Protein AF-A0A934T9L9-F1 (afdb_monomer)

Radius of gyration: 31.29 Å; Cα contacts (8 Å, |Δi|>4): 801; chains: 1; bounding box: 100×44×104 Å

Structure (mmCIF, N/CA/C/O backbone):
data_AF-A0A934T9L9-F1
#
_entry.id   AF-A0A934T9L9-F1
#
loop_
_atom_site.group_PDB
_atom_site.id
_atom_site.type_symbol
_atom_site.label_atom_id
_atom_site.label_alt_id
_atom_site.label_comp_id
_atom_site.label_asym_id
_atom_site.label_entity_id
_atom_site.label_seq_id
_atom_site.pdbx_PDB_ins_code
_atom_site.Cartn_x
_atom_site.Cartn_y
_atom_site.Cartn_z
_atom_site.occupancy
_atom_site.B_iso_or_equiv
_atom_site.auth_seq_id
_atom_site.auth_comp_id
_atom_site.auth_asym_id
_atom_site.auth_atom_id
_atom_site.pdbx_PDB_model_num
ATOM 1 N N . MET A 1 1 ? -72.664 -2.752 72.186 1.00 57.12 1 MET A N 1
ATOM 2 C CA . MET A 1 1 ? -71.871 -3.545 71.219 1.00 57.12 1 MET A CA 1
ATOM 3 C C . MET A 1 1 ? -71.785 -2.885 69.837 1.00 57.12 1 MET A C 1
ATOM 5 O O . MET A 1 1 ? -70.739 -2.978 69.217 1.00 57.12 1 MET A O 1
ATOM 9 N N . GLU A 1 2 ? -72.803 -2.147 69.374 1.00 57.81 2 GLU A N 1
ATOM 10 C CA . GLU A 1 2 ? -72.828 -1.574 68.010 1.00 57.81 2 GLU A CA 1
ATOM 11 C C . GLU A 1 2 ? -71.861 -0.403 67.740 1.00 57.81 2 GLU A C 1
ATOM 13 O O . GLU A 1 2 ? -71.293 -0.325 66.654 1.00 57.81 2 GLU A O 1
ATOM 18 N N . ARG A 1 3 ? -71.590 0.484 68.712 1.00 56.62 3 ARG A N 1
ATOM 19 C CA . ARG A 1 3 ? -70.699 1.649 68.490 1.00 56.62 3 ARG A CA 1
ATOM 20 C C . ARG A 1 3 ? -69.236 1.281 68.190 1.00 56.62 3 ARG A C 1
ATOM 22 O O . ARG A 1 3 ? -68.585 1.988 67.429 1.00 56.62 3 ARG A O 1
ATOM 29 N N . GLY A 1 4 ? -68.728 0.178 68.745 1.00 60.84 4 GLY A N 1
ATOM 30 C CA . GLY A 1 4 ? -67.347 -0.273 68.512 1.00 60.84 4 GLY A CA 1
ATOM 31 C C . GLY A 1 4 ? -67.129 -0.874 67.119 1.00 60.84 4 GLY A C 1
ATOM 32 O O . GLY A 1 4 ? -66.074 -0.685 66.523 1.00 60.84 4 GLY A O 1
ATOM 33 N N . VAL A 1 5 ? -68.156 -1.531 66.569 1.00 66.06 5 VAL A N 1
ATOM 34 C CA . VAL A 1 5 ? -68.118 -2.152 65.232 1.00 66.06 5 VAL A CA 1
ATOM 35 C C . VAL A 1 5 ? -68.165 -1.096 64.126 1.00 66.06 5 VAL A C 1
ATOM 37 O O . VAL A 1 5 ? -67.514 -1.247 63.095 1.00 66.06 5 VAL A O 1
ATOM 40 N N . ILE A 1 6 ? -68.902 -0.002 64.339 1.00 68.56 6 ILE A N 1
ATOM 41 C CA . ILE A 1 6 ? -68.959 1.117 63.388 1.00 68.56 6 ILE A CA 1
ATOM 42 C C . ILE A 1 6 ? -67.609 1.839 63.341 1.00 68.56 6 ILE A C 1
ATOM 44 O O . ILE A 1 6 ? -67.104 2.110 62.255 1.00 68.56 6 ILE A O 1
ATOM 48 N N . LEU A 1 7 ? -66.983 2.075 64.500 1.00 69.44 7 LEU A N 1
ATOM 49 C CA . LEU A 1 7 ? -65.676 2.728 64.576 1.00 69.44 7 LEU A CA 1
ATOM 50 C C . LEU A 1 7 ? -64.571 1.887 63.916 1.00 69.44 7 LEU A C 1
ATOM 52 O O . LEU A 1 7 ? -63.763 2.434 63.172 1.00 69.44 7 LEU A O 1
ATOM 56 N N . SER A 1 8 ? -64.562 0.561 64.108 1.00 71.19 8 SER A N 1
ATOM 57 C CA . SER A 1 8 ? -63.554 -0.304 63.474 1.00 71.19 8 SER A CA 1
ATOM 58 C C . SER A 1 8 ? -63.718 -0.375 61.952 1.00 71.19 8 SER A C 1
ATOM 60 O O . SER A 1 8 ? -62.724 -0.346 61.230 1.00 71.19 8 SER A O 1
ATOM 62 N N . LYS A 1 9 ? -64.961 -0.410 61.448 1.00 75.56 9 LYS A N 1
ATOM 63 C CA . LYS A 1 9 ? -65.249 -0.374 60.005 1.00 75.56 9 LYS A CA 1
ATOM 64 C C . LYS A 1 9 ? -64.887 0.972 59.380 1.00 75.56 9 LYS A C 1
ATOM 66 O O . LYS A 1 9 ? -64.391 1.001 58.259 1.00 75.56 9 LYS A O 1
ATOM 71 N N . PHE A 1 10 ? -65.086 2.068 60.111 1.00 76.62 10 PHE A N 1
ATOM 72 C CA . PHE A 1 10 ? -64.715 3.407 59.658 1.00 76.62 10 PHE A CA 1
ATOM 73 C C . PHE A 1 10 ? -63.189 3.578 59.585 1.00 76.62 10 PHE A C 1
ATOM 75 O O . PHE A 1 10 ? -62.670 4.050 58.578 1.00 76.62 10 PHE A O 1
ATOM 82 N N . ILE A 1 11 ? -62.457 3.106 60.602 1.00 77.44 11 ILE A N 1
ATOM 83 C CA . ILE A 1 11 ? -60.983 3.120 60.619 1.00 77.44 11 ILE A CA 1
ATOM 84 C C . ILE A 1 11 ? -60.408 2.220 59.516 1.00 77.44 11 ILE A C 1
ATOM 86 O O . ILE A 1 11 ? -59.488 2.630 58.811 1.00 77.44 11 ILE A O 1
ATOM 90 N N . ALA A 1 12 ? -60.974 1.025 59.315 1.00 77.62 12 ALA A N 1
ATOM 91 C CA . ALA A 1 12 ? -60.570 0.135 58.227 1.00 77.62 12 ALA A CA 1
ATOM 92 C C . ALA A 1 12 ? -60.817 0.768 56.846 1.00 77.62 12 ALA A C 1
ATOM 94 O O . ALA A 1 12 ? -59.962 0.674 55.970 1.00 77.62 12 ALA A O 1
ATOM 95 N N . GLY A 1 13 ? -61.944 1.467 56.669 1.00 79.88 13 GLY A N 1
ATOM 96 C CA . GLY A 1 13 ? -62.248 2.208 55.443 1.00 79.88 13 GLY A CA 1
ATOM 97 C C . GLY A 1 13 ? -61.249 3.332 55.160 1.00 79.88 13 GLY A C 1
ATOM 98 O O . GLY A 1 13 ? -60.796 3.469 54.027 1.00 79.88 13 GLY A O 1
ATOM 99 N N . ILE A 1 14 ? -60.842 4.083 56.189 1.00 79.56 14 ILE A N 1
ATOM 100 C CA . ILE A 1 14 ? -59.819 5.135 56.071 1.00 79.56 14 ILE A CA 1
ATOM 101 C C . ILE A 1 14 ? -58.451 4.538 55.713 1.00 79.56 14 ILE A C 1
ATOM 103 O O . ILE A 1 14 ? -57.787 5.043 54.813 1.00 79.56 14 ILE A O 1
ATOM 107 N N . LEU A 1 15 ? -58.038 3.443 56.360 1.00 74.75 15 LEU A N 1
ATOM 108 C CA . LEU A 1 15 ? -56.766 2.769 56.062 1.00 74.75 15 LEU A CA 1
ATOM 109 C C . LEU A 1 15 ? -56.712 2.236 54.624 1.00 74.75 15 LEU A C 1
ATOM 111 O O . LEU A 1 15 ? -55.702 2.400 53.945 1.00 74.75 15 LEU A O 1
ATOM 115 N N . ILE A 1 16 ? -57.807 1.650 54.136 1.00 76.19 16 ILE A N 1
ATOM 116 C CA . ILE A 1 16 ? -57.920 1.169 52.754 1.00 76.19 16 ILE A CA 1
ATOM 117 C C . ILE A 1 16 ? -57.893 2.342 51.764 1.00 76.19 16 ILE A C 1
ATOM 119 O O . ILE A 1 16 ? -57.219 2.261 50.741 1.00 76.19 16 ILE A O 1
ATOM 123 N N . PHE A 1 17 ? -58.557 3.457 52.082 1.00 74.50 17 PHE A N 1
ATOM 124 C CA . PHE A 1 17 ? -58.535 4.662 51.251 1.00 74.50 17 PHE A CA 1
ATOM 125 C C . PHE A 1 17 ? -57.137 5.296 51.176 1.00 74.50 17 PHE A C 1
ATOM 127 O O . PHE A 1 17 ? -56.722 5.724 50.101 1.00 74.50 17 PHE A O 1
ATOM 134 N N . ILE A 1 18 ? -56.382 5.299 52.280 1.00 72.38 18 ILE A N 1
ATOM 135 C CA . ILE A 1 18 ? -54.985 5.763 52.314 1.00 72.38 18 ILE A CA 1
ATOM 136 C C . ILE A 1 18 ? -54.078 4.831 51.496 1.00 72.38 18 ILE A C 1
ATOM 138 O O . ILE A 1 18 ? -53.231 5.317 50.752 1.00 72.38 18 ILE A O 1
ATOM 142 N N . MET A 1 19 ? -54.279 3.509 51.560 1.00 68.44 19 MET A N 1
ATOM 143 C CA . MET A 1 19 ? -53.488 2.552 50.770 1.00 68.44 19 MET A CA 1
ATOM 144 C C . MET A 1 19 ? -53.823 2.555 49.269 1.00 68.44 19 MET A C 1
ATOM 146 O O . MET A 1 19 ? -52.939 2.299 48.461 1.00 68.44 19 MET A O 1
ATOM 150 N N . LEU A 1 20 ? -55.061 2.880 48.878 1.00 67.50 20 LEU A N 1
ATOM 151 C CA . LEU A 1 20 ? -55.480 2.965 47.467 1.00 67.50 20 LEU A CA 1
ATOM 152 C C . LEU A 1 20 ? -55.122 4.299 46.791 1.00 67.50 20 LEU A C 1
ATOM 154 O O . LEU A 1 20 ? -55.015 4.338 45.570 1.00 67.50 20 LEU A O 1
ATOM 158 N N . ASN A 1 21 ? -54.936 5.380 47.560 1.00 61.50 21 ASN A N 1
ATOM 159 C CA . ASN A 1 21 ? -54.565 6.706 47.039 1.00 61.50 21 ASN A CA 1
ATOM 160 C C . ASN A 1 21 ? -53.091 7.070 47.285 1.00 61.50 21 ASN A C 1
ATOM 162 O O . ASN A 1 21 ? -52.647 8.147 46.889 1.00 61.50 21 ASN A O 1
ATOM 166 N N . GLY A 1 22 ? -52.319 6.188 47.922 1.00 63.94 22 GLY A N 1
ATOM 167 C CA . GLY A 1 22 ? -50.870 6.307 48.017 1.00 63.94 22 GLY A CA 1
ATOM 168 C C . GLY A 1 22 ? -50.222 5.959 46.681 1.00 63.94 22 GLY A C 1
ATOM 169 O O . GLY A 1 22 ? -49.653 4.884 46.534 1.00 63.94 22 GLY A O 1
ATOM 170 N N . SER A 1 23 ? -50.323 6.843 45.689 1.00 59.34 23 SER A N 1
ATOM 171 C CA . SER A 1 23 ? -49.557 6.726 44.452 1.00 59.34 23 SER A CA 1
ATOM 172 C C . SER A 1 23 ? -48.070 6.864 44.781 1.00 59.34 23 SER A C 1
ATOM 174 O O . SER A 1 23 ? -47.551 7.976 44.889 1.00 59.34 23 SER A O 1
ATOM 176 N N . THR A 1 24 ? -47.371 5.744 44.961 1.00 61.72 24 THR A N 1
ATOM 177 C CA . THR A 1 24 ? -45.911 5.735 44.945 1.00 61.72 24 THR A CA 1
ATOM 178 C C . THR A 1 24 ? -45.486 5.938 43.498 1.00 61.72 24 THR A C 1
ATOM 180 O O . THR A 1 24 ? -45.423 5.005 42.700 1.00 61.72 24 THR A O 1
ATOM 183 N N . ALA A 1 25 ? -45.245 7.192 43.126 1.00 60.94 25 ALA A N 1
ATOM 184 C CA . ALA A 1 25 ? -44.532 7.485 41.898 1.00 60.94 25 ALA A CA 1
ATOM 185 C C . ALA A 1 25 ? -43.128 6.869 42.028 1.00 60.94 25 ALA A C 1
ATOM 187 O O . ALA A 1 25 ? -42.254 7.407 42.703 1.00 60.94 25 ALA A O 1
ATOM 188 N N . LEU A 1 26 ? -42.944 5.681 41.451 1.00 57.16 26 LEU A N 1
ATOM 189 C CA . LEU A 1 26 ? -41.638 5.055 41.287 1.00 57.16 26 LEU A CA 1
ATOM 190 C C . LEU A 1 26 ? -40.915 5.819 40.178 1.00 57.16 26 LEU A C 1
ATOM 192 O O . LEU A 1 26 ? -41.078 5.527 38.996 1.00 57.16 26 LEU A O 1
ATOM 196 N N . PHE A 1 27 ? -40.155 6.844 40.554 1.00 62.84 27 PHE A N 1
ATOM 197 C CA . PHE A 1 27 ? -39.262 7.527 39.626 1.00 62.84 27 PHE A CA 1
ATOM 198 C C . PHE A 1 27 ? -38.042 6.629 39.394 1.00 62.84 27 PHE A C 1
ATOM 200 O O . PHE A 1 27 ? -37.266 6.383 40.311 1.00 62.84 27 PHE A O 1
ATOM 207 N N . SER A 1 28 ? -37.887 6.094 38.181 1.00 67.25 28 SER A N 1
ATOM 208 C CA . SER A 1 28 ? -36.842 5.114 37.843 1.00 67.25 28 SER A CA 1
ATOM 209 C C . SER A 1 28 ? -35.499 5.746 37.452 1.00 67.25 28 SER A C 1
ATOM 211 O O . SER A 1 28 ? -34.762 5.154 36.665 1.00 67.25 28 SER A O 1
ATOM 213 N N . GLN A 1 29 ? -35.191 6.953 37.936 1.00 83.50 29 GLN A N 1
ATOM 214 C CA . GLN A 1 29 ? -33.863 7.535 37.741 1.00 83.50 29 GLN A CA 1
ATOM 215 C C . GLN A 1 29 ? -32.917 6.921 38.765 1.00 83.50 29 GLN A C 1
ATOM 217 O O . GLN A 1 29 ? -33.242 6.842 39.951 1.00 83.50 29 GLN A O 1
ATOM 222 N N . ILE A 1 30 ? -31.764 6.456 38.301 1.00 84.69 30 ILE A N 1
ATOM 223 C CA . ILE A 1 30 ? -30.824 5.716 39.139 1.00 84.69 30 ILE A CA 1
ATOM 224 C C . ILE A 1 30 ? -29.497 6.453 39.146 1.00 84.69 30 ILE A C 1
ATOM 226 O O . ILE A 1 30 ? -28.923 6.718 38.091 1.00 84.69 30 ILE A O 1
ATOM 230 N N . THR A 1 31 ? -28.998 6.724 40.347 1.00 88.50 31 THR A N 1
ATOM 231 C CA . THR A 1 31 ? -27.595 7.061 40.550 1.00 88.50 31 THR A CA 1
ATOM 232 C C . THR A 1 31 ? -26.805 5.780 40.781 1.00 88.50 31 THR A C 1
ATOM 234 O O . THR A 1 31 ? -27.149 4.981 41.653 1.00 88.50 31 THR A O 1
ATOM 237 N N . ILE A 1 32 ? -25.724 5.585 40.031 1.00 88.56 32 ILE A N 1
ATOM 238 C CA . ILE A 1 32 ? -24.737 4.534 40.273 1.00 88.56 32 ILE A CA 1
ATOM 239 C C . ILE A 1 32 ? -23.438 5.195 40.738 1.00 88.56 32 ILE A C 1
ATOM 241 O O . ILE A 1 32 ? -22.954 6.147 40.130 1.00 88.56 32 ILE A O 1
ATOM 245 N N . GLY A 1 33 ? -22.872 4.676 41.829 1.00 87.44 33 GLY A N 1
ATOM 246 C CA . GLY A 1 33 ? -21.628 5.173 42.429 1.00 87.44 33 GLY A CA 1
ATOM 247 C C . GLY A 1 33 ? -21.814 5.927 43.748 1.00 87.44 33 GLY A C 1
ATOM 248 O O . GLY A 1 33 ? -20.847 6.081 44.488 1.00 87.44 33 GLY A O 1
ATOM 249 N N . SER A 1 34 ? -23.040 6.332 44.101 1.00 89.12 34 SER A N 1
ATOM 250 C CA . SER A 1 34 ? -23.355 6.935 45.403 1.00 89.12 34 SER A CA 1
ATOM 251 C C . SER A 1 34 ? -24.847 6.852 45.742 1.00 89.12 34 SER A C 1
ATOM 253 O O . SER A 1 34 ? -25.656 6.420 44.926 1.00 89.12 34 SER A O 1
ATOM 255 N N . SER A 1 35 ? -25.218 7.271 46.956 1.00 88.50 35 SER A N 1
ATOM 256 C CA . SER A 1 35 ? -26.611 7.345 47.422 1.00 88.50 35 SER A CA 1
ATOM 257 C C . SER A 1 35 ? -27.283 8.697 47.150 1.00 88.50 35 SER A C 1
ATOM 259 O O . SER A 1 35 ? -28.343 8.971 47.709 1.00 88.50 35 SER A O 1
ATOM 261 N N . HIS A 1 36 ? -26.651 9.577 46.370 1.00 89.81 36 HIS A N 1
ATOM 262 C CA . HIS A 1 36 ? -27.191 10.903 46.076 1.00 89.81 36 HIS A CA 1
ATOM 263 C C . HIS A 1 36 ? -28.284 10.835 45.011 1.00 89.81 36 HIS A C 1
ATOM 265 O O . HIS A 1 36 ? -28.259 9.976 44.127 1.00 89.81 36 HIS A O 1
ATOM 271 N N . GLU A 1 37 ? -29.218 11.783 45.063 1.00 88.12 37 GLU A N 1
ATOM 272 C CA . GLU A 1 37 ? -30.273 11.882 44.061 1.00 88.12 37 GLU A CA 1
ATOM 273 C C . GLU A 1 37 ? -29.688 12.145 42.655 1.00 88.12 37 GLU A C 1
ATOM 275 O O . GLU A 1 37 ? -28.689 12.871 42.504 1.00 88.12 37 GLU A O 1
ATOM 280 N N . PRO A 1 38 ? -30.266 11.523 41.614 1.00 88.88 38 PRO A N 1
ATOM 281 C CA . PRO A 1 38 ? -29.866 11.760 40.236 1.00 88.88 38 PRO A CA 1
ATOM 282 C C . PRO A 1 38 ? -30.202 13.196 39.828 1.00 88.88 38 PRO A C 1
ATOM 284 O O . PRO A 1 38 ? -31.150 13.808 40.321 1.00 88.88 38 PRO A O 1
ATOM 287 N N . ASN A 1 39 ? -29.401 13.759 38.929 1.00 87.56 39 ASN A N 1
ATOM 288 C CA . ASN A 1 39 ? -29.648 15.093 38.404 1.00 87.56 39 ASN A CA 1
ATOM 289 C C . ASN A 1 39 ? -30.952 15.097 37.598 1.00 87.56 39 ASN A C 1
ATOM 291 O O . ASN A 1 39 ? -31.219 14.173 36.823 1.00 87.56 39 ASN A O 1
ATOM 295 N N . VAL A 1 40 ? -31.745 16.161 37.739 1.00 86.69 40 VAL A N 1
ATOM 296 C CA . VAL A 1 40 ? -33.024 16.297 37.032 1.00 86.69 40 VAL A CA 1
ATOM 297 C C . VAL A 1 40 ? -32.790 16.210 35.521 1.00 86.69 40 VAL A C 1
ATOM 299 O O . VAL A 1 40 ? -32.065 17.020 34.950 1.00 86.69 40 VAL A O 1
ATOM 302 N N . GLY A 1 41 ? -33.414 15.220 34.880 1.00 83.75 41 GLY A N 1
ATOM 303 C CA . GLY A 1 41 ? -33.295 14.962 33.440 1.00 83.75 41 GLY A CA 1
ATOM 304 C C . GLY A 1 41 ? -32.347 13.817 33.071 1.00 83.75 41 GLY A C 1
ATOM 305 O O . GLY A 1 41 ? -32.324 13.415 31.911 1.00 83.75 41 GLY A O 1
ATOM 306 N N . SER A 1 42 ? -31.617 13.249 34.034 1.00 87.19 42 SER A N 1
ATOM 307 C CA . SER A 1 42 ? -30.818 12.039 33.816 1.00 87.19 42 SER A CA 1
ATOM 308 C C . SER A 1 42 ? -31.670 10.781 34.015 1.00 87.19 42 SER A C 1
ATOM 310 O O . SER A 1 42 ? -32.357 10.638 35.020 1.00 87.19 42 SER A O 1
ATOM 312 N N . LEU A 1 43 ? -31.654 9.854 33.052 1.00 86.62 43 LEU A N 1
ATOM 313 C CA . LEU A 1 43 ? -32.248 8.524 33.254 1.00 86.62 43 LEU A CA 1
ATOM 314 C C . LEU A 1 43 ? -31.313 7.628 34.087 1.00 86.62 43 LEU A C 1
ATOM 316 O O . LEU A 1 43 ? -31.764 6.867 34.940 1.00 86.62 43 LEU A O 1
ATOM 320 N N . LEU A 1 44 ? -30.009 7.763 33.850 1.00 87.75 44 LEU A N 1
ATOM 321 C CA . LEU A 1 44 ? -28.922 7.118 34.574 1.00 87.75 44 LEU A CA 1
ATOM 322 C C . LEU A 1 44 ? -27.868 8.183 34.884 1.00 87.75 44 LEU A C 1
ATOM 324 O O . LEU A 1 44 ? -27.421 8.880 33.973 1.00 87.75 44 LEU A O 1
ATOM 328 N N . ASP A 1 45 ? -27.475 8.288 36.148 1.00 90.06 45 ASP A N 1
ATOM 329 C CA . ASP A 1 45 ? -26.479 9.244 36.623 1.00 90.06 45 ASP A CA 1
ATOM 330 C C . ASP A 1 45 ? -25.299 8.501 37.262 1.00 90.06 45 ASP A C 1
ATOM 332 O O . ASP A 1 45 ? -25.487 7.639 38.121 1.00 90.06 45 ASP A O 1
ATOM 336 N N . LEU A 1 46 ? -24.073 8.807 36.841 1.00 90.50 46 LEU A N 1
ATOM 337 C CA . LEU A 1 46 ? -22.853 8.193 37.366 1.00 90.50 46 LEU A CA 1
ATOM 338 C C . LEU A 1 46 ? -22.112 9.231 38.209 1.00 90.50 46 LEU A C 1
ATOM 340 O O . LEU A 1 46 ? -21.459 10.120 37.664 1.00 90.50 46 LEU A O 1
ATOM 344 N N . LYS A 1 47 ? -22.215 9.129 39.540 1.00 91.19 47 LYS A N 1
ATOM 345 C CA . LYS A 1 47 ? -21.536 10.048 40.468 1.00 91.19 47 LYS A CA 1
ATOM 346 C C . LYS A 1 47 ? -21.150 9.372 41.779 1.00 91.19 47 LYS A C 1
ATOM 348 O O . LYS A 1 47 ? -21.937 8.618 42.353 1.00 91.19 47 LYS A O 1
ATOM 353 N N . GLU A 1 48 ? -19.968 9.702 42.285 1.00 92.12 48 GLU A N 1
ATOM 354 C CA . GLU A 1 48 ? -19.456 9.269 43.593 1.00 92.12 48 GLU A CA 1
ATOM 355 C C . GLU A 1 48 ? -19.768 10.298 44.691 1.00 92.12 48 GLU A C 1
ATOM 357 O O . GLU A 1 48 ? -19.988 9.939 45.849 1.00 92.12 48 GLU A O 1
ATOM 362 N N . HIS A 1 49 ? -19.833 11.580 44.330 1.00 91.38 49 HIS A N 1
ATOM 363 C CA . HIS A 1 49 ? -20.120 12.683 45.243 1.00 91.38 49 HIS A CA 1
ATOM 364 C C . HIS A 1 49 ? -20.898 13.803 44.543 1.00 91.38 49 HIS A C 1
ATOM 366 O O . HIS A 1 49 ? -21.072 13.810 43.322 1.00 91.38 49 HIS A O 1
ATOM 372 N N . LEU A 1 50 ? -21.411 14.745 45.337 1.00 91.25 50 LEU A N 1
ATOM 373 C CA . LEU A 1 50 ? -21.954 15.996 44.810 1.00 91.25 50 LEU A CA 1
ATOM 374 C C . LEU A 1 50 ? -20.843 16.808 44.133 1.00 91.25 50 LEU A C 1
ATOM 376 O O . LEU A 1 50 ? -19.665 16.629 44.447 1.00 91.25 50 LEU A O 1
ATOM 380 N N . ALA A 1 51 ? -21.242 17.696 43.223 1.00 91.94 51 ALA A N 1
ATOM 381 C CA . ALA A 1 51 ? -20.330 18.607 42.547 1.00 91.94 51 ALA A CA 1
ATOM 382 C C . ALA A 1 51 ? -19.498 19.400 43.569 1.00 91.94 51 ALA A C 1
ATOM 384 O O . ALA A 1 51 ? -20.054 20.038 44.468 1.00 91.94 51 ALA A O 1
ATOM 385 N N . ASP A 1 52 ? -18.176 19.325 43.444 1.00 91.25 52 ASP A N 1
ATOM 386 C CA . ASP A 1 52 ? -17.238 20.137 44.218 1.00 91.25 52 ASP A CA 1
ATOM 387 C C . ASP A 1 52 ? -17.046 21.535 43.594 1.00 91.25 52 ASP A C 1
ATOM 389 O O . ASP A 1 52 ? -17.798 21.952 42.710 1.00 91.25 52 ASP A O 1
ATOM 393 N N . SER A 1 53 ? -16.044 22.291 44.060 1.00 94.88 53 SER A N 1
ATOM 394 C CA . SER A 1 53 ? -15.733 23.627 43.528 1.00 94.88 53 SER A CA 1
ATOM 395 C C . SER A 1 53 ? -15.340 23.633 42.049 1.00 94.88 53 SER A C 1
ATOM 397 O O . SER A 1 53 ? -15.460 24.674 41.406 1.00 94.88 53 SER A O 1
ATOM 399 N N . ASP A 1 54 ? -14.910 22.488 41.519 1.00 92.75 54 ASP A N 1
ATOM 400 C CA . ASP A 1 54 ? -14.477 22.306 40.136 1.00 92.75 54 ASP A CA 1
ATOM 401 C C . ASP A 1 54 ? -15.563 21.610 39.288 1.00 92.75 54 ASP A C 1
ATOM 403 O O . ASP A 1 54 ? -15.321 21.231 38.142 1.00 92.75 54 ASP A O 1
ATOM 407 N N . ASN A 1 55 ? -16.783 21.467 39.829 1.00 88.81 55 ASN A N 1
ATOM 408 C CA . ASN A 1 55 ? -17.902 20.725 39.243 1.00 88.81 55 ASN A CA 1
ATOM 409 C C . ASN A 1 55 ? -17.589 19.248 38.946 1.00 88.81 55 ASN A C 1
ATOM 411 O O . ASN A 1 55 ? -18.222 18.644 38.075 1.00 88.81 55 ASN A O 1
ATOM 415 N N . THR A 1 56 ? -16.648 18.637 39.670 1.00 90.62 56 THR A N 1
ATOM 416 C CA . THR A 1 56 ? -16.399 17.200 39.551 1.00 90.62 56 THR A CA 1
ATOM 417 C C . THR A 1 56 ? -17.381 16.424 40.421 1.00 90.62 56 THR A C 1
ATOM 419 O O . THR A 1 56 ? -17.686 16.801 41.554 1.00 90.62 56 THR A O 1
ATOM 422 N N . THR A 1 57 ? -17.920 15.334 39.879 1.00 91.12 57 THR A N 1
ATOM 423 C CA . THR A 1 57 ? -18.895 14.470 40.568 1.00 91.12 57 THR A CA 1
ATOM 424 C C . THR A 1 57 ? -18.374 13.047 40.775 1.00 91.12 57 THR A C 1
ATOM 426 O O . THR A 1 57 ? -19.061 12.207 41.362 1.00 91.12 57 THR A O 1
ATOM 429 N N . ALA A 1 58 ? -17.171 12.751 40.284 1.00 91.56 58 ALA A N 1
ATOM 430 C CA . ALA A 1 58 ? -16.514 11.463 40.418 1.00 91.56 58 ALA A CA 1
ATOM 431 C C . ALA A 1 58 ? -14.991 11.615 40.324 1.00 91.56 58 ALA A C 1
ATOM 433 O O . ALA A 1 58 ? -14.477 12.424 39.555 1.00 91.56 58 ALA A O 1
ATOM 434 N N . SER A 1 59 ? -14.282 10.764 41.061 1.00 88.81 59 SER A N 1
ATOM 435 C CA . SER A 1 59 ? -12.823 10.616 41.024 1.00 88.81 59 SER A CA 1
ATOM 436 C C . SER A 1 59 ? -12.363 9.440 40.150 1.00 88.81 59 SER A C 1
ATOM 438 O O . SER A 1 59 ? -11.166 9.239 39.933 1.00 88.81 59 SER A O 1
ATOM 440 N N . ARG A 1 60 ? -13.314 8.636 39.655 1.00 86.25 60 ARG A N 1
ATOM 441 C CA . ARG A 1 60 ? -13.101 7.420 38.856 1.00 86.25 60 ARG A CA 1
ATOM 442 C C . ARG A 1 60 ? -14.012 7.410 37.629 1.00 86.25 60 ARG A C 1
ATOM 444 O O . ARG A 1 60 ? -15.006 8.126 37.576 1.00 86.25 60 ARG A O 1
ATOM 451 N N . GLY A 1 61 ? -13.671 6.580 36.645 1.00 82.06 61 GLY A N 1
ATOM 452 C CA . GLY A 1 61 ? -14.442 6.419 35.409 1.00 82.06 61 GLY A CA 1
ATOM 453 C C . GLY A 1 61 ? -15.289 5.145 35.366 1.00 82.06 61 GLY A C 1
ATOM 454 O O . GLY A 1 61 ? -15.164 4.255 36.209 1.00 82.06 61 GLY A O 1
ATOM 455 N N . LEU A 1 62 ? -16.116 5.034 34.325 1.00 85.25 62 LEU A N 1
ATOM 456 C CA . LEU A 1 62 ? -16.811 3.797 33.971 1.00 85.25 62 LEU A CA 1
ATOM 457 C C . LEU A 1 62 ? -15.823 2.822 33.316 1.00 85.25 62 LEU A C 1
ATOM 459 O O . LEU A 1 62 ? -15.284 3.102 32.246 1.00 85.25 62 LEU A O 1
ATOM 463 N N . LEU A 1 63 ? -15.596 1.667 33.943 1.00 86.44 63 LEU A N 1
ATOM 464 C CA . LEU A 1 63 ? -14.793 0.607 33.339 1.00 86.44 63 LEU A CA 1
ATOM 465 C C . LEU A 1 63 ? -15.635 -0.163 32.315 1.00 86.44 63 LEU A C 1
ATOM 467 O O . LEU A 1 63 ? -16.695 -0.687 32.650 1.00 86.44 63 LEU A O 1
ATOM 471 N N . LEU A 1 64 ? -15.145 -0.256 31.080 1.00 91.62 64 LEU A N 1
ATOM 472 C CA . LEU A 1 64 ? -15.785 -1.024 30.012 1.00 91.62 64 LEU A CA 1
ATOM 473 C C . LEU A 1 64 ? -15.260 -2.468 29.964 1.00 91.62 64 LEU A C 1
ATOM 475 O O . LEU A 1 64 ? -14.092 -2.701 30.300 1.00 91.62 64 LEU A O 1
ATOM 479 N N . PRO A 1 65 ? -16.073 -3.436 29.496 1.00 92.81 65 PRO A N 1
ATOM 480 C CA . PRO A 1 65 ? -15.592 -4.774 29.174 1.00 92.81 65 PRO A CA 1
ATOM 481 C C . PRO A 1 65 ? -14.437 -4.700 28.173 1.00 92.81 65 PRO A C 1
ATOM 483 O O . PRO A 1 65 ? -14.565 -4.099 27.106 1.00 92.81 65 PRO A O 1
ATOM 486 N N . ARG A 1 66 ? -13.299 -5.294 28.535 1.00 91.25 66 ARG A N 1
ATOM 487 C CA . ARG A 1 66 ? -12.092 -5.315 27.703 1.00 91.25 66 ARG A CA 1
ATOM 488 C C . ARG A 1 66 ? -12.083 -6.591 26.875 1.00 91.25 66 ARG A C 1
ATOM 490 O O . ARG A 1 66 ? -12.045 -7.674 27.452 1.00 91.25 66 ARG A O 1
ATOM 497 N N . VAL A 1 67 ? -12.111 -6.463 25.553 1.00 88.88 67 VAL A N 1
ATOM 498 C CA . VAL A 1 67 ? -12.192 -7.603 24.627 1.00 88.88 67 VAL A CA 1
ATOM 499 C C . VAL A 1 67 ? -11.147 -7.454 23.530 1.00 88.88 67 VAL A C 1
ATOM 501 O O . VAL A 1 67 ? -10.937 -6.348 23.060 1.00 88.88 67 VAL A O 1
ATOM 504 N N . ALA A 1 68 ? -10.490 -8.537 23.121 1.00 85.38 68 ALA A N 1
ATOM 505 C CA . ALA A 1 68 ? -9.679 -8.544 21.905 1.00 85.38 68 ALA A CA 1
ATOM 506 C C . ALA A 1 68 ? -10.569 -8.956 20.730 1.00 85.38 68 ALA A C 1
ATOM 508 O O . ALA A 1 68 ? -10.871 -10.143 20.576 1.00 85.38 68 ALA A O 1
ATOM 509 N N . LEU A 1 69 ? -11.033 -7.981 19.946 1.00 84.44 69 LEU A N 1
ATOM 510 C CA . LEU A 1 69 ? -11.847 -8.255 18.765 1.00 84.44 69 LEU A CA 1
ATOM 511 C C . LEU A 1 69 ? -11.053 -9.105 17.763 1.00 84.44 69 LEU A C 1
ATOM 513 O O . LEU A 1 69 ? -9.839 -8.973 17.625 1.00 84.44 69 LEU A O 1
ATOM 517 N N . LYS A 1 70 ? -11.752 -10.004 17.073 1.00 80.06 70 LYS A N 1
ATOM 518 C CA . LYS A 1 70 ? -11.204 -10.905 16.047 1.00 80.06 70 LYS A CA 1
ATOM 519 C C . LYS A 1 70 ? -11.610 -10.494 14.638 1.00 80.06 70 LYS A C 1
ATOM 521 O O . LYS A 1 70 ? -10.886 -10.773 13.688 1.00 80.06 70 LYS A O 1
ATOM 526 N N . LYS A 1 71 ? -12.748 -9.809 14.510 1.00 77.75 71 LYS A N 1
ATOM 527 C CA . LYS A 1 71 ? -13.279 -9.215 13.276 1.00 77.75 71 LYS A CA 1
ATOM 528 C C . LYS A 1 71 ? -14.053 -7.948 13.640 1.00 77.75 71 LYS A C 1
ATOM 530 O O . LYS A 1 71 ? -14.541 -7.845 14.761 1.00 77.75 71 LYS A O 1
ATOM 535 N N . LEU A 1 72 ? -14.209 -7.016 12.701 1.00 79.44 72 LEU A N 1
ATOM 536 C CA . LEU A 1 72 ? -15.101 -5.864 12.893 1.00 79.44 72 LEU A CA 1
ATOM 537 C C . LEU A 1 72 ? -16.496 -6.088 12.322 1.00 79.44 72 LEU A C 1
ATOM 539 O O . LEU A 1 72 ? -17.399 -5.357 12.690 1.00 79.44 72 LEU A O 1
ATOM 543 N N . GLU A 1 73 ? -16.703 -7.086 11.469 1.00 81.19 73 GLU A N 1
ATOM 544 C CA . GLU A 1 73 ? -17.973 -7.287 10.770 1.00 81.19 73 GLU A CA 1
ATOM 545 C C . GLU A 1 73 ? -18.387 -8.760 10.793 1.00 81.19 73 GLU A C 1
ATOM 547 O O . GLU A 1 73 ? -17.561 -9.655 11.003 1.00 81.19 73 GLU A O 1
ATOM 552 N N . GLY A 1 74 ? -19.675 -9.007 10.551 1.00 83.44 74 GLY A N 1
ATOM 553 C CA . GLY A 1 74 ? -20.225 -10.348 10.375 1.00 83.44 74 GLY A CA 1
ATOM 554 C C . GLY A 1 74 ? -20.984 -10.852 11.599 1.00 83.44 74 GLY A C 1
ATOM 555 O O . GLY A 1 74 ? -21.814 -10.145 12.169 1.00 83.44 74 GLY A O 1
ATOM 556 N N . ASN A 1 75 ? -20.774 -12.117 11.966 1.00 89.50 75 ASN A N 1
ATOM 557 C CA . ASN A 1 75 ? -21.421 -12.705 13.134 1.00 89.50 75 ASN A CA 1
ATOM 558 C C . ASN A 1 75 ? -20.731 -12.229 14.424 1.00 89.50 75 ASN A C 1
ATOM 560 O O . ASN A 1 75 ? -19.518 -12.383 14.571 1.00 89.50 75 ASN A O 1
ATOM 564 N N . LEU A 1 76 ? -21.504 -11.686 15.367 1.00 92.44 76 LEU A N 1
ATOM 565 C CA . LEU A 1 76 ? -21.003 -11.111 16.615 1.00 92.44 76 LEU A CA 1
ATOM 566 C C . LEU A 1 76 ? -20.124 -12.096 17.398 1.00 92.44 76 LEU A C 1
ATOM 568 O O . LEU A 1 76 ? -19.070 -11.715 17.902 1.00 92.44 76 LEU A O 1
ATOM 572 N N . SER A 1 77 ? -20.495 -13.371 17.452 1.00 90.81 77 SER A N 1
ATOM 573 C CA . SER A 1 77 ? -19.714 -14.394 18.148 1.00 90.81 77 SER A CA 1
ATOM 574 C C . SER A 1 77 ? -18.334 -14.593 17.543 1.00 90.81 77 SER A C 1
ATOM 576 O O . SER A 1 77 ? -17.340 -14.660 18.265 1.00 90.81 77 SER A O 1
ATOM 578 N N . GLU A 1 78 ? -18.250 -14.611 16.213 1.00 86.75 78 GLU A N 1
ATOM 579 C CA . GLU A 1 78 ? -16.971 -14.691 15.513 1.00 86.75 78 GLU A CA 1
ATOM 580 C C . GLU A 1 78 ? -16.126 -13.446 15.760 1.00 86.75 78 GLU A C 1
ATOM 582 O O . GLU A 1 78 ? -14.919 -13.561 15.964 1.00 86.75 78 GLU A O 1
ATOM 587 N N . THR A 1 79 ? -16.752 -12.263 15.791 1.00 86.62 79 THR A N 1
ATOM 588 C CA . THR A 1 79 ? -16.041 -11.008 16.077 1.00 86.62 79 THR A CA 1
ATOM 589 C C . THR A 1 79 ? -15.434 -10.981 17.479 1.00 86.62 79 THR A C 1
ATOM 591 O O . THR A 1 79 ? -14.433 -10.304 17.694 1.00 86.62 79 THR A O 1
ATOM 594 N N . LEU A 1 80 ? -15.998 -11.745 18.416 1.00 87.81 80 LEU A N 1
ATOM 595 C CA . LEU A 1 80 ? -15.520 -11.888 19.793 1.00 87.81 80 LEU A CA 1
ATOM 596 C C . LEU A 1 80 ? -14.649 -13.142 19.994 1.00 87.81 80 LEU A C 1
ATOM 598 O O . LEU A 1 80 ? -14.069 -13.318 21.063 1.00 87.81 80 LEU A O 1
ATOM 602 N N . GLY A 1 81 ? -14.548 -14.017 18.987 1.00 84.75 81 GLY A N 1
ATOM 603 C CA . GLY A 1 81 ? -13.816 -15.282 19.073 1.00 84.75 81 GLY A CA 1
ATOM 604 C C . GLY A 1 81 ? -14.452 -16.312 20.010 1.00 84.75 81 GLY A C 1
ATOM 605 O O . GLY A 1 81 ? -13.732 -17.113 20.606 1.00 84.75 81 GLY A O 1
ATOM 606 N N . VAL A 1 82 ? -15.777 -16.288 20.172 1.00 85.81 82 VAL A N 1
ATOM 607 C CA . VAL A 1 82 ? -16.505 -17.206 21.060 1.00 85.81 82 VAL A CA 1
ATOM 608 C C . VAL A 1 82 ? -17.295 -18.257 20.279 1.00 85.81 82 VAL A C 1
ATOM 610 O O . VAL A 1 82 ? -17.697 -18.038 19.139 1.00 85.81 82 VAL A O 1
ATOM 613 N N . ILE A 1 83 ? -17.514 -19.412 20.912 1.00 82.06 83 ILE A N 1
ATOM 614 C CA . ILE A 1 83 ? -18.230 -20.558 20.320 1.00 82.06 83 ILE A CA 1
ATOM 615 C C . ILE A 1 83 ? -19.755 -20.386 20.432 1.00 82.06 83 ILE A C 1
ATOM 617 O O . ILE A 1 83 ? -20.502 -20.928 19.618 1.00 82.06 83 ILE A O 1
ATOM 621 N N . ASP A 1 84 ? -20.223 -19.633 21.428 1.00 84.81 84 ASP A N 1
ATOM 622 C CA . ASP A 1 84 ? -21.649 -19.390 21.652 1.00 84.81 84 ASP A CA 1
ATOM 623 C C . ASP A 1 84 ? -22.257 -18.584 20.511 1.00 84.81 84 ASP A C 1
ATOM 625 O O . ASP A 1 84 ? -21.628 -17.661 20.014 1.00 84.81 84 ASP A O 1
ATOM 629 N N . SER A 1 85 ? -23.501 -18.874 20.129 1.00 86.44 85 SER A N 1
ATOM 630 C CA . SER A 1 85 ? -24.220 -18.099 19.114 1.00 86.44 85 SER A CA 1
ATOM 631 C C . SER A 1 85 ? -24.919 -16.898 19.750 1.00 86.44 85 SER A C 1
ATOM 633 O O . SER A 1 85 ? -25.930 -17.057 20.436 1.00 86.44 85 SER A O 1
ATOM 635 N N . TYR A 1 86 ? -24.433 -15.694 19.467 1.00 87.44 86 TYR A N 1
ATOM 636 C CA . TYR A 1 86 ? -25.070 -14.445 19.859 1.00 87.44 86 TYR A CA 1
ATOM 637 C C . TYR A 1 86 ? -25.855 -13.860 18.690 1.00 87.44 86 TYR A C 1
ATOM 639 O O . TYR A 1 86 ? -25.404 -13.837 17.546 1.00 87.44 86 TYR A O 1
ATOM 647 N N . SER A 1 87 ? -27.061 -13.384 18.991 1.00 91.62 87 SER A N 1
ATOM 648 C CA . SER A 1 87 ? -27.882 -12.653 18.032 1.00 91.62 87 SER A CA 1
ATOM 649 C C . SER A 1 87 ? -27.251 -11.295 17.753 1.00 91.62 87 SER A C 1
ATOM 651 O O . SER A 1 87 ? -27.056 -10.497 18.671 1.00 91.62 87 SER A O 1
ATOM 653 N N . ASN A 1 88 ? -26.950 -11.028 16.484 1.00 91.25 88 ASN A N 1
ATOM 654 C CA . ASN A 1 88 ? -26.387 -9.755 16.049 1.00 91.25 88 ASN A CA 1
ATOM 655 C C . ASN A 1 88 ? -27.285 -8.569 16.430 1.00 91.25 88 ASN A C 1
ATOM 657 O O . ASN A 1 88 ? -26.787 -7.557 16.913 1.00 91.25 88 ASN A O 1
ATOM 661 N N . ILE A 1 89 ? -28.598 -8.700 16.220 1.00 92.06 89 ILE A N 1
ATOM 662 C CA . ILE A 1 89 ? -29.540 -7.592 16.397 1.00 92.06 89 ILE A CA 1
ATOM 663 C C . ILE A 1 89 ? -29.817 -7.304 17.875 1.00 92.06 89 ILE A C 1
ATOM 665 O O . ILE A 1 89 ? -29.863 -6.138 18.261 1.00 92.06 89 ILE A O 1
ATOM 669 N N . ASP A 1 90 ? -29.915 -8.339 18.715 1.00 94.31 90 ASP A N 1
ATOM 670 C CA . ASP A 1 90 ? -30.246 -8.179 20.141 1.00 94.31 90 ASP A CA 1
ATOM 671 C C . ASP A 1 90 ? -29.124 -7.495 20.931 1.00 94.31 90 ASP A C 1
ATOM 673 O O . ASP A 1 90 ? -29.362 -6.929 21.994 1.00 94.31 90 ASP A O 1
ATOM 677 N N . HIS A 1 91 ? -27.902 -7.522 20.398 1.00 94.00 91 HIS A N 1
ATOM 678 C CA . HIS A 1 91 ? -26.731 -6.881 20.992 1.00 94.00 91 HIS A CA 1
ATOM 679 C C . HIS A 1 91 ? -26.379 -5.548 20.317 1.00 94.00 91 HIS A C 1
ATOM 681 O O . HIS A 1 91 ? -25.293 -5.012 20.540 1.00 94.00 91 HIS A O 1
ATOM 687 N N . THR A 1 92 ? -27.266 -4.992 19.487 1.00 94.88 92 THR A N 1
ATOM 688 C CA . THR A 1 92 ? -27.083 -3.642 18.932 1.00 94.88 92 THR A CA 1
ATOM 689 C C . THR A 1 92 ? -26.946 -2.633 20.073 1.00 94.88 92 THR A C 1
ATOM 691 O O . THR A 1 92 ? -27.762 -2.606 20.992 1.00 94.88 92 THR A O 1
ATOM 694 N N . GLY A 1 93 ? -25.905 -1.804 20.026 1.00 93.31 93 GLY A N 1
ATOM 695 C CA . GLY A 1 93 ? -25.545 -0.878 21.097 1.00 93.31 93 GLY A CA 1
ATOM 696 C C . GLY A 1 93 ? -24.614 -1.466 22.161 1.00 93.31 93 GLY A C 1
ATOM 697 O O . GLY A 1 93 ? -24.299 -0.763 23.118 1.00 93.31 93 GLY A O 1
ATOM 698 N N . LEU A 1 94 ? -24.147 -2.714 22.018 1.00 95.06 94 LEU A N 1
ATOM 699 C CA . LEU A 1 94 ? -23.103 -3.277 22.880 1.00 95.06 94 LEU A CA 1
ATOM 700 C C . LEU A 1 94 ? -21.828 -2.434 22.768 1.00 95.06 94 LEU A C 1
ATOM 702 O O . LEU A 1 94 ? -21.332 -2.216 21.666 1.00 95.06 94 LEU A O 1
ATOM 706 N N . ILE A 1 95 ? -21.297 -1.986 23.910 1.00 94.62 95 ILE A N 1
ATOM 707 C CA . ILE A 1 95 ? -20.083 -1.166 23.988 1.00 94.62 95 ILE A CA 1
ATOM 708 C C . ILE A 1 95 ? -18.965 -1.969 24.646 1.00 94.62 95 ILE A C 1
ATOM 710 O O . ILE A 1 95 ? -19.127 -2.487 25.753 1.00 94.62 95 ILE A O 1
ATOM 714 N N . VAL A 1 96 ? -17.810 -2.025 23.987 1.00 93.56 96 VAL A N 1
ATOM 715 C CA . VAL A 1 96 ? -16.604 -2.686 24.501 1.00 93.56 96 VAL A CA 1
ATOM 716 C C . VAL A 1 96 ? -15.396 -1.774 24.349 1.00 93.56 96 VAL A C 1
ATOM 718 O O . VAL A 1 96 ? -15.344 -0.930 23.455 1.00 93.56 96 VAL A O 1
ATOM 721 N N . TYR A 1 97 ? -14.402 -1.959 25.213 1.00 91.62 97 TYR A N 1
ATOM 722 C CA . TYR A 1 97 ? -13.065 -1.440 24.968 1.00 91.62 97 TYR A CA 1
ATOM 723 C C . TYR A 1 97 ? -12.256 -2.531 24.271 1.00 91.62 97 TYR A C 1
ATOM 725 O O . TYR A 1 97 ? -11.894 -3.535 24.893 1.00 91.62 97 TYR A O 1
ATOM 733 N N . ASN A 1 98 ? -11.980 -2.345 22.983 1.00 88.81 98 ASN A N 1
ATOM 734 C CA . ASN A 1 98 ? -11.105 -3.249 22.260 1.00 88.81 98 ASN A CA 1
ATOM 735 C C . ASN A 1 98 ? -9.682 -3.117 22.817 1.00 88.81 98 ASN A C 1
ATOM 737 O O . ASN A 1 98 ? -9.129 -2.018 22.854 1.00 88.81 98 ASN A O 1
ATOM 741 N N . ILE A 1 99 ? -9.103 -4.224 23.271 1.00 85.06 99 ILE A N 1
ATOM 742 C CA . ILE A 1 99 ? -7.674 -4.334 23.548 1.00 85.06 99 ILE A CA 1
ATOM 743 C C . ILE A 1 99 ? -7.012 -4.897 22.297 1.00 85.06 99 ILE A C 1
ATOM 745 O O . ILE A 1 99 ? -7.483 -5.883 21.738 1.00 85.06 99 ILE A O 1
ATOM 749 N N . THR A 1 100 ? -5.937 -4.266 21.840 1.00 64.75 100 THR A N 1
ATOM 750 C CA . THR A 1 100 ? -5.266 -4.728 20.627 1.00 64.75 100 THR A CA 1
ATOM 751 C C . THR A 1 100 ? -4.786 -6.171 20.789 1.00 64.75 100 THR A C 1
ATOM 753 O O . THR A 1 100 ? -4.092 -6.488 21.758 1.00 64.75 100 THR A O 1
ATOM 756 N N . ASP A 1 101 ? -5.129 -7.031 19.832 1.00 58.06 101 ASP A N 1
ATOM 757 C CA . ASP A 1 101 ? -4.568 -8.371 19.736 1.00 58.06 101 ASP A CA 1
ATOM 758 C C . ASP A 1 101 ? -3.082 -8.280 19.315 1.00 58.06 101 ASP A C 1
ATOM 760 O O . ASP A 1 101 ? -2.785 -7.686 18.273 1.00 58.06 101 ASP A O 1
ATOM 764 N N . PRO A 1 102 ? -2.131 -8.845 20.087 1.00 51.97 102 PRO A N 1
ATOM 765 C CA . PRO A 1 102 ? -0.716 -8.887 19.712 1.00 51.97 102 PRO A CA 1
ATOM 766 C C . PRO A 1 102 ? -0.447 -9.621 18.390 1.00 51.97 102 PRO A C 1
ATOM 768 O O . PRO A 1 102 ? 0.577 -9.368 17.754 1.00 51.97 102 PRO A O 1
ATOM 771 N N . GLU A 1 103 ? -1.339 -10.535 17.997 1.00 44.53 103 GLU A N 1
ATOM 772 C CA . GLU A 1 103 ? -1.247 -11.331 16.770 1.00 44.53 103 GLU A CA 1
ATOM 773 C C . GLU A 1 103 ? -2.037 -10.717 15.606 1.00 44.53 103 GLU A C 1
ATOM 775 O O . GLU A 1 103 ? -1.769 -11.045 14.451 1.00 44.53 103 GLU A O 1
ATOM 780 N N . CYS A 1 104 ? -2.978 -9.805 15.884 1.00 49.56 104 CYS A N 1
ATOM 781 C CA . CYS A 1 104 ? -3.697 -9.054 14.859 1.00 49.56 104 CYS A CA 1
ATOM 782 C C . CYS A 1 104 ? -3.955 -7.592 15.266 1.00 49.56 104 CYS A C 1
ATOM 784 O O . CYS A 1 104 ? -4.987 -7.243 15.844 1.00 49.56 104 CYS A O 1
ATOM 786 N N . PRO A 1 105 ? -3.042 -6.693 14.905 1.00 51.69 105 PRO A N 1
ATOM 787 C CA . PRO A 1 105 ? -3.049 -5.317 15.363 1.00 51.69 105 PRO A CA 1
ATOM 788 C C . PRO A 1 105 ? -4.057 -4.411 14.642 1.00 51.69 105 PRO A C 1
ATOM 790 O O . PRO A 1 105 ? -4.086 -3.227 14.931 1.00 51.69 105 PRO A O 1
ATOM 793 N N . LEU A 1 106 ? -4.873 -4.917 13.709 1.00 51.97 106 LEU A N 1
ATOM 794 C CA . LEU A 1 106 ? -5.710 -4.082 12.831 1.00 51.97 106 LEU A CA 1
ATOM 795 C C . LEU A 1 106 ? -6.842 -3.343 13.557 1.00 51.97 106 LEU A C 1
ATOM 797 O O . LEU A 1 106 ? -7.306 -2.306 13.084 1.00 51.97 106 LEU A O 1
ATOM 801 N N . PHE A 1 107 ? -7.294 -3.849 14.705 1.00 65.44 107 PHE A N 1
ATOM 802 C CA . PHE A 1 107 ? -8.335 -3.182 15.479 1.00 65.44 107 PHE A CA 1
ATOM 803 C C . PHE A 1 107 ? -7.679 -2.250 16.485 1.00 65.44 107 PHE A C 1
ATOM 805 O O . PHE A 1 107 ? -7.065 -2.694 17.459 1.00 65.44 107 PHE A O 1
ATOM 812 N N . MET A 1 108 ? -7.837 -0.945 16.257 1.00 63.59 108 MET A N 1
ATOM 813 C CA . MET A 1 108 ? -7.356 0.077 17.181 1.00 63.59 108 MET A CA 1
ATOM 814 C C . MET A 1 108 ? -7.851 -0.235 18.592 1.00 63.59 108 MET A C 1
ATOM 816 O O . MET A 1 108 ? -9.016 -0.603 18.767 1.00 63.59 108 MET A O 1
ATOM 820 N N . SER A 1 109 ? -6.993 -0.063 19.599 1.00 76.50 109 SER A N 1
ATOM 821 C CA . SER A 1 109 ? -7.484 -0.015 20.973 1.00 76.50 109 SER A CA 1
ATOM 822 C C . SER A 1 109 ? -8.398 1.193 21.114 1.00 76.50 109 SER A C 1
ATOM 824 O O . SER A 1 109 ? -8.052 2.295 20.689 1.00 76.50 109 SER A O 1
ATOM 826 N N . GLY A 1 110 ? -9.578 0.997 21.680 1.00 83.44 110 GLY A N 1
ATOM 827 C CA . GLY A 1 110 ? -10.571 2.058 21.717 1.00 83.44 110 GLY A CA 1
ATOM 828 C C . GLY A 1 110 ? -11.954 1.547 22.049 1.00 83.44 110 GLY A C 1
ATOM 829 O O . GLY A 1 110 ? -12.169 0.351 22.237 1.00 83.44 110 GLY A O 1
ATOM 830 N N . ILE A 1 111 ? -12.893 2.480 22.139 1.00 90.06 111 ILE A N 1
ATOM 831 C CA . ILE A 1 111 ? -14.285 2.168 22.432 1.00 90.06 111 ILE A CA 1
ATOM 832 C C . ILE A 1 111 ? -14.980 1.842 21.116 1.00 90.06 111 ILE A C 1
ATOM 834 O O . ILE A 1 111 ? -14.985 2.668 20.206 1.00 90.06 111 ILE A O 1
ATOM 838 N N . TYR A 1 112 ? -15.581 0.661 21.032 1.00 90.94 112 TYR A N 1
ATOM 839 C CA . TYR A 1 112 ? -16.398 0.257 19.895 1.0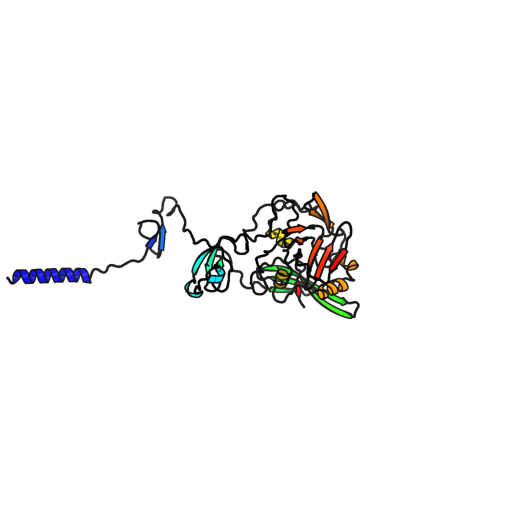0 90.94 112 TYR A CA 1
ATOM 840 C C . TYR A 1 112 ? -17.838 0.054 20.332 1.00 90.94 112 TYR A C 1
ATOM 842 O O . TYR A 1 112 ? -18.092 -0.417 21.442 1.00 90.94 112 TYR A O 1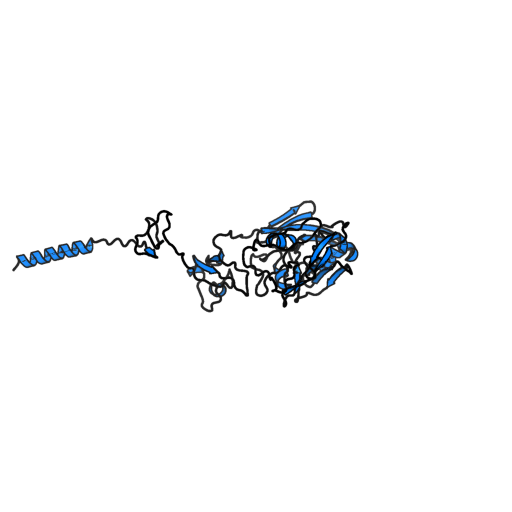
ATOM 850 N N . VAL A 1 113 ? -18.764 0.382 19.436 1.00 93.75 113 VAL A N 1
ATOM 851 C CA . VAL A 1 113 ? -20.187 0.079 19.560 1.00 93.75 113 VAL A CA 1
ATOM 852 C C . VAL A 1 113 ? -20.609 -0.861 18.437 1.00 93.75 113 VAL A C 1
ATOM 854 O O . VAL A 1 113 ? -20.269 -0.641 17.277 1.00 93.75 113 VAL A O 1
ATOM 857 N N . TRP A 1 114 ? -21.333 -1.924 18.769 1.00 94.06 114 TRP A N 1
ATOM 858 C CA . TRP A 1 114 ? -21.908 -2.825 17.774 1.00 94.06 114 TRP A CA 1
ATOM 859 C C . TRP A 1 114 ?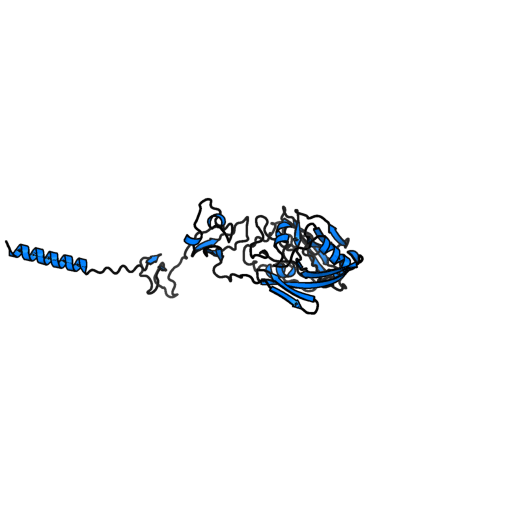 -23.164 -2.204 17.155 1.00 94.06 114 TRP A C 1
ATOM 861 O O . TRP A 1 114 ? -24.106 -1.879 17.878 1.00 94.06 114 TRP A O 1
ATOM 871 N N . ASP A 1 115 ? -23.211 -2.051 15.830 1.00 90.38 115 ASP A N 1
ATOM 872 C CA . ASP A 1 115 ? -24.356 -1.452 15.122 1.00 90.38 115 ASP A CA 1
ATOM 873 C C . ASP A 1 115 ? -25.427 -2.464 14.673 1.00 90.38 115 ASP A C 1
ATOM 875 O O . ASP A 1 115 ? -26.399 -2.093 14.017 1.00 90.38 115 ASP A O 1
ATOM 879 N N . GLY A 1 116 ? -25.257 -3.741 15.030 1.00 90.62 116 GLY A N 1
ATOM 880 C CA . GLY A 1 116 ? -26.101 -4.848 14.573 1.00 90.62 116 GLY A CA 1
ATOM 881 C C . GLY A 1 116 ? -25.485 -5.650 13.422 1.00 90.62 116 GLY A C 1
ATOM 882 O O . GLY A 1 116 ? -25.966 -6.735 13.102 1.00 90.62 116 GLY A O 1
ATOM 883 N N . SER A 1 117 ? -24.409 -5.159 12.814 1.00 86.19 117 SER A N 1
ATOM 884 C CA . SER A 1 117 ? -23.692 -5.829 11.721 1.00 86.19 117 SER A CA 1
ATOM 885 C C . SER A 1 117 ? -22.173 -5.693 11.809 1.00 86.19 117 SER A C 1
ATOM 887 O O . SER A 1 117 ? -21.442 -6.561 11.323 1.00 86.19 117 SER A O 1
ATOM 889 N N . SER A 1 118 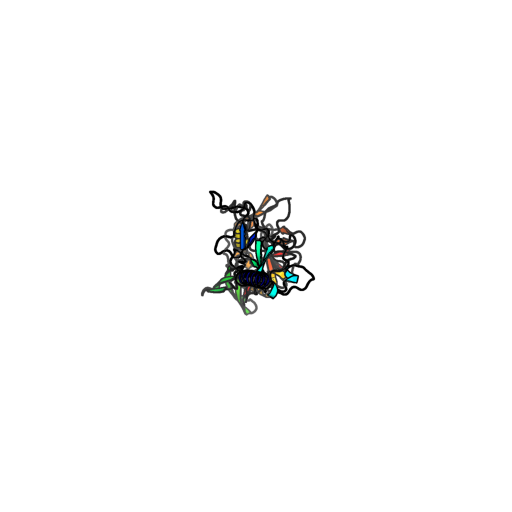? -21.707 -4.609 12.427 1.00 86.44 118 SER A N 1
ATOM 890 C CA . SER A 1 118 ? -20.308 -4.239 12.508 1.00 86.44 118 SER A CA 1
ATOM 891 C C . SER A 1 118 ? -19.989 -3.418 13.761 1.00 86.44 118 SER A C 1
ATOM 893 O O . SER A 1 118 ? -20.826 -2.700 14.313 1.00 86.44 118 SER A O 1
ATOM 895 N N . TRP A 1 119 ? -18.745 -3.520 14.212 1.00 87.69 119 TRP A N 1
ATOM 896 C CA . TRP A 1 119 ? -18.162 -2.724 15.277 1.00 87.69 119 TRP A CA 1
ATOM 897 C C . TRP A 1 119 ? -17.736 -1.364 14.729 1.00 87.69 119 TRP A C 1
ATOM 899 O O . TRP A 1 119 ? -16.818 -1.264 13.917 1.00 87.69 119 TRP A O 1
ATOM 909 N N . GLN A 1 120 ? -18.374 -0.309 15.223 1.00 85.31 120 GLN A N 1
ATOM 910 C CA . GLN A 1 120 ? -18.059 1.076 14.900 1.00 85.31 120 GLN A CA 1
ATOM 911 C C . GLN A 1 120 ? -17.173 1.655 15.999 1.00 85.31 120 GLN A C 1
ATOM 913 O O . GLN A 1 120 ? -17.547 1.624 17.174 1.00 85.31 120 GLN A O 1
ATOM 918 N N . ILE A 1 121 ? -16.013 2.205 15.642 1.00 84.44 121 ILE A N 1
ATOM 919 C CA . ILE A 1 121 ? -15.195 2.924 16.620 1.00 84.44 121 ILE A CA 1
ATOM 920 C C . ILE A 1 121 ? -15.894 4.235 16.997 1.00 84.44 121 ILE A C 1
ATOM 922 O O . ILE A 1 121 ? -16.314 5.010 16.138 1.00 84.44 121 ILE A O 1
ATOM 926 N N . LEU A 1 122 ? -16.041 4.490 18.294 1.00 82.56 122 LEU A N 1
ATOM 927 C CA . LEU A 1 122 ? -16.595 5.743 18.792 1.00 82.56 122 LEU A CA 1
ATOM 928 C C . LEU A 1 122 ? -15.510 6.820 18.857 1.00 82.56 122 LEU A C 1
ATOM 930 O O . LEU A 1 122 ? -14.395 6.574 19.316 1.00 82.56 122 LEU A O 1
ATOM 934 N N . GLY A 1 123 ? -15.862 8.035 18.430 1.00 72.00 123 GLY A N 1
ATOM 935 C CA . GLY A 1 123 ? -14.967 9.196 18.462 1.00 72.00 123 GLY A CA 1
ATOM 936 C C . GLY A 1 123 ? -14.082 9.371 17.223 1.00 72.00 123 GLY A C 1
ATOM 937 O O . GLY A 1 123 ? -13.206 10.232 17.242 1.00 72.00 123 GLY A O 1
ATOM 938 N N . ARG A 1 124 ? -14.304 8.601 16.146 1.00 64.25 124 ARG A N 1
ATOM 939 C CA . ARG A 1 124 ? -13.693 8.831 14.825 1.00 64.25 124 ARG A CA 1
ATOM 940 C C . ARG A 1 124 ? -14.729 8.730 13.707 1.00 64.25 124 ARG A C 1
ATOM 942 O O . ARG A 1 124 ? -15.785 8.128 13.888 1.00 64.25 124 ARG A O 1
ATOM 949 N N . GLU A 1 125 ? -14.432 9.345 12.566 1.00 57.88 125 GLU A N 1
ATOM 950 C CA . GLU A 1 125 ? -15.289 9.260 11.384 1.00 57.88 125 GLU A CA 1
ATOM 951 C C . GLU A 1 125 ? -15.234 7.855 10.775 1.00 57.88 125 GLU A C 1
ATOM 953 O O . GLU A 1 125 ? -14.165 7.333 10.455 1.00 57.88 125 GLU A O 1
ATOM 958 N N . ASN A 1 126 ? -16.407 7.246 10.593 1.00 54.62 126 ASN A N 1
ATOM 959 C CA . ASN A 1 126 ? -16.545 6.036 9.794 1.00 54.62 126 ASN A CA 1
ATOM 960 C C . ASN A 1 126 ? -16.564 6.440 8.320 1.00 54.62 126 ASN A C 1
ATOM 962 O O . ASN A 1 126 ? -17.601 6.837 7.789 1.00 54.62 126 ASN A O 1
ATOM 966 N N . LEU A 1 127 ? -15.407 6.355 7.670 1.00 54.22 127 LEU A N 1
ATOM 967 C CA . LEU A 1 127 ? -15.285 6.576 6.234 1.00 54.22 127 LEU A CA 1
ATOM 968 C C . LEU A 1 127 ? -15.969 5.409 5.502 1.00 54.22 127 LEU A C 1
ATOM 970 O O . LEU A 1 127 ? -15.494 4.270 5.546 1.00 54.22 127 LEU A O 1
ATOM 974 N N . LYS A 1 128 ? -17.129 5.675 4.893 1.00 58.62 128 LYS A N 1
ATOM 975 C CA . LYS A 1 128 ? -17.835 4.728 4.022 1.00 58.62 128 LYS A CA 1
ATOM 976 C C . LYS A 1 128 ? -17.659 5.165 2.571 1.00 58.62 128 LYS A C 1
ATOM 978 O O . LYS A 1 128 ? -18.105 6.248 2.213 1.00 58.62 128 LYS A O 1
ATOM 983 N N . ASP A 1 129 ? -17.057 4.280 1.778 1.00 67.44 129 ASP A N 1
ATOM 984 C CA . ASP A 1 129 ? -16.934 4.348 0.315 1.00 67.44 129 ASP A CA 1
ATOM 985 C C . ASP A 1 129 ? -16.369 5.678 -0.227 1.00 67.44 129 ASP A C 1
ATOM 987 O O . ASP A 1 129 ? -17.000 6.369 -1.024 1.00 67.44 129 ASP A O 1
ATOM 991 N N . ASN A 1 130 ? -15.147 6.031 0.194 1.00 77.44 130 ASN A N 1
ATOM 992 C CA . ASN A 1 130 ? -14.419 7.205 -0.317 1.00 77.44 130 ASN A CA 1
ATOM 993 C C . ASN A 1 130 ? -13.795 6.990 -1.708 1.00 77.44 130 ASN A C 1
ATOM 995 O O . ASN A 1 130 ? -13.015 7.827 -2.173 1.00 77.44 130 ASN A O 1
ATOM 999 N N . PHE A 1 131 ? -14.101 5.874 -2.372 1.00 87.81 131 PHE A N 1
ATOM 1000 C CA . PHE A 1 131 ? -13.502 5.560 -3.656 1.00 87.81 131 PHE A CA 1
ATOM 1001 C C . PHE A 1 131 ? -13.843 6.633 -4.698 1.00 87.81 131 PHE A C 1
ATOM 1003 O O . PHE A 1 131 ? -15.007 6.963 -4.937 1.00 87.81 131 PHE A O 1
ATOM 1010 N N . SER A 1 132 ? -12.817 7.136 -5.380 1.00 93.12 132 SER A N 1
ATOM 1011 C CA . SER A 1 132 ? -12.989 8.031 -6.520 1.00 93.12 132 SER A CA 1
ATOM 1012 C C . SER A 1 132 ? -11.864 7.843 -7.530 1.00 93.12 132 SER A C 1
ATOM 1014 O O . SER A 1 132 ? -10.759 7.437 -7.179 1.00 93.12 132 SER A O 1
ATOM 1016 N N . TYR A 1 133 ? -12.136 8.129 -8.800 1.00 95.44 133 TYR A N 1
ATOM 1017 C CA . TYR A 1 133 ? -11.101 8.202 -9.823 1.00 95.44 133 TYR A CA 1
ATOM 1018 C C . TYR A 1 133 ? -11.376 9.370 -10.763 1.00 95.44 133 TYR A C 1
ATOM 1020 O O . TYR A 1 133 ? -12.485 9.516 -11.280 1.00 95.44 133 TYR A O 1
ATOM 1028 N N . ILE A 1 134 ? -10.355 10.198 -10.973 1.00 95.19 134 ILE A N 1
ATOM 1029 C CA . ILE A 1 134 ? -10.384 11.348 -11.872 1.00 95.19 134 ILE A CA 1
ATOM 1030 C C . ILE A 1 134 ? -9.200 11.227 -12.825 1.00 95.19 134 ILE A C 1
ATOM 1032 O O . ILE A 1 134 ? -8.053 11.145 -12.385 1.00 95.19 134 ILE A O 1
ATOM 1036 N N . GLU A 1 135 ? -9.477 11.266 -14.126 1.00 95.38 135 GLU A N 1
ATOM 1037 C CA . GLU A 1 135 ? -8.460 11.345 -15.172 1.00 95.38 135 GLU A CA 1
ATOM 1038 C C . GLU A 1 135 ? -8.508 12.707 -15.870 1.00 95.38 135 GLU A C 1
ATOM 1040 O O . GLU A 1 135 ? -9.569 13.198 -16.258 1.00 95.38 135 GLU A O 1
ATOM 1045 N N . ASN A 1 136 ? -7.338 13.308 -16.043 1.00 95.94 136 ASN A N 1
ATOM 1046 C CA . ASN A 1 136 ? -7.126 14.548 -16.768 1.00 95.94 136 ASN A CA 1
ATOM 1047 C C . ASN A 1 136 ? -6.939 14.275 -18.266 1.00 95.94 136 ASN A C 1
ATOM 1049 O O . ASN A 1 136 ? -6.545 13.192 -18.695 1.00 95.94 136 ASN A O 1
ATOM 1053 N N . THR A 1 137 ? -7.130 15.305 -19.089 1.00 93.75 137 THR A N 1
ATOM 1054 C CA . THR A 1 137 ? -6.979 15.207 -20.552 1.00 93.75 137 THR A CA 1
ATOM 1055 C C . THR A 1 137 ? -5.560 14.873 -21.019 1.00 93.75 137 THR A C 1
ATOM 1057 O O . THR A 1 137 ? -5.379 14.471 -22.164 1.00 93.75 137 THR A O 1
ATOM 1060 N N . ASP A 1 138 ? -4.550 15.063 -20.168 1.00 93.44 138 ASP A N 1
ATOM 1061 C CA . ASP A 1 138 ? -3.149 14.726 -20.449 1.00 93.44 138 ASP A CA 1
ATOM 1062 C C . ASP A 1 138 ? -2.779 13.279 -20.060 1.00 93.44 138 ASP A C 1
ATOM 1064 O O . ASP A 1 138 ? -1.618 12.882 -20.177 1.00 93.44 138 ASP A O 1
ATOM 1068 N N . GLY A 1 139 ? -3.757 12.488 -19.604 1.00 93.69 139 GLY A N 1
ATOM 1069 C CA . GLY A 1 139 ? -3.571 11.111 -19.156 1.00 93.69 139 GLY A CA 1
ATOM 1070 C C . GLY A 1 139 ? -2.999 10.983 -17.742 1.00 93.69 139 GLY A C 1
ATOM 1071 O O . GLY A 1 139 ? -2.692 9.873 -17.314 1.00 93.69 139 GLY A O 1
ATOM 1072 N N . THR A 1 140 ? -2.818 12.077 -17.001 1.00 97.19 140 THR A N 1
ATOM 1073 C CA . THR A 1 140 ? -2.568 12.016 -15.553 1.00 97.19 140 THR A CA 1
ATOM 1074 C C . THR A 1 140 ? -3.884 11.904 -14.789 1.00 97.19 140 THR A C 1
ATOM 1076 O O . THR A 1 140 ? -4.952 12.124 -15.347 1.00 97.19 140 THR A O 1
ATOM 1079 N N . GLY A 1 141 ? -3.845 11.559 -13.508 1.00 97.31 141 GLY A N 1
ATOM 1080 C CA . GLY A 1 141 ? -5.062 11.482 -12.708 1.00 97.31 141 GLY A CA 1
ATOM 1081 C C . GLY A 1 141 ? -4.794 11.207 -11.241 1.00 97.31 141 GLY A C 1
ATOM 1082 O O . GLY A 1 141 ? -3.641 11.201 -10.803 1.00 97.31 141 GLY A O 1
ATOM 1083 N N . VAL A 1 142 ? -5.870 10.979 -10.496 1.00 97.69 142 VAL A N 1
ATOM 1084 C CA . VAL A 1 142 ? -5.843 10.597 -9.085 1.00 97.69 142 VAL A CA 1
ATOM 1085 C C . VAL A 1 142 ? -6.897 9.523 -8.850 1.00 97.69 142 VAL A C 1
ATOM 1087 O O . VAL A 1 142 ? -8.053 9.701 -9.231 1.00 97.69 142 VAL A O 1
ATOM 1090 N N . VAL A 1 143 ? -6.496 8.420 -8.222 1.00 96.88 143 VAL A N 1
ATOM 1091 C CA . VAL A 1 143 ? -7.402 7.412 -7.664 1.00 96.88 143 VAL A CA 1
ATOM 1092 C C . VAL A 1 143 ? -7.369 7.503 -6.145 1.00 96.88 143 VAL A C 1
ATOM 1094 O O . VAL A 1 143 ? -6.301 7.636 -5.557 1.00 96.88 143 VAL A O 1
ATOM 1097 N N . THR A 1 144 ? -8.530 7.426 -5.515 1.00 94.00 144 THR A N 1
ATOM 1098 C CA . THR A 1 144 ? -8.695 7.408 -4.065 1.00 94.00 144 THR A CA 1
ATOM 1099 C C . THR A 1 144 ? -9.136 6.012 -3.634 1.00 94.00 144 THR A C 1
ATOM 1101 O O . THR A 1 144 ? -10.058 5.457 -4.234 1.00 94.00 144 THR A O 1
ATOM 1104 N N . ASP A 1 145 ? -8.469 5.425 -2.638 1.00 91.56 145 ASP A N 1
ATOM 1105 C CA . ASP A 1 145 ? -8.866 4.130 -2.074 1.00 91.56 145 ASP A CA 1
ATOM 1106 C C . ASP A 1 145 ? -10.066 4.240 -1.122 1.00 91.56 145 ASP A C 1
ATOM 1108 O O . ASP A 1 145 ? -10.650 5.309 -0.930 1.00 91.56 145 ASP A O 1
ATOM 1112 N N . TYR A 1 146 ? -10.471 3.105 -0.550 1.00 84.25 146 TYR A N 1
ATOM 1113 C CA . TYR A 1 146 ? -11.630 3.038 0.333 1.00 84.25 146 TYR A CA 1
ATOM 1114 C C . TYR A 1 146 ? -11.462 3.930 1.572 1.00 84.25 146 TYR A C 1
ATOM 1116 O O . TYR A 1 146 ? -12.432 4.508 2.065 1.00 84.25 146 TYR A O 1
ATOM 1124 N N . GLU A 1 147 ? -10.235 4.063 2.076 1.00 82.31 147 GLU A N 1
ATOM 1125 C CA . GLU A 1 147 ? -9.910 4.883 3.242 1.00 82.31 147 GLU A CA 1
ATOM 11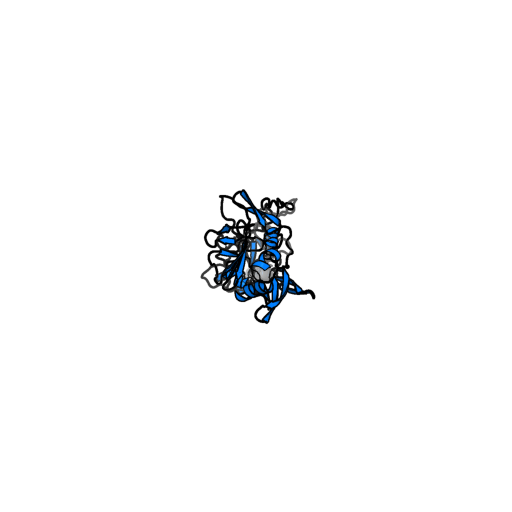26 C C . GLU A 1 147 ? -9.747 6.370 2.929 1.00 82.31 147 GLU A C 1
ATOM 1128 O O . GLU A 1 147 ? -9.624 7.170 3.852 1.00 82.31 147 GLU A O 1
ATOM 1133 N N . GLY A 1 148 ? -9.794 6.774 1.660 1.00 86.31 148 GLY A N 1
ATOM 1134 C CA . GLY A 1 148 ? -9.613 8.169 1.269 1.00 86.31 148 GLY A CA 1
ATOM 1135 C C . GLY A 1 148 ? -8.167 8.554 0.941 1.00 86.31 148 GLY A C 1
ATOM 1136 O O . GLY A 1 148 ? -7.912 9.728 0.659 1.00 86.31 148 GLY A O 1
ATOM 1137 N N . HIS A 1 149 ? -7.213 7.616 0.931 1.00 88.62 149 HIS A N 1
ATOM 1138 C CA . HIS A 1 149 ? -5.853 7.916 0.484 1.00 88.62 149 HIS A CA 1
ATOM 1139 C C . HIS A 1 149 ? -5.832 8.081 -1.031 1.00 88.62 149 HIS A C 1
ATOM 1141 O O . HIS A 1 149 ? -6.412 7.285 -1.768 1.00 88.62 149 HIS A O 1
ATOM 1147 N N . SER A 1 150 ? -5.146 9.119 -1.499 1.00 93.56 150 SER A N 1
ATOM 1148 C CA . SER A 1 150 ? -5.112 9.484 -2.912 1.00 93.56 150 SER A CA 1
ATOM 1149 C C . SER A 1 150 ? -3.765 9.148 -3.543 1.00 93.56 150 SER A C 1
ATOM 1151 O O . SER A 1 150 ? -2.713 9.525 -3.035 1.00 93.56 150 SER A O 1
ATOM 1153 N N . TYR A 1 151 ? -3.810 8.486 -4.693 1.00 95.81 151 TYR A N 1
ATOM 1154 C CA . TYR A 1 151 ? -2.655 8.061 -5.469 1.00 95.81 151 TYR A CA 1
ATOM 1155 C C . TYR A 1 151 ? -2.714 8.704 -6.843 1.00 95.81 151 TYR A C 1
ATOM 1157 O O . TYR A 1 151 ? -3.689 8.563 -7.580 1.00 95.81 151 TYR A O 1
ATOM 1165 N N . THR A 1 152 ? -1.640 9.377 -7.222 1.00 97.06 152 THR A N 1
ATOM 1166 C CA . THR A 1 152 ? -1.466 9.876 -8.585 1.00 97.06 152 THR A CA 1
ATOM 1167 C C . THR A 1 152 ? -1.420 8.720 -9.582 1.00 97.06 152 THR A C 1
ATOM 1169 O O . THR A 1 152 ? -0.868 7.652 -9.305 1.00 97.06 152 THR A O 1
ATOM 1172 N N . THR A 1 153 ? -1.968 8.940 -10.771 1.00 98.06 153 THR A N 1
ATOM 1173 C CA . THR A 1 153 ? -2.024 7.955 -11.853 1.00 98.06 153 THR A CA 1
ATOM 1174 C C . THR A 1 153 ? -1.465 8.531 -13.145 1.00 98.06 153 THR A C 1
ATOM 1176 O O . THR A 1 153 ? -1.519 9.742 -13.366 1.00 98.06 153 THR A O 1
ATOM 1179 N N . LYS A 1 154 ? -0.972 7.664 -14.027 1.00 97.44 154 LYS A N 1
ATOM 1180 C CA . LYS A 1 154 ? -0.524 8.044 -15.365 1.00 97.44 154 LYS A CA 1
ATOM 1181 C C . LYS A 1 154 ? -0.896 6.989 -16.396 1.00 97.44 154 LYS A C 1
ATOM 1183 O O . LYS A 1 154 ? -0.655 5.799 -16.199 1.00 97.44 154 LYS A O 1
ATOM 1188 N N . ARG A 1 155 ? -1.427 7.448 -17.525 1.00 97.12 155 ARG A N 1
ATOM 1189 C CA . ARG A 1 155 ? -1.669 6.656 -18.722 1.00 97.12 155 ARG A CA 1
ATOM 1190 C C . ARG A 1 155 ? -0.374 6.478 -19.497 1.00 97.12 155 ARG A C 1
ATOM 1192 O O . ARG A 1 155 ? 0.312 7.438 -19.850 1.00 97.12 155 ARG A O 1
ATOM 1199 N N . PHE A 1 156 ? -0.064 5.225 -19.779 1.00 95.75 156 PHE A N 1
ATOM 1200 C CA . PHE A 1 156 ? 1.036 4.826 -20.632 1.00 95.75 156 PHE A CA 1
ATOM 1201 C C . PHE A 1 156 ? 0.448 4.228 -21.903 1.00 95.75 156 PHE A C 1
ATOM 1203 O O . PHE A 1 156 ? -0.305 3.255 -21.843 1.00 95.75 156 PHE A O 1
ATOM 1210 N N . MET A 1 157 ? 0.770 4.835 -23.044 1.00 94.50 157 MET A N 1
ATOM 1211 C CA . MET A 1 157 ? 0.227 4.440 -24.337 1.00 94.50 157 MET A CA 1
ATOM 1212 C C . MET A 1 157 ? 1.306 4.384 -25.414 1.00 94.50 157 MET A C 1
ATOM 1214 O O . MET A 1 157 ? 2.245 5.179 -25.403 1.00 94.50 157 MET A O 1
ATOM 1218 N N . GLY A 1 158 ? 1.159 3.456 -26.351 1.00 92.75 158 GLY A N 1
ATOM 1219 C CA . GLY A 1 158 ? 2.080 3.274 -27.462 1.00 92.75 158 GLY A CA 1
ATOM 1220 C C . GLY A 1 158 ? 1.771 2.011 -28.256 1.00 92.75 158 GLY A C 1
ATOM 1221 O O . GLY A 1 158 ? 0.775 1.330 -28.021 1.00 92.75 158 GLY A O 1
ATOM 1222 N N . THR A 1 159 ? 2.648 1.686 -29.197 1.00 94.12 159 THR A N 1
ATOM 1223 C CA . THR A 1 159 ? 2.587 0.433 -29.952 1.00 94.12 159 THR A CA 1
ATOM 1224 C C . THR A 1 159 ? 3.841 -0.368 -29.641 1.00 94.12 159 THR A C 1
ATOM 1226 O O . THR A 1 159 ? 4.950 0.144 -29.796 1.00 94.12 159 THR A O 1
ATOM 1229 N N . LEU A 1 160 ? 3.662 -1.599 -29.165 1.00 92.50 160 LEU A N 1
ATOM 1230 C CA . LEU A 1 160 ? 4.756 -2.523 -28.884 1.00 92.50 160 LEU A CA 1
ATOM 1231 C C . LEU A 1 160 ? 5.418 -2.985 -30.189 1.00 92.50 160 LEU A C 1
ATOM 1233 O O . LEU A 1 160 ? 4.876 -2.828 -31.285 1.00 92.50 160 LEU A O 1
ATOM 1237 N N . THR A 1 161 ? 6.598 -3.590 -30.078 1.00 87.94 161 THR A N 1
ATOM 1238 C CA . THR A 1 161 ? 7.373 -4.081 -31.230 1.00 87.94 161 THR A CA 1
ATOM 1239 C C . THR A 1 161 ? 6.658 -5.163 -32.039 1.00 87.94 161 THR A C 1
ATOM 1241 O O . THR A 1 161 ? 6.932 -5.302 -33.229 1.00 87.94 161 THR A O 1
ATOM 1244 N N . ASP A 1 162 ? 5.732 -5.900 -31.427 1.00 88.69 162 ASP A N 1
ATOM 1245 C CA . ASP A 1 162 ? 4.891 -6.906 -32.086 1.00 88.69 162 ASP A CA 1
ATOM 1246 C C . ASP A 1 162 ? 3.606 -6.330 -32.717 1.00 88.69 162 ASP A C 1
ATOM 1248 O O . ASP A 1 162 ? 2.821 -7.072 -33.305 1.00 88.69 162 ASP A O 1
ATOM 1252 N N . GLY A 1 163 ? 3.399 -5.010 -32.634 1.00 91.06 163 GLY A N 1
ATOM 1253 C CA . GLY A 1 163 ? 2.225 -4.314 -33.162 1.00 91.06 163 GLY A CA 1
ATOM 1254 C C . GLY A 1 163 ? 1.057 -4.190 -32.180 1.00 91.06 163 GLY A C 1
ATOM 1255 O O . GLY A 1 163 ? 0.060 -3.549 -32.515 1.00 91.06 163 GLY A O 1
ATOM 1256 N N . THR A 1 164 ? 1.162 -4.747 -30.970 1.00 91.88 164 THR A N 1
ATOM 1257 C CA . THR A 1 164 ? 0.128 -4.618 -29.935 1.00 91.88 164 THR A CA 1
ATOM 1258 C C . THR A 1 164 ? -0.022 -3.159 -29.505 1.00 91.88 164 THR A C 1
ATOM 1260 O O . THR A 1 164 ? 0.961 -2.483 -29.193 1.00 91.88 164 THR A O 1
ATOM 1263 N N . ILE A 1 165 ? -1.258 -2.654 -29.467 1.00 93.56 165 ILE A N 1
ATOM 1264 C CA . ILE A 1 165 ? -1.554 -1.326 -28.920 1.00 93.56 165 ILE A CA 1
ATOM 1265 C C . ILE A 1 165 ? -1.590 -1.444 -27.401 1.00 93.56 165 ILE A C 1
ATOM 1267 O O . ILE A 1 165 ? -2.464 -2.100 -26.839 1.00 93.56 165 ILE A O 1
ATOM 1271 N N . TYR A 1 166 ? -0.647 -0.782 -26.747 1.00 95.00 166 TYR A N 1
ATOM 1272 C CA . TYR A 1 166 ? -0.612 -0.655 -25.304 1.00 95.00 166 TYR A CA 1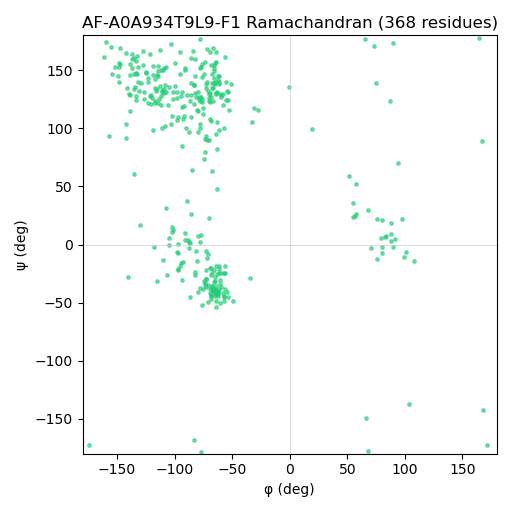
ATOM 1273 C C . TYR A 1 166 ? -1.284 0.658 -24.904 1.00 95.00 166 TYR A C 1
ATOM 1275 O O . TYR A 1 166 ? -0.943 1.714 -25.435 1.00 95.00 166 TYR A O 1
ATOM 1283 N N . ASN A 1 167 ? -2.250 0.602 -23.991 1.00 95.94 167 ASN A N 1
ATOM 1284 C CA . ASN A 1 167 ? -2.926 1.775 -23.443 1.00 95.94 167 ASN A CA 1
ATOM 1285 C C . ASN A 1 167 ? -3.522 1.411 -22.083 1.00 95.94 167 ASN A C 1
ATOM 1287 O O . ASN A 1 167 ? -4.624 0.883 -22.029 1.00 95.94 167 ASN A O 1
ATOM 1291 N N . LYS A 1 168 ? -2.779 1.658 -21.004 1.00 97.00 168 LYS A N 1
ATOM 1292 C CA . LYS A 1 168 ? -3.217 1.346 -19.636 1.00 97.00 168 LYS A CA 1
ATOM 1293 C C . LYS A 1 168 ? -2.875 2.480 -18.688 1.00 97.00 168 LYS A C 1
ATOM 1295 O O . LYS A 1 168 ? -1.889 3.194 -18.899 1.00 97.00 168 LYS A O 1
ATOM 1300 N N . VAL A 1 169 ? -3.659 2.627 -17.625 1.00 97.75 169 VAL A N 1
ATOM 1301 C CA . VAL A 1 169 ? -3.398 3.615 -16.571 1.00 97.75 169 VAL A CA 1
ATOM 1302 C C . VAL A 1 169 ? -2.779 2.919 -15.372 1.00 97.75 169 VAL A C 1
ATOM 1304 O O . VAL A 1 169 ? -3.280 1.898 -14.925 1.00 97.75 169 VAL A O 1
ATOM 1307 N N . TRP A 1 170 ? -1.687 3.471 -14.851 1.00 98.19 170 TRP A N 1
ATOM 1308 C CA . TRP A 1 170 ? -0.965 2.929 -13.702 1.00 98.19 170 TRP A CA 1
ATOM 1309 C C . TRP A 1 170 ? -0.957 3.915 -12.547 1.00 98.19 170 TRP A C 1
ATOM 1311 O O . TRP A 1 170 ? -0.833 5.123 -12.765 1.00 98.19 170 TRP A O 1
ATOM 1321 N N . THR A 1 171 ? -1.000 3.411 -11.315 1.00 98.00 171 THR A N 1
ATOM 1322 C CA . THR A 1 171 ? -0.656 4.227 -10.149 1.00 98.00 171 THR A CA 1
ATOM 1323 C C . THR A 1 171 ? 0.831 4.578 -10.181 1.00 98.00 171 THR A C 1
ATOM 1325 O O . THR A 1 171 ? 1.702 3.737 -10.422 1.00 98.00 171 THR A O 1
ATOM 1328 N N . THR A 1 172 ? 1.144 5.845 -9.913 1.00 96.69 172 THR A N 1
ATOM 1329 C CA . THR A 1 172 ? 2.524 6.350 -9.841 1.00 96.69 172 THR A CA 1
ATOM 1330 C C . THR A 1 172 ? 3.056 6.405 -8.409 1.00 96.69 172 THR A C 1
ATOM 1332 O O . THR A 1 172 ? 4.236 6.672 -8.193 1.00 96.69 172 THR A O 1
ATOM 1335 N N . GLN A 1 173 ? 2.255 5.991 -7.426 1.00 95.62 173 GLN A N 1
ATOM 1336 C CA . GLN A 1 173 ? 2.683 5.773 -6.043 1.00 95.62 173 GLN A CA 1
ATOM 1337 C C . GLN A 1 173 ? 2.498 4.312 -5.616 1.00 95.62 173 GLN A C 1
ATOM 1339 O O . GLN A 1 173 ? 1.670 3.584 -6.171 1.00 95.62 173 GLN A O 1
ATOM 1344 N N . ASN A 1 174 ? 3.314 3.885 -4.647 1.00 96.94 174 ASN A N 1
ATOM 1345 C CA . ASN A 1 174 ? 3.113 2.617 -3.948 1.00 96.94 174 ASN A CA 1
ATOM 1346 C C . ASN A 1 174 ? 1.813 2.704 -3.142 1.00 96.94 174 ASN A C 1
ATOM 1348 O O . ASN A 1 174 ? 1.557 3.738 -2.528 1.00 96.94 174 ASN A O 1
ATOM 1352 N N . LEU A 1 175 ? 1.016 1.637 -3.129 1.00 95.19 175 LEU A N 1
ATOM 1353 C CA . LEU A 1 175 ? -0.199 1.616 -2.316 1.00 95.19 175 LEU A CA 1
ATOM 1354 C C . LEU A 1 175 ? 0.096 1.665 -0.816 1.00 95.19 175 LEU A C 1
ATOM 1356 O O . LEU A 1 175 ? 1.120 1.152 -0.360 1.00 95.19 175 LEU A O 1
ATOM 1360 N N . ARG A 1 176 ? -0.854 2.226 -0.066 1.00 91.81 176 ARG A N 1
ATOM 1361 C CA . ARG A 1 176 ? -0.922 2.197 1.400 1.00 91.81 176 ARG A CA 1
ATOM 1362 C C . ARG A 1 176 ? -2.293 1.749 1.925 1.00 91.81 176 ARG A C 1
ATOM 1364 O O . ARG A 1 176 ? -2.589 1.952 3.098 1.00 91.81 176 ARG A O 1
ATOM 1371 N N . SER A 1 177 ? -3.105 1.129 1.070 1.00 89.44 177 SER A N 1
ATOM 1372 C CA . SER A 1 177 ? -4.423 0.605 1.418 1.00 89.44 177 SER A CA 1
ATOM 1373 C C . SER A 1 177 ? -4.315 -0.514 2.456 1.00 89.44 177 SER A C 1
ATOM 1375 O O . SER A 1 177 ? -3.536 -1.459 2.313 1.00 89.44 177 SER A O 1
ATOM 1377 N N . LEU A 1 178 ? -5.095 -0.374 3.512 1.00 82.88 178 LEU A N 1
ATOM 1378 C CA . LEU A 1 178 ? -5.355 -1.316 4.593 1.00 82.88 178 LEU A CA 1
ATOM 1379 C C . LEU A 1 178 ? -6.650 -2.101 4.341 1.00 82.88 178 LEU A C 1
ATOM 1381 O O . LEU A 1 178 ? -6.837 -3.186 4.898 1.00 82.88 178 LEU A O 1
ATOM 1385 N N . LYS A 1 179 ? -7.542 -1.547 3.514 1.00 81.94 179 LYS A N 1
ATOM 1386 C CA . LYS A 1 179 ? -8.795 -2.168 3.090 1.00 81.94 179 LYS A CA 1
ATOM 1387 C C . LYS A 1 179 ? -8.772 -2.526 1.613 1.00 81.94 179 LYS A C 1
ATOM 1389 O O . LYS A 1 179 ? -8.099 -1.891 0.806 1.00 81.94 179 LYS A O 1
ATOM 1394 N N . ASP A 1 180 ? -9.507 -3.574 1.279 1.00 87.06 180 ASP A N 1
ATOM 1395 C CA . ASP A 1 180 ? -9.738 -3.987 -0.088 1.00 87.06 180 ASP A CA 1
ATOM 1396 C C . ASP A 1 180 ? -10.792 -3.101 -0.764 1.00 87.06 180 ASP A C 1
ATOM 1398 O O . ASP A 1 180 ? -11.407 -2.212 -0.165 1.00 87.06 180 ASP A O 1
ATOM 1402 N N . LYS A 1 181 ? -11.014 -3.369 -2.050 1.00 85.75 181 LYS A N 1
ATOM 1403 C CA . LYS A 1 181 ? -11.992 -2.666 -2.890 1.00 85.75 181 LYS A CA 1
ATOM 1404 C C . LYS A 1 181 ? -13.439 -2.680 -2.374 1.00 85.75 181 LYS A C 1
ATOM 1406 O O . LYS A 1 181 ? -14.240 -1.885 -2.863 1.00 85.75 181 LYS A O 1
ATOM 1411 N N . ASP A 1 182 ? -13.787 -3.593 -1.468 1.00 82.25 182 ASP A N 1
ATOM 1412 C CA . ASP A 1 182 ? -15.129 -3.739 -0.900 1.00 82.25 182 ASP A CA 1
ATOM 1413 C C . ASP A 1 182 ? -15.195 -3.187 0.540 1.00 82.25 182 ASP A C 1
ATOM 1415 O O . ASP A 1 182 ? -16.224 -3.305 1.207 1.00 82.25 182 ASP A O 1
ATOM 1419 N N . GLY A 1 183 ? -14.113 -2.563 1.021 1.00 76.38 183 GLY A N 1
ATOM 1420 C CA . GLY A 1 183 ? -14.018 -1.984 2.359 1.00 76.38 183 GLY A CA 1
ATOM 1421 C C . GLY A 1 183 ? -13.661 -2.979 3.456 1.00 76.38 183 GLY A C 1
ATOM 1422 O O . GLY A 1 183 ? -13.656 -2.601 4.632 1.00 76.38 183 GLY A O 1
ATOM 1423 N N . GLN A 1 184 ? -13.347 -4.224 3.092 1.00 77.38 184 GLN A N 1
ATOM 1424 C CA . GLN A 1 184 ? -12.928 -5.255 4.032 1.00 77.38 184 GLN A CA 1
ATOM 1425 C C . GLN A 1 184 ? -11.442 -5.113 4.334 1.00 77.38 184 GLN A C 1
ATOM 1427 O O . GLN A 1 184 ? -10.646 -4.743 3.479 1.00 77.38 184 GLN A O 1
ATOM 1432 N N . TRP A 1 185 ? -11.036 -5.412 5.561 1.00 75.06 185 TRP A N 1
ATOM 1433 C CA . TRP A 1 185 ? -9.625 -5.341 5.932 1.00 75.06 185 TRP A CA 1
ATOM 1434 C C . TRP A 1 185 ? -8.797 -6.410 5.215 1.00 75.06 185 TRP A C 1
ATOM 1436 O O . TRP A 1 185 ? -9.166 -7.585 5.187 1.00 75.06 185 TRP A O 1
ATOM 1446 N N . ILE A 1 186 ? -7.641 -6.011 4.688 1.00 78.56 186 ILE A N 1
ATOM 1447 C CA . ILE A 1 186 ? -6.682 -6.918 4.056 1.00 78.56 186 ILE A CA 1
ATOM 1448 C C . ILE A 1 186 ? -5.912 -7.649 5.167 1.00 78.56 186 ILE A C 1
ATOM 1450 O O . ILE A 1 186 ? -5.028 -7.085 5.801 1.00 78.56 186 ILE A O 1
ATOM 1454 N N . GLU A 1 187 ? -6.339 -8.889 5.419 1.00 64.69 187 GLU A N 1
ATOM 1455 C CA . GLU A 1 187 ? -5.898 -9.896 6.404 1.00 64.69 187 GLU A CA 1
ATOM 1456 C C . GLU A 1 187 ? -4.737 -9.621 7.390 1.00 64.69 187 GLU A C 1
ATOM 1458 O O . GLU A 1 187 ? -3.598 -9.304 7.032 1.00 64.69 187 GLU A O 1
ATOM 1463 N N . CYS A 1 188 ? -5.027 -10.023 8.638 1.00 52.00 188 CYS A N 1
ATOM 1464 C CA . CYS A 1 188 ? -4.157 -10.773 9.558 1.00 52.00 188 CYS A CA 1
ATOM 1465 C C . CYS A 1 188 ? -4.387 -12.291 9.369 1.00 52.00 188 CYS A C 1
ATOM 1467 O O . CYS A 1 188 ? -5.521 -12.671 9.066 1.00 52.00 188 CYS A O 1
ATOM 1469 N N . PRO A 1 189 ? -3.385 -13.169 9.597 1.00 53.66 189 PRO A N 1
ATOM 1470 C CA . PRO A 1 189 ? -2.388 -13.075 10.679 1.00 53.66 189 PRO A CA 1
ATOM 1471 C C . PRO A 1 189 ? -1.087 -12.351 10.327 1.00 53.66 189 PRO A C 1
ATOM 1473 O O . PRO A 1 189 ? -0.332 -11.986 11.224 1.00 53.66 189 PRO A O 1
ATOM 1476 N N . ASP A 1 190 ? -0.797 -12.134 9.044 1.00 62.81 190 ASP A N 1
ATOM 1477 C CA . ASP A 1 190 ? 0.525 -11.644 8.660 1.00 62.81 190 ASP A CA 1
ATOM 1478 C C . ASP A 1 190 ? 0.740 -10.162 8.975 1.00 62.81 190 ASP A C 1
ATOM 1480 O O . ASP A 1 190 ? 1.867 -9.798 9.311 1.00 62.81 190 ASP A O 1
ATOM 1484 N N . GLY A 1 191 ? -0.311 -9.335 8.937 1.00 69.38 191 GLY A N 1
ATOM 1485 C CA . GLY A 1 191 ? -0.221 -7.882 9.107 1.00 69.38 191 GLY A CA 1
ATOM 1486 C C . GLY A 1 191 ? 0.385 -7.184 7.883 1.00 69.38 191 GLY A C 1
ATOM 1487 O O . GLY A 1 191 ? 0.880 -7.833 6.957 1.00 69.38 191 GLY A O 1
ATOM 1488 N N . LEU A 1 192 ? 0.343 -5.854 7.864 1.00 78.00 192 LEU A N 1
ATOM 1489 C CA . LEU A 1 192 ? 0.960 -5.025 6.821 1.00 78.00 192 LEU A CA 1
ATOM 1490 C C . LEU A 1 192 ? 2.300 -4.480 7.328 1.00 78.00 192 LEU A C 1
ATOM 1492 O O . LEU A 1 192 ? 2.542 -4.449 8.529 1.00 78.00 192 LEU A O 1
ATOM 1496 N N . TYR A 1 193 ? 3.223 -4.125 6.433 1.00 78.94 193 TYR A N 1
ATOM 1497 C CA . TYR A 1 193 ? 4.568 -3.677 6.825 1.00 78.94 193 TYR A CA 1
ATOM 1498 C C . TYR A 1 193 ? 5.007 -2.489 5.980 1.00 78.94 193 TYR A C 1
ATOM 1500 O O . TYR A 1 193 ? 4.591 -2.358 4.839 1.00 78.94 193 TYR A O 1
ATOM 1508 N N . PHE A 1 194 ? 5.920 -1.672 6.490 1.00 80.31 194 PHE A N 1
ATOM 1509 C CA . PHE A 1 194 ? 6.782 -0.825 5.669 1.00 80.31 194 PHE A CA 1
ATOM 1510 C C . PHE A 1 194 ? 8.235 -1.075 6.071 1.00 80.31 194 PHE A C 1
ATOM 1512 O O . PHE A 1 194 ? 8.523 -1.702 7.091 1.00 80.31 194 PHE A O 1
ATOM 1519 N N . ASN A 1 195 ? 9.171 -0.612 5.250 1.00 80.38 195 ASN A N 1
ATOM 1520 C CA . ASN A 1 195 ? 10.594 -0.728 5.533 1.00 80.38 195 ASN A CA 1
ATOM 1521 C C . ASN A 1 195 ? 11.140 0.615 6.016 1.00 80.38 195 ASN A C 1
ATOM 1523 O O . ASN A 1 195 ? 11.382 1.508 5.215 1.00 80.38 195 ASN A O 1
ATOM 1527 N N . GLN A 1 196 ? 11.369 0.732 7.319 1.00 69.62 196 GLN A N 1
ATOM 1528 C CA . GLN A 1 196 ? 11.837 1.968 7.953 1.00 69.62 196 GLN A CA 1
ATOM 1529 C C . GLN A 1 196 ? 13.312 2.323 7.682 1.00 69.62 196 GLN A C 1
ATOM 1531 O O . GLN A 1 196 ? 13.790 3.364 8.125 1.00 69.62 196 GLN A O 1
ATOM 1536 N N . GLY A 1 197 ? 14.084 1.465 7.007 1.00 63.69 197 GLY A N 1
ATOM 1537 C CA . GLY A 1 197 ? 15.478 1.751 6.643 1.00 63.69 197 GLY A CA 1
ATOM 1538 C C . GLY A 1 197 ? 16.506 1.774 7.791 1.00 63.69 197 GLY A C 1
ATOM 1539 O O . GLY A 1 197 ? 17.696 1.908 7.504 1.00 63.69 197 GLY A O 1
ATOM 1540 N N . TYR A 1 198 ? 16.108 1.594 9.061 1.00 55.94 198 TYR A N 1
ATOM 1541 C CA . TYR A 1 198 ? 16.996 1.690 10.234 1.00 55.94 198 TYR A CA 1
ATOM 1542 C C . TYR A 1 198 ? 17.201 0.369 11.003 1.00 55.94 198 TYR A C 1
ATOM 1544 O O . TYR A 1 198 ? 16.291 -0.454 11.117 1.00 55.94 198 TYR A O 1
ATOM 1552 N N . ASN A 1 199 ? 18.421 0.189 11.531 1.00 42.59 199 ASN A N 1
ATOM 1553 C CA . ASN A 1 199 ? 18.861 -0.925 12.375 1.00 42.59 199 ASN A CA 1
ATOM 1554 C C . ASN A 1 199 ? 18.649 -0.565 13.842 1.00 42.59 199 ASN A C 1
ATOM 1556 O O . ASN A 1 199 ? 19.325 0.325 14.351 1.00 42.59 199 ASN A O 1
ATOM 1560 N N . ASN A 1 200 ? 17.835 -1.312 14.571 1.00 42.34 200 ASN A N 1
ATOM 1561 C CA . ASN A 1 200 ? 18.262 -1.599 15.925 1.00 42.34 200 ASN A CA 1
ATOM 1562 C C . ASN A 1 200 ? 18.305 -3.115 16.114 1.00 42.34 200 ASN A C 1
ATOM 1564 O O . ASN A 1 200 ? 17.485 -3.881 15.609 1.00 42.34 200 ASN A O 1
ATOM 1568 N N . THR A 1 201 ? 19.300 -3.546 16.871 1.00 38.03 201 THR A N 1
ATOM 1569 C CA . THR A 1 201 ? 19.483 -4.909 17.365 1.00 38.03 201 THR A CA 1
ATOM 1570 C C . THR A 1 201 ? 18.436 -5.259 18.442 1.00 38.03 201 THR A C 1
ATOM 1572 O O . THR A 1 201 ? 18.668 -6.132 19.273 1.00 38.03 201 THR A O 1
ATOM 1575 N N . ALA A 1 202 ? 17.289 -4.569 18.459 1.00 38.88 202 ALA A N 1
ATOM 1576 C CA . ALA A 1 202 ? 16.219 -4.682 19.439 1.00 38.88 202 ALA A CA 1
ATOM 1577 C C . ALA A 1 202 ? 14.852 -4.720 18.736 1.00 38.88 202 ALA A C 1
ATOM 1579 O O . ALA A 1 202 ? 13.985 -3.891 18.979 1.00 38.88 202 ALA A O 1
ATOM 1580 N N . GLY A 1 203 ? 14.655 -5.736 17.897 1.00 41.94 203 GLY A N 1
ATOM 1581 C CA . GLY A 1 203 ? 13.323 -6.137 17.461 1.00 41.94 203 GLY A CA 1
ATOM 1582 C C . GLY A 1 203 ? 12.797 -5.392 16.237 1.00 41.94 203 GLY A C 1
ATOM 1583 O O . GLY A 1 203 ? 12.650 -4.179 16.193 1.00 41.94 203 GLY A O 1
ATOM 1584 N N . VAL A 1 204 ? 12.464 -6.200 15.241 1.00 43.91 204 VAL A N 1
ATOM 1585 C CA . VAL A 1 204 ? 11.518 -5.931 14.161 1.00 43.91 204 VAL A CA 1
ATOM 1586 C C . VAL A 1 204 ? 10.390 -4.988 14.609 1.00 43.91 204 VAL A C 1
ATOM 1588 O O . VAL A 1 204 ? 9.567 -5.374 15.439 1.00 43.91 204 VAL A O 1
ATOM 1591 N N . LEU A 1 205 ? 10.278 -3.808 13.997 1.00 45.69 205 LEU A N 1
ATOM 1592 C CA . LEU A 1 205 ? 9.005 -3.091 13.962 1.00 45.69 205 LEU A CA 1
ATOM 1593 C C . LEU A 1 205 ? 8.245 -3.600 12.740 1.00 45.69 205 LEU A C 1
ATOM 1595 O O . LEU A 1 205 ? 8.497 -3.199 11.606 1.00 45.69 205 LEU A O 1
ATOM 1599 N N . GLY A 1 206 ? 7.352 -4.560 12.970 1.00 41.59 206 GLY A N 1
ATOM 1600 C CA . GLY A 1 206 ? 6.244 -4.729 12.046 1.00 41.59 206 GLY A CA 1
ATOM 1601 C C . GLY A 1 206 ? 5.379 -3.482 12.110 1.00 41.59 206 GLY A C 1
ATOM 1602 O O . GLY A 1 206 ? 5.357 -2.827 13.156 1.00 41.59 206 GLY A O 1
ATOM 1603 N N . VAL A 1 207 ? 4.616 -3.181 11.056 1.00 42.03 207 VAL A N 1
ATOM 1604 C CA . VAL A 1 207 ? 3.424 -2.359 11.286 1.00 42.03 207 VAL A CA 1
ATOM 1605 C C . VAL A 1 207 ? 2.439 -3.275 11.972 1.00 42.03 207 VAL A C 1
ATOM 1607 O O . VAL A 1 207 ? 1.523 -3.844 11.387 1.00 42.03 207 VAL A O 1
ATOM 1610 N N . ASN A 1 208 ? 2.658 -3.431 13.269 1.00 40.16 208 ASN A N 1
ATOM 1611 C CA . ASN A 1 208 ? 1.527 -3.618 14.118 1.00 40.16 208 ASN A CA 1
ATOM 1612 C C . ASN A 1 208 ? 0.745 -2.311 13.970 1.00 40.16 208 ASN A C 1
ATOM 1614 O O . ASN A 1 208 ? 1.234 -1.287 14.430 1.00 40.16 208 ASN A O 1
ATOM 1618 N N . VAL A 1 209 ? -0.377 -2.327 13.233 1.00 39.91 209 VAL A N 1
ATOM 1619 C CA . VAL A 1 209 ? -1.323 -1.206 13.011 1.00 39.91 209 VAL A CA 1
ATOM 1620 C C . VAL A 1 209 ? -1.971 -0.785 14.345 1.00 39.91 209 VAL A C 1
ATOM 1622 O O . VAL A 1 209 ? -3.176 -0.672 14.503 1.00 39.91 209 VAL A O 1
ATOM 1625 N N . VAL A 1 210 ? -1.151 -0.601 15.371 1.00 34.84 210 VAL A N 1
ATOM 1626 C CA . VAL A 1 210 ? -1.530 -0.270 16.729 1.00 34.84 210 VAL A CA 1
ATOM 1627 C C . VAL A 1 210 ? -0.971 1.089 16.999 1.00 34.84 210 VAL A C 1
ATOM 1629 O O . VAL A 1 210 ? 0.216 1.328 16.793 1.00 34.84 210 VAL A O 1
ATOM 1632 N N . THR A 1 211 ? -1.844 1.902 17.569 1.00 32.69 211 THR A N 1
ATOM 1633 C CA . THR A 1 211 ? -1.644 3.300 17.895 1.00 32.69 211 THR A CA 1
ATOM 1634 C C . THR A 1 211 ? -1.702 4.164 16.651 1.00 32.69 211 THR A C 1
ATOM 1636 O O . THR A 1 211 ? -1.212 3.799 15.586 1.00 32.69 211 THR A O 1
ATOM 1639 N N . GLU A 1 212 ? -2.354 5.318 16.792 1.00 36.75 212 GLU A N 1
ATOM 1640 C CA . GLU A 1 212 ? -1.875 6.523 16.129 1.00 36.75 212 GLU A CA 1
ATOM 1641 C C . GLU A 1 212 ? -0.385 6.358 15.964 1.00 36.75 212 GLU A C 1
ATOM 1643 O O . GLU A 1 212 ? 0.287 6.165 16.975 1.00 36.75 212 GLU A O 1
ATOM 1648 N N . ILE A 1 213 ? 0.067 6.285 14.717 1.00 38.91 213 ILE A N 1
ATOM 1649 C CA . ILE A 1 213 ? 1.471 6.349 14.360 1.00 38.91 213 ILE A CA 1
ATOM 1650 C C . ILE A 1 213 ? 2.117 7.269 15.389 1.00 38.91 213 ILE A C 1
ATOM 1652 O O . ILE A 1 213 ? 1.765 8.453 15.394 1.00 38.91 213 ILE A O 1
ATOM 1656 N N . PRO A 1 214 ? 2.887 6.738 16.363 1.00 36.81 214 PRO A N 1
ATOM 1657 C CA . PRO A 1 214 ? 3.362 7.586 17.431 1.00 36.81 214 PRO A CA 1
ATOM 1658 C C . PRO A 1 214 ? 4.069 8.748 16.754 1.00 36.81 214 PRO A C 1
ATOM 1660 O O . PRO A 1 214 ? 4.822 8.528 15.800 1.00 36.81 214 PRO A O 1
ATOM 1663 N N . ASN A 1 215 ? 3.767 9.979 17.168 1.00 38.91 215 ASN A N 1
ATOM 1664 C CA . ASN A 1 215 ? 4.507 11.158 16.728 1.00 38.91 215 ASN A CA 1
ATOM 1665 C C . ASN A 1 215 ? 5.925 11.074 17.314 1.00 38.91 215 ASN A C 1
ATOM 1667 O O . ASN A 1 215 ? 6.298 11.868 18.168 1.00 38.91 215 ASN A O 1
ATOM 1671 N N . GLU A 1 216 ? 6.698 10.064 16.926 1.00 36.97 216 GLU A N 1
ATOM 1672 C CA . GLU A 1 216 ? 8.018 9.778 17.453 1.00 36.97 216 GLU A CA 1
ATOM 1673 C C . GLU A 1 216 ? 8.931 9.288 16.323 1.00 36.97 216 GLU A C 1
ATOM 1675 O O . GLU A 1 216 ? 8.849 8.168 15.827 1.00 36.97 216 GLU A O 1
ATOM 1680 N N . VAL A 1 217 ? 9.773 10.243 15.926 1.00 41.62 217 VAL A N 1
ATOM 1681 C CA . VAL A 1 217 ? 11.035 10.212 15.179 1.00 41.62 217 VAL A CA 1
ATOM 1682 C C . VAL A 1 217 ? 11.328 8.955 14.359 1.00 41.62 217 VAL A C 1
ATOM 1684 O O . VAL A 1 217 ? 11.954 8.001 14.823 1.00 41.62 217 VAL A O 1
ATOM 1687 N N . ILE A 1 218 ? 11.067 9.063 13.059 1.00 44.81 218 ILE A N 1
ATOM 1688 C CA . ILE A 1 218 ? 11.868 8.357 12.062 1.00 44.81 218 ILE A CA 1
ATOM 1689 C C . ILE A 1 218 ? 13.257 9.016 11.993 1.00 44.81 218 ILE A C 1
ATOM 1691 O O . ILE A 1 218 ? 13.373 10.242 11.968 1.00 44.81 218 ILE A O 1
ATOM 1695 N N . GLY A 1 219 ? 14.314 8.198 12.035 1.00 43.50 219 GLY A N 1
ATOM 1696 C CA . GLY A 1 219 ? 15.710 8.648 12.017 1.00 43.50 219 GLY A CA 1
ATOM 1697 C C . GLY A 1 219 ? 16.126 9.358 10.721 1.00 43.50 219 GLY A C 1
ATOM 1698 O O . GLY A 1 219 ? 15.444 9.287 9.702 1.00 43.50 219 GLY A O 1
ATOM 1699 N N . ASP A 1 220 ? 17.279 10.033 10.770 1.00 43.03 220 ASP A N 1
ATOM 1700 C CA . ASP A 1 220 ? 17.799 10.893 9.702 1.00 43.03 220 ASP A CA 1
ATOM 1701 C C . ASP A 1 220 ? 17.952 10.162 8.352 1.00 43.03 220 ASP A C 1
ATOM 1703 O O . ASP A 1 220 ? 18.967 9.512 8.077 1.00 43.03 220 ASP A O 1
ATOM 1707 N N . TYR A 1 221 ? 16.999 10.341 7.434 1.00 48.72 221 TYR A N 1
ATOM 1708 C CA . TYR A 1 221 ? 17.276 10.143 6.013 1.00 48.72 221 TYR A CA 1
ATOM 1709 C C . TYR A 1 221 ? 18.157 11.305 5.548 1.00 48.72 221 TYR A C 1
ATOM 1711 O O . TYR A 1 221 ? 17.665 12.356 5.148 1.00 48.72 221 TYR A O 1
ATOM 1719 N N . ILE A 1 222 ? 19.483 11.157 5.633 1.00 44.56 222 ILE A N 1
ATOM 1720 C CA . ILE A 1 222 ? 20.398 12.167 5.090 1.00 44.56 222 ILE A CA 1
ATOM 1721 C C . ILE A 1 222 ? 20.321 12.115 3.565 1.00 44.56 222 ILE A C 1
ATOM 1723 O O . ILE A 1 222 ? 21.068 11.411 2.888 1.00 44.56 222 ILE A O 1
ATOM 1727 N N . ASN A 1 223 ? 19.411 12.913 3.030 1.00 43.25 223 ASN A N 1
ATOM 1728 C CA . ASN A 1 223 ? 19.477 13.417 1.679 1.00 43.25 223 ASN A CA 1
ATOM 1729 C C . ASN A 1 223 ? 20.129 14.802 1.745 1.00 43.25 223 ASN A C 1
ATOM 1731 O O . ASN A 1 223 ? 19.892 15.554 2.695 1.00 43.25 223 ASN A O 1
ATOM 1735 N N . ALA A 1 224 ? 20.894 15.191 0.727 1.00 38.75 224 ALA A N 1
ATOM 1736 C CA . ALA A 1 224 ? 21.196 16.603 0.503 1.00 38.75 224 ALA A CA 1
ATOM 1737 C C . ALA A 1 224 ? 19.871 17.348 0.205 1.00 38.75 224 ALA A C 1
ATOM 1739 O O . ALA A 1 224 ? 19.478 17.525 -0.949 1.00 38.75 224 ALA A O 1
ATOM 1740 N N . GLY A 1 225 ? 19.152 17.700 1.278 1.00 42.03 225 GLY A N 1
ATOM 1741 C CA . GLY A 1 225 ? 17.766 18.166 1.301 1.00 42.03 225 GLY A CA 1
ATOM 1742 C C . GLY A 1 225 ? 16.759 17.037 1.538 1.00 42.03 225 GLY A C 1
ATOM 1743 O O . GLY A 1 225 ? 16.118 16.595 0.587 1.00 42.03 225 GLY A O 1
ATOM 1744 N N . VAL A 1 226 ? 16.734 16.481 2.753 1.00 39.00 226 VAL A N 1
ATOM 1745 C CA . VAL A 1 226 ? 15.649 16.549 3.757 1.00 39.00 226 VAL A CA 1
ATOM 1746 C C . VAL A 1 226 ? 15.975 15.488 4.823 1.00 39.00 226 VAL A C 1
ATOM 1748 O O . VAL A 1 226 ? 15.547 14.344 4.719 1.00 39.00 226 VAL A O 1
ATOM 1751 N N . ALA A 1 227 ? 16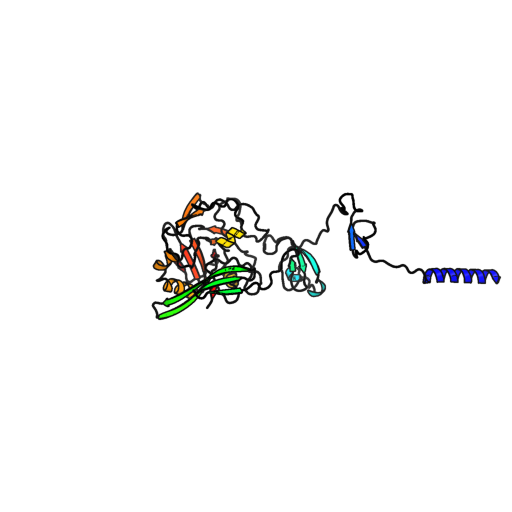.734 15.873 5.850 1.00 40.00 227 ALA A N 1
ATOM 1752 C CA . ALA A 1 227 ? 16.662 15.194 7.137 1.00 40.00 227 ALA A CA 1
ATOM 1753 C C . ALA A 1 227 ? 15.396 15.720 7.825 1.00 40.00 227 ALA A C 1
ATOM 1755 O O . ALA A 1 227 ? 15.389 16.867 8.269 1.00 40.00 227 ALA A O 1
ATOM 1756 N N . ILE A 1 228 ? 14.311 14.942 7.860 1.00 47.78 228 ILE A N 1
ATOM 1757 C CA . ILE A 1 228 ? 13.245 15.209 8.831 1.00 47.78 228 ILE A CA 1
ATOM 1758 C C . ILE A 1 228 ? 13.549 14.334 10.038 1.00 47.78 228 ILE A C 1
ATOM 1760 O O . ILE A 1 228 ? 13.023 13.235 10.182 1.00 47.78 228 ILE A O 1
ATOM 1764 N N . SER A 1 229 ? 14.409 14.832 10.918 1.00 45.91 229 SER A N 1
ATOM 1765 C CA . SER A 1 229 ? 14.241 14.490 12.325 1.00 45.91 229 SER A CA 1
ATOM 1766 C C . SER A 1 229 ? 12.789 14.833 12.685 1.00 45.91 229 SER A C 1
ATOM 1768 O O . SER A 1 229 ? 12.380 15.987 12.545 1.00 45.91 229 SER A O 1
ATOM 1770 N N . GLY A 1 230 ? 11.990 13.822 13.040 1.00 50.53 230 GLY A N 1
ATOM 1771 C CA . GLY A 1 230 ? 10.591 14.009 13.440 1.00 50.53 230 GLY A CA 1
ATOM 1772 C C . GLY A 1 230 ? 9.518 13.779 12.366 1.00 50.53 230 GLY A C 1
ATOM 1773 O O . GLY A 1 230 ? 8.419 14.299 12.533 1.00 50.53 230 GLY A O 1
ATOM 1774 N N . GLN A 1 231 ? 9.783 13.020 11.292 1.00 61.84 231 GLN A N 1
ATOM 1775 C CA . GLN A 1 231 ? 8.707 12.540 10.404 1.00 61.84 231 GLN A CA 1
ATOM 1776 C C . GLN A 1 231 ? 7.808 11.526 11.135 1.00 61.84 231 GLN A C 1
ATOM 1778 O O . GLN A 1 231 ? 8.324 10.666 11.854 1.00 61.84 231 GLN A O 1
ATOM 1783 N N . SER A 1 232 ? 6.487 11.605 10.931 1.00 67.69 232 SER A N 1
ATOM 1784 C CA . SER A 1 232 ? 5.544 10.581 11.399 1.00 67.69 232 SER A CA 1
ATOM 1785 C C . SER A 1 232 ? 5.599 9.336 10.498 1.00 67.69 232 SER A C 1
ATOM 1787 O O . SER A 1 232 ? 5.925 9.426 9.313 1.00 67.69 232 SER A O 1
ATOM 1789 N N . TYR A 1 233 ? 5.231 8.156 11.001 1.00 69.69 233 TYR A N 1
ATOM 1790 C CA . TYR A 1 233 ? 5.025 6.996 10.118 1.00 69.69 233 TYR A CA 1
ATOM 1791 C C . TYR A 1 233 ? 3.990 7.259 9.011 1.00 69.69 233 TYR A C 1
ATOM 1793 O O . TYR A 1 233 ? 4.081 6.610 7.976 1.00 69.69 233 TYR A O 1
ATOM 1801 N N . ASP A 1 234 ? 3.045 8.195 9.178 1.00 73.81 234 ASP A N 1
ATOM 1802 C CA . ASP A 1 234 ? 1.996 8.445 8.188 1.00 73.81 234 ASP A CA 1
ATOM 1803 C C . ASP A 1 234 ? 2.613 9.111 6.972 1.00 73.81 234 ASP A C 1
ATOM 1805 O O . ASP A 1 234 ? 2.496 8.603 5.862 1.00 73.81 234 ASP A O 1
ATOM 1809 N N . ASP A 1 235 ? 3.398 10.160 7.217 1.00 76.00 235 ASP A N 1
ATOM 1810 C CA . ASP A 1 235 ? 4.159 10.844 6.180 1.00 76.00 235 ASP A CA 1
ATOM 1811 C C . ASP A 1 235 ? 5.139 9.880 5.496 1.00 76.00 235 ASP A C 1
ATOM 1813 O O . ASP A 1 235 ? 5.386 9.974 4.294 1.00 76.00 235 ASP A O 1
ATOM 1817 N N . PHE A 1 236 ? 5.740 8.945 6.237 1.00 76.88 236 PHE A N 1
ATOM 1818 C CA . PHE A 1 236 ? 6.637 7.955 5.644 1.00 76.88 236 PHE A CA 1
ATOM 1819 C C . PHE A 1 236 ? 5.894 6.972 4.742 1.00 76.88 236 PHE A C 1
ATOM 1821 O O . PHE A 1 236 ? 6.325 6.726 3.615 1.00 76.88 236 PHE A O 1
ATOM 1828 N N . ILE A 1 237 ? 4.771 6.430 5.211 1.00 81.38 237 ILE A N 1
ATOM 1829 C CA . ILE A 1 237 ? 3.918 5.527 4.437 1.00 81.38 237 ILE A CA 1
ATOM 1830 C C . ILE A 1 237 ? 3.330 6.258 3.225 1.00 81.38 237 ILE A C 1
ATOM 1832 O O . ILE A 1 237 ? 3.243 5.667 2.154 1.00 81.38 237 ILE A O 1
ATOM 1836 N N . ASP A 1 238 ? 3.001 7.542 3.338 1.00 84.50 238 ASP A N 1
ATOM 1837 C CA . ASP A 1 238 ? 2.548 8.362 2.213 1.00 84.50 238 ASP A CA 1
ATOM 1838 C C . ASP A 1 238 ? 3.615 8.465 1.110 1.00 84.50 238 ASP A C 1
ATOM 1840 O O . ASP A 1 238 ? 3.326 8.369 -0.085 1.00 84.50 238 ASP A O 1
ATOM 1844 N N . ASN A 1 239 ? 4.884 8.562 1.515 1.00 84.31 239 ASN A N 1
ATOM 1845 C CA . ASN A 1 239 ? 6.008 8.640 0.591 1.00 84.31 239 ASN A CA 1
ATOM 1846 C C . ASN A 1 239 ? 6.423 7.283 0.013 1.00 84.31 239 ASN A C 1
ATOM 1848 O O . ASN A 1 239 ? 6.763 7.220 -1.166 1.00 84.31 239 ASN A O 1
ATOM 1852 N N . PHE A 1 240 ? 6.453 6.215 0.818 1.00 87.62 240 PHE A N 1
ATOM 1853 C CA . PHE A 1 240 ? 7.046 4.921 0.445 1.00 87.62 240 PHE A CA 1
ATOM 1854 C C . PHE A 1 240 ? 6.040 3.788 0.232 1.00 87.62 240 PHE A C 1
ATOM 1856 O O . PHE A 1 240 ? 6.395 2.772 -0.373 1.00 87.62 240 PHE A O 1
ATOM 1863 N N . GLY A 1 241 ? 4.795 3.966 0.657 1.00 91.19 241 GLY A N 1
ATOM 1864 C CA . GLY A 1 241 ? 3.753 2.949 0.663 1.00 91.19 241 GLY A CA 1
ATOM 1865 C C . GLY A 1 241 ? 4.003 1.815 1.655 1.00 91.19 241 GLY A C 1
ATOM 1866 O O . GLY A 1 241 ? 4.991 1.777 2.394 1.00 91.19 241 GLY A O 1
ATOM 1867 N N . LEU A 1 242 ? 3.083 0.858 1.634 1.00 91.00 242 LEU A N 1
ATOM 1868 C CA . LEU A 1 242 ? 3.161 -0.390 2.377 1.00 91.00 242 LEU A CA 1
ATOM 1869 C C . LEU A 1 242 ? 3.728 -1.521 1.509 1.00 91.00 242 LEU A C 1
ATOM 1871 O O . LEU A 1 242 ? 3.844 -1.444 0.281 1.00 91.00 242 LEU A O 1
ATOM 1875 N N . LEU A 1 243 ? 4.106 -2.590 2.196 1.00 91.44 243 LEU A N 1
ATOM 1876 C CA . LEU A 1 243 ? 4.643 -3.829 1.673 1.00 91.44 243 LEU A CA 1
ATOM 1877 C C . LEU A 1 243 ? 3.675 -4.951 2.035 1.00 91.44 243 LEU A C 1
ATOM 1879 O O . LEU A 1 243 ? 3.398 -5.212 3.208 1.00 91.44 243 LEU A O 1
ATOM 1883 N N . TYR A 1 244 ? 3.200 -5.622 1.000 1.00 92.44 244 TYR A N 1
ATOM 1884 C CA . TYR A 1 244 ? 2.142 -6.618 1.055 1.00 92.44 244 TYR A CA 1
ATOM 1885 C C . TYR A 1 244 ? 2.739 -7.990 0.793 1.00 92.44 244 TYR A C 1
ATOM 1887 O O . TYR A 1 244 ? 3.707 -8.089 0.048 1.00 92.44 244 TYR A O 1
ATOM 1895 N N . THR A 1 245 ? 2.167 -9.055 1.349 1.00 92.00 245 THR A N 1
ATOM 1896 C CA . THR A 1 245 ? 2.336 -10.386 0.751 1.00 92.00 245 THR A CA 1
ATOM 1897 C C . THR A 1 245 ? 1.640 -10.431 -0.614 1.00 92.00 245 THR A C 1
ATOM 1899 O O . THR A 1 245 ? 0.852 -9.551 -0.962 1.00 92.00 245 THR A O 1
ATOM 1902 N N . VAL A 1 246 ? 1.889 -11.487 -1.394 1.00 91.94 246 VAL A N 1
ATOM 1903 C CA . VAL A 1 246 ? 1.219 -11.681 -2.692 1.00 91.94 246 VAL A CA 1
ATOM 1904 C C . VAL A 1 246 ? -0.304 -11.694 -2.531 1.00 91.94 246 VAL A C 1
ATOM 1906 O O . VAL A 1 246 ? -1.000 -11.040 -3.300 1.00 91.94 246 VAL A O 1
ATOM 1909 N N . ASP A 1 247 ? -0.816 -12.417 -1.531 1.00 90.69 247 ASP A N 1
ATOM 1910 C CA . ASP A 1 247 ? -2.255 -12.526 -1.274 1.00 90.69 247 ASP A CA 1
ATOM 1911 C C . ASP A 1 247 ? -2.854 -11.168 -0.884 1.00 90.69 247 ASP A C 1
ATOM 1913 O O . ASP A 1 247 ? -3.804 -10.704 -1.516 1.00 90.69 247 ASP A O 1
ATOM 1917 N N . GLN A 1 248 ? -2.218 -10.465 0.056 1.00 91.25 248 GLN A N 1
ATOM 1918 C CA . GLN A 1 248 ? -2.634 -9.121 0.447 1.00 91.25 248 GLN A CA 1
ATOM 1919 C C . GLN A 1 248 ? -2.626 -8.158 -0.753 1.00 91.25 248 GLN A C 1
ATOM 1921 O O . GLN A 1 248 ? -3.570 -7.396 -0.950 1.00 91.25 248 GLN A O 1
ATOM 1926 N N . GLY A 1 249 ? -1.602 -8.232 -1.608 1.00 93.25 249 GLY A N 1
ATOM 1927 C CA . GLY A 1 249 ? -1.479 -7.377 -2.787 1.00 93.25 249 GLY A CA 1
ATOM 1928 C C . GLY A 1 249 ? -2.563 -7.610 -3.839 1.00 93.25 249 GLY A C 1
ATOM 1929 O O . GLY A 1 249 ? -3.001 -6.652 -4.473 1.00 93.25 249 GLY A O 1
ATOM 1930 N N . THR A 1 250 ? -3.071 -8.842 -3.982 1.00 92.50 250 THR A N 1
ATOM 1931 C CA . THR A 1 250 ? -4.215 -9.114 -4.878 1.00 92.50 250 THR A CA 1
ATOM 1932 C C . THR A 1 250 ? -5.514 -8.449 -4.421 1.00 92.50 250 THR A C 1
ATOM 1934 O O . THR A 1 250 ? -6.397 -8.222 -5.245 1.00 92.50 250 THR A O 1
ATOM 1937 N N . LYS A 1 251 ? -5.620 -8.113 -3.130 1.00 92.25 251 LYS A N 1
ATOM 1938 C CA . LYS A 1 251 ? -6.795 -7.483 -2.512 1.00 92.25 251 LYS A CA 1
ATOM 1939 C C . LYS A 1 251 ? -6.652 -5.955 -2.404 1.00 92.25 251 LYS A C 1
ATOM 1941 O O . LYS A 1 251 ? -7.657 -5.262 -2.322 1.00 92.25 251 LYS A O 1
ATOM 1946 N N . ALA A 1 252 ? -5.423 -5.432 -2.442 1.00 93.31 252 ALA A N 1
ATOM 1947 C CA . ALA A 1 252 ? -5.099 -4.043 -2.101 1.00 93.31 252 ALA A CA 1
ATOM 1948 C C . ALA A 1 252 ? -5.523 -2.971 -3.105 1.00 93.31 252 ALA A C 1
ATOM 1950 O O . ALA A 1 252 ? -5.630 -1.806 -2.733 1.00 93.31 252 ALA A O 1
ATOM 1951 N N . CYS A 1 253 ? -5.732 -3.323 -4.372 1.00 95.75 253 CYS A N 1
ATOM 1952 C CA . CYS A 1 253 ? -6.053 -2.314 -5.372 1.00 95.75 253 CYS A CA 1
ATOM 1953 C C . CYS A 1 253 ? -7.476 -1.754 -5.207 1.00 95.75 253 CYS A C 1
ATOM 1955 O O . CYS A 1 253 ? -8.404 -2.528 -4.954 1.00 95.75 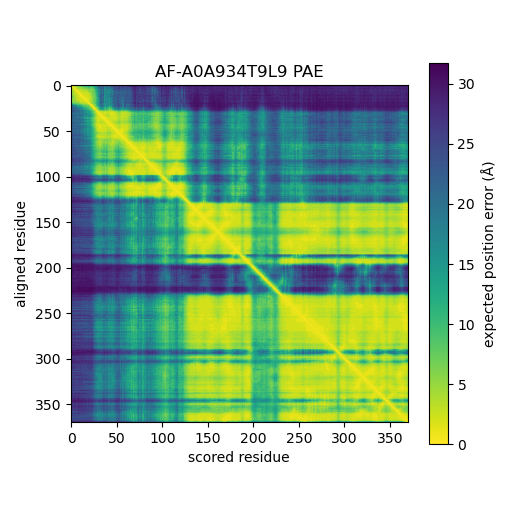253 CYS A O 1
ATOM 1957 N N . PRO A 1 254 ? -7.669 -0.431 -5.397 1.00 93.69 254 PRO A N 1
ATOM 1958 C CA . PRO A 1 254 ? -8.989 0.188 -5.362 1.00 93.69 254 PRO A CA 1
ATOM 1959 C C . PRO A 1 254 ? -9.963 -0.441 -6.362 1.00 93.69 254 PRO A C 1
ATOM 1961 O O . PRO A 1 254 ? -9.576 -1.076 -7.342 1.00 93.69 254 PRO A O 1
ATOM 1964 N N . LYS A 1 255 ? -11.261 -0.222 -6.155 1.00 91.00 255 LYS A N 1
ATOM 1965 C CA . LYS A 1 255 ? -12.309 -0.734 -7.043 1.00 91.00 255 LYS A CA 1
ATOM 1966 C C . LYS A 1 255 ? -12.067 -0.334 -8.506 1.00 91.00 255 LYS A C 1
ATOM 1968 O O . LYS A 1 255 ? -11.825 0.826 -8.810 1.00 91.00 255 LYS A O 1
ATOM 1973 N N . GLY A 1 256 ? -12.154 -1.299 -9.423 1.00 92.75 256 GLY A N 1
ATOM 1974 C CA . GLY A 1 256 ? -11.882 -1.080 -10.853 1.00 92.75 256 GLY A CA 1
ATOM 1975 C C . GLY A 1 256 ? -10.396 -1.076 -11.229 1.00 92.75 256 GLY A C 1
ATOM 1976 O O . GLY A 1 256 ? -10.081 -0.991 -12.409 1.00 92.75 256 GLY A O 1
ATOM 1977 N N . TRP A 1 257 ? -9.504 -1.220 -10.249 1.00 97.31 257 TRP A N 1
ATOM 1978 C CA . TRP A 1 257 ? -8.070 -1.382 -10.440 1.00 97.31 257 TRP A CA 1
ATOM 1979 C C . TRP A 1 257 ? -7.635 -2.773 -9.978 1.00 97.31 257 TRP A C 1
ATOM 1981 O O . TRP A 1 257 ? -8.248 -3.370 -9.090 1.00 97.31 257 TRP A O 1
ATOM 1991 N N . HIS A 1 258 ? -6.544 -3.288 -10.537 1.00 96.88 258 HIS A N 1
ATOM 1992 C CA . HIS A 1 258 ? -5.988 -4.582 -10.140 1.00 96.88 258 HIS A CA 1
ATOM 1993 C C . HIS A 1 258 ? -4.470 -4.551 -10.015 1.00 96.88 258 HIS A C 1
ATOM 1995 O O . HIS A 1 258 ? -3.788 -3.680 -10.558 1.00 96.88 258 HIS A O 1
ATOM 2001 N N . MET A 1 259 ? -3.933 -5.525 -9.278 1.00 96.81 259 MET A N 1
ATOM 2002 C CA . MET A 1 259 ? -2.493 -5.748 -9.223 1.00 96.81 259 MET A CA 1
ATOM 2003 C C . MET A 1 259 ? -2.017 -6.253 -10.597 1.00 96.81 259 MET A C 1
ATOM 2005 O O . MET A 1 259 ? -2.562 -7.247 -11.081 1.00 96.81 259 MET A O 1
ATOM 2009 N N . PRO A 1 260 ? -1.002 -5.629 -11.219 1.00 96.81 260 PRO A N 1
ATOM 2010 C CA . PRO A 1 260 ? -0.595 -5.958 -12.571 1.00 96.81 260 PRO A CA 1
ATOM 2011 C C . PRO A 1 260 ? -0.136 -7.404 -12.695 1.00 96.81 260 PRO A C 1
ATOM 2013 O O . PRO A 1 260 ? 0.586 -7.935 -11.852 1.00 96.81 260 PRO A O 1
ATOM 2016 N N . THR A 1 261 ? -0.517 -8.041 -13.784 1.00 95.56 261 THR A N 1
ATOM 2017 C CA . THR A 1 261 ? -0.033 -9.356 -14.189 1.00 95.56 261 THR A CA 1
ATOM 2018 C C . THR A 1 261 ? 1.409 -9.292 -14.684 1.00 95.56 261 THR A C 1
ATOM 2020 O O . THR A 1 261 ? 1.957 -8.225 -14.975 1.00 95.56 261 THR A O 1
ATOM 2023 N N . TYR A 1 262 ? 2.027 -10.464 -14.841 1.00 94.44 262 TYR A N 1
ATOM 2024 C CA . TYR A 1 262 ? 3.304 -10.581 -15.544 1.00 94.44 262 TYR A CA 1
ATOM 2025 C C . TYR A 1 262 ? 3.287 -9.870 -16.912 1.00 94.44 262 TYR A C 1
ATOM 2027 O O . TYR A 1 262 ? 4.176 -9.075 -17.202 1.00 94.44 262 TYR A O 1
ATOM 2035 N N . ASN A 1 263 ? 2.267 -10.097 -17.743 1.00 94.00 263 ASN A N 1
ATOM 2036 C CA . ASN A 1 263 ? 2.232 -9.507 -19.084 1.00 94.00 263 ASN A CA 1
ATOM 2037 C C . ASN A 1 263 ? 2.099 -7.982 -19.041 1.00 94.00 263 ASN A C 1
ATOM 2039 O O . ASN A 1 263 ? 2.786 -7.301 -19.786 1.00 94.00 263 ASN A O 1
ATOM 2043 N N . GLU A 1 264 ? 1.312 -7.429 -18.120 1.00 95.88 264 GLU A N 1
ATOM 2044 C CA . GLU A 1 264 ? 1.174 -5.972 -18.002 1.00 95.88 264 GLU A CA 1
ATOM 2045 C C . GLU A 1 264 ? 2.482 -5.294 -17.593 1.00 95.88 264 GLU A C 1
ATOM 2047 O O . GLU A 1 264 ? 2.838 -4.259 -18.154 1.00 95.88 264 GLU A O 1
ATOM 2052 N N . TRP A 1 265 ? 3.239 -5.897 -16.673 1.00 95.50 265 TRP A N 1
ATOM 2053 C CA . TRP A 1 265 ? 4.585 -5.427 -16.347 1.00 95.50 265 TRP A CA 1
ATOM 2054 C C . TRP A 1 265 ? 5.534 -5.512 -17.542 1.00 95.50 265 TRP A C 1
ATOM 2056 O O . TRP A 1 265 ? 6.289 -4.572 -17.797 1.00 95.50 265 TRP A O 1
ATOM 2066 N N . LYS A 1 266 ? 5.500 -6.628 -18.275 1.00 93.94 266 LYS A N 1
ATOM 2067 C CA . LYS A 1 266 ? 6.325 -6.825 -19.469 1.00 93.94 266 LYS A CA 1
ATOM 2068 C C . LYS A 1 266 ? 6.011 -5.764 -20.527 1.00 93.94 266 LYS A C 1
ATOM 2070 O O . LYS A 1 266 ? 6.922 -5.096 -21.003 1.00 93.94 266 LYS A O 1
ATOM 2075 N N . ASP A 1 267 ? 4.739 -5.577 -20.848 1.00 95.19 267 ASP A N 1
ATOM 2076 C CA . ASP A 1 267 ? 4.285 -4.671 -21.901 1.00 95.19 267 ASP A CA 1
ATOM 2077 C C . ASP A 1 267 ? 4.542 -3.204 -21.534 1.00 95.19 267 ASP A C 1
ATOM 2079 O O . ASP A 1 267 ? 4.957 -2.419 -22.388 1.00 95.19 267 ASP A O 1
ATOM 2083 N N . LEU A 1 268 ? 4.410 -2.841 -20.251 1.00 95.38 268 LEU A N 1
ATOM 2084 C CA . LEU A 1 268 ? 4.829 -1.534 -19.745 1.00 95.38 268 LEU A CA 1
ATOM 2085 C C . LEU A 1 268 ? 6.319 -1.281 -20.019 1.00 95.38 268 LEU A C 1
ATOM 2087 O O . LEU A 1 268 ? 6.685 -0.213 -20.511 1.00 95.38 268 LEU A O 1
ATOM 2091 N N . LEU A 1 269 ? 7.182 -2.247 -19.693 1.00 94.25 269 LEU A N 1
ATOM 2092 C CA . LEU A 1 269 ? 8.630 -2.122 -19.876 1.00 94.25 269 LEU A CA 1
ATOM 2093 C C . LEU A 1 269 ? 9.018 -2.129 -21.359 1.00 94.25 269 LEU A C 1
ATOM 2095 O O . LEU A 1 269 ? 9.889 -1.359 -21.759 1.00 94.25 269 LEU A O 1
ATOM 2099 N N . ASP A 1 270 ? 8.361 -2.940 -22.183 1.00 93.94 270 ASP A N 1
ATOM 2100 C CA . ASP A 1 270 ? 8.593 -2.993 -23.629 1.00 93.94 270 ASP A CA 1
ATOM 2101 C C . ASP A 1 270 ? 8.163 -1.695 -24.320 1.00 93.94 270 ASP A C 1
ATOM 2103 O O . ASP A 1 270 ? 8.895 -1.184 -25.168 1.00 93.94 270 ASP A O 1
ATOM 2107 N N . MET A 1 271 ? 7.046 -1.093 -23.899 1.00 93.44 271 MET A N 1
ATOM 2108 C CA . MET A 1 271 ? 6.625 0.235 -24.361 1.00 93.44 271 MET A CA 1
ATOM 2109 C C . MET A 1 271 ? 7.670 1.313 -24.024 1.00 93.44 271 MET A C 1
ATOM 2111 O O . MET A 1 271 ? 7.874 2.244 -24.799 1.00 93.44 271 MET A O 1
ATOM 2115 N N . MET A 1 272 ? 8.414 1.150 -22.924 1.00 92.19 272 MET A N 1
ATOM 2116 C CA . MET A 1 272 ? 9.550 2.010 -22.561 1.00 92.19 272 MET A CA 1
ATOM 2117 C C . MET A 1 272 ? 10.852 1.683 -23.323 1.00 92.19 272 MET A C 1
ATOM 2119 O O . MET A 1 272 ? 11.898 2.252 -23.006 1.00 92.19 272 MET A O 1
ATOM 2123 N N . GLY A 1 273 ? 10.821 0.785 -24.313 1.00 91.75 273 GLY A N 1
ATOM 2124 C CA . GLY A 1 273 ? 11.995 0.346 -25.076 1.00 91.75 273 GLY A CA 1
ATOM 2125 C C . GLY A 1 273 ? 12.747 -0.835 -24.450 1.00 91.75 273 GLY A C 1
ATOM 2126 O O . GLY A 1 273 ? 13.916 -1.061 -24.769 1.00 91.75 273 GLY A O 1
ATOM 2127 N N . GLY A 1 274 ? 12.100 -1.572 -23.545 1.00 92.19 274 GLY A N 1
ATOM 2128 C CA . GLY A 1 274 ? 12.657 -2.714 -22.826 1.00 92.19 274 GLY A CA 1
ATOM 2129 C C . GLY A 1 274 ? 13.352 -2.333 -21.514 1.00 92.19 274 GLY A C 1
ATOM 2130 O O . GLY A 1 274 ? 13.561 -1.162 -21.190 1.00 92.19 274 GLY A O 1
ATOM 2131 N N . THR A 1 275 ? 13.755 -3.345 -20.742 1.00 92.31 275 THR A N 1
ATOM 2132 C CA . THR A 1 275 ? 14.280 -3.182 -19.371 1.00 92.31 275 THR A CA 1
ATOM 2133 C C . THR A 1 275 ? 15.482 -2.241 -19.270 1.00 92.31 275 THR A C 1
ATOM 2135 O O . THR A 1 275 ? 15.574 -1.466 -18.320 1.00 92.31 275 THR A O 1
ATOM 2138 N N . THR A 1 276 ? 16.401 -2.271 -20.240 1.00 91.75 276 THR A N 1
ATOM 2139 C CA . THR A 1 276 ? 17.584 -1.396 -20.255 1.00 91.75 276 THR A CA 1
ATOM 2140 C C . THR A 1 276 ? 17.218 0.068 -20.495 1.00 91.75 276 THR A C 1
ATOM 2142 O O . THR A 1 276 ? 17.764 0.941 -19.822 1.00 91.75 276 THR A O 1
ATOM 2145 N N . ALA A 1 277 ? 16.293 0.344 -21.418 1.00 92.38 277 ALA A N 1
ATOM 2146 C CA . ALA A 1 277 ? 15.851 1.704 -21.722 1.00 92.38 277 ALA A CA 1
ATOM 2147 C C . ALA A 1 277 ? 14.961 2.275 -20.605 1.00 92.38 277 ALA A C 1
ATOM 2149 O O . ALA A 1 277 ? 15.100 3.442 -20.240 1.00 92.38 277 ALA A O 1
ATOM 2150 N N . ALA A 1 278 ? 14.120 1.432 -19.999 1.00 92.62 278 ALA A N 1
ATOM 2151 C CA . ALA A 1 278 ? 13.244 1.795 -18.889 1.00 92.62 278 ALA A CA 1
ATOM 2152 C C . ALA A 1 278 ? 14.001 2.114 -17.588 1.00 92.62 278 ALA A C 1
ATOM 2154 O O . ALA A 1 278 ? 13.508 2.874 -16.756 1.00 92.62 278 ALA A O 1
ATOM 2155 N N . LEU A 1 279 ? 15.199 1.547 -17.402 1.00 90.94 279 LEU A N 1
ATOM 2156 C CA . LEU A 1 279 ? 15.903 1.501 -16.121 1.00 90.94 279 LEU A CA 1
ATOM 2157 C C . LEU A 1 279 ? 16.087 2.858 -15.433 1.00 90.94 279 LEU A C 1
ATOM 2159 O O . LEU A 1 279 ? 15.909 2.941 -14.219 1.00 90.94 279 LEU A O 1
ATOM 2163 N N . GLU A 1 280 ? 16.492 3.904 -16.152 1.00 90.69 280 GLU A N 1
ATOM 2164 C CA . GLU A 1 280 ? 16.682 5.238 -15.559 1.00 90.69 280 GLU A CA 1
ATOM 2165 C C . GLU A 1 280 ? 15.395 6.080 -15.538 1.00 90.69 280 GLU A C 1
ATOM 2167 O O . GLU A 1 280 ? 15.099 6.641 -14.481 1.00 90.69 280 GLU A O 1
ATOM 2172 N N . PRO A 1 281 ? 14.595 6.157 -16.620 1.00 92.44 281 PRO A N 1
ATOM 2173 C CA . PRO A 1 281 ? 13.374 6.967 -16.633 1.00 92.44 281 PRO A CA 1
ATOM 2174 C C . PRO A 1 281 ? 12.291 6.500 -15.656 1.00 92.44 281 PRO A C 1
ATOM 2176 O O . PRO A 1 281 ? 11.506 7.315 -15.187 1.00 92.44 281 PRO A O 1
ATOM 2179 N N . ILE A 1 282 ? 12.228 5.212 -15.314 1.00 93.00 282 ILE A N 1
ATOM 2180 C CA . ILE A 1 282 ? 11.187 4.691 -14.414 1.00 93.00 282 ILE A CA 1
ATOM 2181 C C . ILE A 1 282 ? 11.348 5.173 -12.958 1.00 93.00 282 ILE A C 1
ATOM 2183 O O . ILE A 1 282 ? 10.397 5.136 -12.176 1.00 93.00 282 ILE A O 1
ATOM 2187 N N . LYS A 1 283 ? 12.550 5.627 -12.577 1.00 91.44 283 LYS A N 1
ATOM 2188 C CA . LYS A 1 283 ? 12.897 6.030 -11.209 1.00 91.44 283 LYS A CA 1
ATOM 2189 C C . LYS A 1 283 ? 12.430 7.459 -10.908 1.00 91.44 283 LYS A C 1
ATOM 2191 O O . LYS A 1 283 ? 12.817 8.398 -11.605 1.00 91.44 283 LYS A O 1
ATOM 2196 N N . ALA A 1 284 ? 11.688 7.637 -9.816 1.00 89.19 284 ALA A N 1
ATOM 2197 C CA . ALA A 1 284 ? 11.548 8.944 -9.169 1.00 89.19 284 ALA A CA 1
ATOM 2198 C C . ALA A 1 284 ? 12.745 9.209 -8.254 1.00 89.19 284 ALA A C 1
ATOM 2200 O O . ALA A 1 284 ? 13.414 8.273 -7.818 1.00 89.19 284 ALA A O 1
ATOM 2201 N N . ASN A 1 285 ? 12.982 10.483 -7.929 1.00 84.81 285 ASN A N 1
ATOM 2202 C CA . ASN A 1 285 ? 13.998 10.895 -6.957 1.00 84.81 285 ASN A CA 1
ATOM 2203 C C . ASN A 1 285 ? 15.404 10.360 -7.282 1.00 84.81 285 ASN A C 1
ATOM 2205 O O . ASN A 1 285 ? 16.169 10.016 -6.379 1.00 84.81 285 ASN A O 1
ATOM 2209 N N . ALA A 1 286 ? 15.759 10.264 -8.567 1.00 83.44 286 ALA A N 1
ATOM 2210 C CA . ALA A 1 286 ? 17.092 9.810 -8.924 1.00 83.44 286 ALA A CA 1
ATOM 2211 C C . ALA A 1 286 ? 18.161 10.838 -8.502 1.00 83.44 286 ALA A C 1
ATOM 2213 O O . ALA A 1 286 ? 17.918 12.043 -8.476 1.00 83.44 286 ALA A O 1
ATOM 2214 N N . GLY A 1 287 ? 19.349 10.370 -8.129 1.00 80.81 287 GLY A N 1
ATOM 2215 C CA . GLY A 1 287 ? 20.397 11.171 -7.501 1.00 80.81 287 GLY A CA 1
ATOM 2216 C C . GLY A 1 287 ? 20.209 11.416 -6.003 1.00 80.81 287 GLY A C 1
ATOM 2217 O O . GLY A 1 287 ? 21.124 11.944 -5.373 1.00 80.81 287 GLY A O 1
ATOM 2218 N N . LYS A 1 288 ? 19.069 11.040 -5.408 1.00 82.50 288 LYS A N 1
ATOM 2219 C CA . LYS A 1 288 ? 18.871 11.163 -3.959 1.00 82.50 288 LYS A CA 1
ATOM 2220 C C . LYS A 1 288 ? 19.627 10.071 -3.208 1.00 82.50 288 LYS A C 1
ATOM 2222 O O . LYS A 1 288 ? 19.736 8.943 -3.687 1.00 82.50 288 LYS A O 1
ATOM 2227 N N . VAL A 1 289 ? 20.148 10.419 -2.035 1.00 78.19 289 VAL A N 1
ATOM 2228 C CA . VAL A 1 289 ? 20.909 9.507 -1.174 1.00 78.19 289 VAL A CA 1
ATOM 2229 C C . VAL A 1 289 ? 19.992 8.951 -0.091 1.00 78.19 289 VAL A C 1
ATOM 2231 O O . VAL A 1 289 ? 19.279 9.702 0.568 1.00 78.19 289 VAL A O 1
ATOM 2234 N N . TYR A 1 290 ? 20.032 7.635 0.083 1.00 76.31 290 TYR A N 1
ATOM 2235 C CA . TYR A 1 290 ? 19.256 6.896 1.069 1.00 76.31 290 TYR A CA 1
ATOM 2236 C C . TYR A 1 290 ? 20.210 6.108 1.968 1.00 76.31 290 TYR A C 1
ATOM 2238 O O . TYR A 1 290 ? 21.007 5.303 1.479 1.00 76.31 290 TYR A O 1
ATOM 2246 N N . GLY A 1 291 ? 20.151 6.358 3.276 1.00 63.88 291 GLY A N 1
ATOM 2247 C CA . GLY A 1 291 ? 20.886 5.588 4.282 1.00 63.88 291 GLY A CA 1
ATOM 2248 C C . GLY A 1 291 ? 20.229 4.234 4.555 1.00 63.88 291 GLY A C 1
ATOM 2249 O O . GLY A 1 291 ? 19.018 4.089 4.388 1.00 63.88 291 GLY A O 1
ATOM 2250 N N . TYR A 1 292 ? 21.023 3.246 4.973 1.00 62.28 292 TYR A N 1
ATOM 2251 C CA . TYR A 1 292 ? 20.508 1.950 5.415 1.00 62.28 292 TYR A CA 1
ATOM 2252 C C . TYR A 1 292 ? 21.288 1.357 6.604 1.00 62.28 292 TYR A C 1
ATOM 2254 O O . TYR A 1 292 ? 22.407 1.755 6.929 1.00 62.28 292 TYR A O 1
ATOM 2262 N N . VAL A 1 293 ? 20.653 0.353 7.210 1.00 50.88 293 VAL A N 1
ATOM 2263 C CA . VAL A 1 293 ? 20.959 -0.459 8.407 1.00 50.88 293 VAL A CA 1
ATOM 2264 C C . VAL A 1 293 ? 22.442 -0.782 8.710 1.00 50.88 293 VAL A C 1
ATOM 2266 O O . VAL A 1 293 ? 22.785 -0.956 9.879 1.00 50.88 293 VAL A O 1
ATOM 2269 N N . GLU A 1 294 ? 23.340 -0.865 7.723 1.00 50.91 294 GLU A N 1
ATOM 2270 C CA . GLU A 1 294 ? 24.749 -1.271 7.934 1.00 50.91 294 GLU A CA 1
ATOM 2271 C C . GLU A 1 294 ? 25.744 -0.093 7.928 1.00 50.91 294 GLU A C 1
ATOM 2273 O O . GLU A 1 294 ? 26.951 -0.298 7.827 1.00 50.91 294 GLU A O 1
ATOM 2278 N N . GLY A 1 295 ? 25.256 1.147 8.044 1.00 50.78 295 GLY A N 1
ATOM 2279 C CA . GLY A 1 295 ? 26.113 2.340 8.084 1.00 50.78 295 GLY A CA 1
ATOM 2280 C C . GLY A 1 295 ? 26.596 2.802 6.706 1.00 50.78 295 GLY A C 1
ATOM 2281 O O . GLY A 1 295 ? 27.589 3.520 6.606 1.00 50.78 295 GLY A O 1
ATOM 2282 N N . GLY A 1 296 ? 25.896 2.395 5.646 1.00 63.53 296 GLY A N 1
ATOM 2283 C CA . GLY A 1 296 ? 26.136 2.829 4.274 1.00 63.53 296 GLY A CA 1
ATOM 2284 C C . GLY A 1 296 ? 24.992 3.680 3.731 1.00 63.53 296 GLY A C 1
ATOM 2285 O O . GLY A 1 296 ? 23.897 3.740 4.294 1.00 63.53 296 GLY A O 1
ATOM 2286 N N . SER A 1 297 ? 25.237 4.323 2.595 1.00 72.88 297 SER A N 1
ATOM 2287 C CA . SER A 1 297 ? 24.209 5.019 1.833 1.00 72.88 297 SER A CA 1
ATOM 2288 C C . SER A 1 297 ? 24.310 4.674 0.353 1.00 72.88 297 SER A C 1
ATOM 2290 O O . SER A 1 297 ? 25.394 4.421 -0.176 1.00 72.88 297 SER A O 1
ATOM 2292 N N . TYR A 1 298 ? 23.163 4.643 -0.319 1.00 75.25 298 TYR A N 1
ATOM 2293 C CA . TYR A 1 298 ? 23.079 4.461 -1.760 1.00 75.25 298 TYR A CA 1
ATOM 2294 C C . TYR A 1 298 ? 22.469 5.700 -2.391 1.00 75.25 298 TYR A C 1
ATOM 2296 O O . TYR A 1 298 ? 21.463 6.229 -1.927 1.00 75.25 298 TYR A O 1
ATOM 2304 N N . THR A 1 299 ? 23.078 6.164 -3.476 1.00 82.12 299 THR A N 1
ATOM 2305 C CA . THR A 1 299 ? 22.408 7.090 -4.386 1.00 82.12 299 THR A CA 1
ATOM 2306 C C . THR A 1 299 ? 21.432 6.278 -5.219 1.00 82.12 299 THR A C 1
ATOM 2308 O O . THR A 1 299 ? 21.854 5.307 -5.828 1.00 82.12 299 THR A O 1
ATOM 2311 N N . TRP A 1 300 ? 20.154 6.628 -5.251 1.00 86.44 300 TRP A N 1
ATOM 2312 C CA . TRP A 1 300 ? 19.169 5.965 -6.101 1.00 86.44 300 TRP A CA 1
ATOM 2313 C C . TRP A 1 300 ? 19.232 6.549 -7.504 1.00 86.44 300 TRP A C 1
ATOM 2315 O O . TRP A 1 300 ? 19.011 7.739 -7.652 1.00 86.44 300 TRP A O 1
ATOM 2325 N N . GLY A 1 301 ? 19.508 5.763 -8.545 1.00 85.94 301 GLY A N 1
ATOM 2326 C CA . GLY A 1 301 ? 19.526 6.285 -9.919 1.00 85.94 301 GLY A CA 1
ATOM 2327 C C . GLY A 1 301 ? 20.635 7.314 -10.194 1.00 85.94 301 GLY A C 1
ATOM 2328 O O . GLY A 1 301 ? 21.400 7.712 -9.312 1.00 85.94 301 GLY A O 1
ATOM 2329 N N . LYS A 1 302 ? 20.725 7.765 -11.447 1.00 84.81 302 LYS A N 1
ATOM 2330 C CA . LYS A 1 302 ? 21.618 8.869 -11.830 1.00 84.81 302 LYS A CA 1
ATOM 2331 C C . LYS A 1 302 ? 20.935 10.218 -11.599 1.00 84.81 302 LYS A C 1
ATOM 2333 O O . LYS A 1 302 ? 19.773 10.386 -11.947 1.00 84.81 302 LYS A O 1
ATOM 2338 N N . ALA A 1 303 ? 21.673 11.203 -11.083 1.00 78.00 303 ALA A N 1
ATOM 2339 C CA . ALA A 1 303 ? 21.132 12.531 -10.754 1.00 78.00 303 ALA A CA 1
ATOM 2340 C C . ALA A 1 303 ? 20.555 13.313 -11.950 1.00 78.00 303 ALA A C 1
ATOM 2342 O O . ALA A 1 303 ? 19.791 14.250 -11.762 1.00 78.00 303 ALA A O 1
ATOM 2343 N N . ASN A 1 304 ? 20.919 12.942 -13.176 1.00 79.19 304 ASN A N 1
ATOM 2344 C CA . ASN A 1 304 ? 20.474 13.575 -14.414 1.00 79.19 304 ASN A CA 1
ATOM 2345 C C . ASN A 1 304 ? 19.469 12.714 -15.200 1.00 79.19 304 ASN A C 1
ATOM 2347 O O . ASN A 1 304 ? 19.470 12.754 -16.432 1.00 79.19 304 ASN A O 1
ATOM 2351 N N . ASN A 1 305 ? 18.641 11.910 -14.523 1.00 83.56 305 ASN A N 1
ATOM 2352 C CA . ASN A 1 305 ? 17.580 11.173 -15.206 1.00 83.56 305 ASN A CA 1
ATOM 2353 C C . ASN A 1 305 ? 16.425 12.105 -15.624 1.00 83.56 305 ASN A C 1
ATOM 2355 O O . ASN A 1 305 ? 16.223 13.183 -15.069 1.00 83.56 305 ASN A O 1
ATOM 2359 N N . THR A 1 306 ? 15.657 11.685 -16.628 1.00 88.69 306 THR A N 1
ATOM 2360 C CA . THR A 1 306 ? 14.386 12.321 -16.997 1.00 88.69 306 THR A CA 1
ATOM 2361 C C . THR A 1 306 ? 13.270 11.339 -16.653 1.00 88.69 306 THR A C 1
ATOM 2363 O O . THR A 1 306 ? 13.083 10.373 -17.398 1.00 88.69 306 THR A O 1
ATOM 2366 N N . PRO A 1 307 ? 12.574 11.517 -15.514 1.00 89.50 307 PRO A N 1
ATOM 2367 C CA . PRO A 1 307 ? 11.544 10.582 -15.088 1.00 89.50 307 PRO A CA 1
ATOM 2368 C C . PRO A 1 307 ? 10.393 10.495 -16.093 1.00 89.50 307 PRO A C 1
ATOM 2370 O O . PRO A 1 307 ? 9.900 11.504 -16.592 1.00 89.50 307 PRO A O 1
ATOM 2373 N N . ASN A 1 308 ? 9.918 9.280 -16.354 1.00 91.81 308 ASN A N 1
ATOM 2374 C CA . ASN A 1 308 ? 8.779 9.016 -17.230 1.00 91.81 308 ASN A CA 1
ATOM 2375 C C . ASN A 1 308 ? 7.432 9.080 -16.492 1.00 91.81 308 ASN A C 1
ATOM 2377 O O . ASN A 1 308 ? 6.394 8.838 -17.104 1.00 91.81 308 ASN A O 1
ATOM 2381 N N . GLY A 1 309 ? 7.434 9.405 -15.197 1.00 92.38 309 GLY A N 1
ATOM 2382 C CA . GLY A 1 309 ? 6.236 9.524 -14.369 1.00 92.38 309 GLY A CA 1
ATOM 2383 C C . GLY A 1 309 ? 5.703 8.211 -13.792 1.00 92.38 309 GLY A C 1
ATOM 2384 O O . GLY A 1 309 ? 4.636 8.237 -13.202 1.00 92.38 309 GLY A O 1
ATOM 2385 N N . PHE A 1 310 ? 6.400 7.077 -13.933 1.00 94.88 310 PHE A N 1
ATOM 2386 C CA . PHE A 1 310 ? 6.059 5.853 -13.187 1.00 94.88 310 PHE A CA 1
ATOM 2387 C C . PHE A 1 310 ? 6.424 5.965 -11.699 1.00 94.88 310 PHE A C 1
ATOM 2389 O O . PHE A 1 310 ? 5.770 5.390 -10.832 1.00 94.88 310 PHE A O 1
ATOM 2396 N N . ASN A 1 311 ? 7.468 6.748 -11.416 1.00 94.06 311 ASN A N 1
ATOM 2397 C CA . ASN A 1 311 ? 7.896 7.140 -10.080 1.00 94.06 311 ASN A CA 1
ATOM 2398 C C . ASN A 1 311 ? 8.220 5.951 -9.153 1.00 94.06 311 ASN A C 1
ATOM 2400 O O . ASN A 1 311 ? 7.742 5.853 -8.021 1.00 94.06 311 ASN A O 1
ATOM 2404 N N . ALA A 1 312 ? 9.075 5.035 -9.619 1.00 94.69 312 ALA A N 1
ATOM 2405 C CA . ALA A 1 312 ? 9.621 3.985 -8.767 1.00 94.69 312 ALA A CA 1
ATOM 2406 C C . ALA A 1 312 ? 10.589 4.567 -7.723 1.00 94.69 312 ALA A C 1
ATOM 2408 O O . ALA A 1 312 ? 11.524 5.300 -8.061 1.00 94.69 312 ALA A O 1
ATOM 2409 N N . ILE A 1 313 ? 10.383 4.185 -6.465 1.00 91.56 313 ILE A N 1
ATOM 2410 C CA . ILE A 1 313 ? 11.138 4.640 -5.291 1.00 91.56 313 ILE A CA 1
ATOM 2411 C C . ILE A 1 313 ? 11.719 3.440 -4.532 1.00 91.56 313 ILE A C 1
ATOM 2413 O O . ILE A 1 313 ? 11.095 2.375 -4.515 1.00 91.56 313 ILE A O 1
ATOM 2417 N N . PRO A 1 314 ? 12.895 3.570 -3.896 1.00 90.06 314 PRO A N 1
ATOM 2418 C CA . PRO A 1 314 ? 13.613 2.425 -3.352 1.00 90.06 314 PRO A CA 1
ATOM 2419 C C . PRO A 1 314 ? 13.135 2.033 -1.942 1.00 90.06 314 PRO A C 1
ATOM 2421 O O . PRO A 1 314 ? 13.896 2.099 -0.976 1.00 90.06 314 PRO A O 1
ATOM 2424 N N . ALA A 1 315 ? 11.876 1.608 -1.823 1.00 88.75 315 ALA A N 1
ATOM 2425 C CA . ALA A 1 315 ? 11.265 1.187 -0.556 1.00 88.75 315 ALA A CA 1
ATOM 2426 C C . ALA A 1 315 ? 11.807 -0.156 -0.015 1.00 88.75 315 ALA A C 1
ATOM 2428 O O . ALA A 1 315 ? 11.505 -0.544 1.110 1.00 88.75 315 ALA A O 1
ATOM 2429 N N . GLY A 1 316 ? 12.627 -0.880 -0.780 1.00 88.50 316 GLY A N 1
ATOM 2430 C CA . GLY A 1 316 ? 13.129 -2.194 -0.391 1.00 88.50 316 GLY A CA 1
ATOM 2431 C C . GLY A 1 316 ? 12.012 -3.237 -0.305 1.00 88.50 316 GLY A C 1
ATOM 2432 O O . GLY A 1 316 ? 11.046 -3.194 -1.063 1.00 88.50 316 GLY A O 1
ATOM 2433 N N . TYR A 1 317 ? 12.181 -4.207 0.590 1.00 89.06 317 TYR A N 1
ATOM 2434 C CA . TYR A 1 317 ? 11.203 -5.263 0.863 1.00 89.06 317 TYR A CA 1
ATOM 2435 C C . TYR A 1 317 ? 11.382 -5.822 2.277 1.00 89.06 317 TYR A C 1
ATOM 2437 O O . TYR A 1 317 ? 12.369 -5.514 2.949 1.00 89.06 317 TYR A O 1
ATOM 2445 N N . VAL A 1 318 ? 10.429 -6.637 2.733 1.00 84.88 318 VAL A N 1
ATOM 2446 C CA . VAL A 1 318 ? 10.448 -7.259 4.067 1.00 84.88 318 VAL A CA 1
ATOM 2447 C C . VAL A 1 318 ? 10.271 -8.767 3.937 1.00 84.88 318 VAL A C 1
ATOM 2449 O O . VAL A 1 318 ? 9.363 -9.227 3.255 1.00 84.88 318 VAL A O 1
ATOM 2452 N N . GLU A 1 319 ? 11.115 -9.554 4.599 1.00 84.94 319 GLU A N 1
ATOM 2453 C CA . GLU A 1 319 ? 10.938 -11.012 4.652 1.00 84.94 319 GLU A CA 1
ATOM 2454 C C . GLU A 1 319 ? 9.658 -11.402 5.404 1.00 84.94 319 GLU A C 1
ATOM 2456 O O . GLU A 1 319 ? 9.356 -10.853 6.462 1.00 84.94 319 GLU A O 1
ATOM 2461 N N . VAL A 1 320 ? 8.920 -12.392 4.895 1.00 83.56 320 VAL A N 1
ATOM 2462 C CA . VAL A 1 320 ? 7.635 -12.801 5.481 1.00 83.56 320 VAL A CA 1
ATOM 2463 C C . VAL A 1 320 ? 7.807 -13.360 6.892 1.00 83.56 320 VAL A C 1
ATOM 2465 O O . VAL A 1 320 ? 7.199 -12.835 7.826 1.00 83.56 320 VAL A O 1
ATOM 2468 N N . THR A 1 321 ? 8.683 -14.358 7.054 1.00 81.38 321 THR A N 1
ATOM 2469 C CA . THR A 1 321 ? 8.893 -15.083 8.319 1.00 81.38 321 THR A CA 1
ATOM 2470 C C . THR A 1 321 ? 9.699 -14.285 9.340 1.00 81.38 321 THR A C 1
ATOM 2472 O O . THR A 1 321 ? 9.281 -14.143 10.484 1.00 81.38 321 THR A O 1
ATOM 2475 N N . SER A 1 322 ? 10.871 -13.777 8.946 1.00 76.38 322 SER A N 1
ATOM 2476 C CA . SER A 1 322 ? 11.784 -13.084 9.865 1.00 76.38 322 SER A CA 1
ATOM 2477 C C . SER A 1 322 ? 11.381 -11.630 10.109 1.00 76.38 322 SER A C 1
ATOM 2479 O O . SER A 1 322 ? 11.909 -11.001 11.025 1.00 76.38 322 SER A O 1
ATOM 2481 N N . ARG A 1 323 ? 10.477 -11.090 9.271 1.00 76.69 323 ARG A N 1
ATOM 2482 C CA . ARG A 1 323 ? 10.064 -9.679 9.256 1.00 76.69 323 ARG A CA 1
ATOM 2483 C C . ARG A 1 323 ? 11.250 -8.720 9.101 1.00 76.69 323 ARG A C 1
ATOM 2485 O O . ARG A 1 323 ? 11.183 -7.556 9.488 1.00 76.69 323 ARG A O 1
ATOM 2492 N N . LYS A 1 324 ? 12.354 -9.206 8.527 1.00 76.19 324 LYS A N 1
ATOM 2493 C CA . LYS A 1 324 ? 13.581 -8.439 8.341 1.00 76.19 324 LYS A CA 1
ATOM 2494 C C . LYS A 1 324 ? 13.420 -7.450 7.177 1.00 76.19 324 LYS A C 1
ATOM 2496 O O . LYS A 1 324 ? 13.167 -7.900 6.056 1.00 76.19 324 LYS A O 1
ATOM 2501 N N . PRO A 1 325 ? 13.604 -6.135 7.399 1.00 77.00 325 PRO A N 1
ATOM 2502 C CA . PRO A 1 325 ? 13.666 -5.158 6.319 1.00 77.00 325 PRO A CA 1
ATOM 2503 C C . PRO A 1 325 ? 14.985 -5.271 5.546 1.00 77.00 325 PRO A C 1
ATOM 2505 O O . PRO A 1 325 ? 16.057 -5.424 6.134 1.00 77.00 325 PRO A O 1
ATOM 2508 N N . LEU A 1 326 ? 14.916 -5.181 4.216 1.00 78.69 326 LEU A N 1
ATOM 2509 C CA . LEU A 1 326 ? 16.056 -5.370 3.318 1.00 78.69 326 LEU A CA 1
ATOM 2510 C C . LEU A 1 326 ? 16.061 -4.344 2.181 1.00 78.69 326 LEU A C 1
ATOM 2512 O O . LEU A 1 326 ? 15.017 -3.971 1.649 1.00 78.69 326 LEU A O 1
ATOM 2516 N N . ASN A 1 327 ? 17.263 -3.934 1.765 1.00 82.31 327 ASN A N 1
ATOM 2517 C CA . ASN A 1 327 ? 17.521 -3.170 0.536 1.00 82.31 327 ASN A CA 1
ATOM 2518 C C . ASN A 1 327 ? 16.772 -1.832 0.378 1.00 82.31 327 ASN A C 1
ATOM 2520 O O . ASN A 1 327 ? 16.613 -1.348 -0.750 1.00 82.31 327 ASN A O 1
ATOM 2524 N N . PHE A 1 328 ? 16.370 -1.206 1.486 1.00 82.31 328 PHE A N 1
ATOM 2525 C CA . PHE A 1 328 ? 15.905 0.181 1.474 1.00 82.31 328 PHE A CA 1
ATOM 2526 C C . PHE A 1 328 ? 16.970 1.095 0.853 1.00 82.31 328 PHE A C 1
ATOM 2528 O O . PHE A 1 328 ? 18.169 0.881 1.040 1.00 82.31 328 PHE A O 1
ATOM 2535 N N . GLY A 1 329 ? 16.546 2.069 0.050 1.00 80.62 329 GLY A N 1
ATOM 2536 C CA . GLY A 1 329 ? 17.449 2.972 -0.667 1.00 80.62 329 GLY A CA 1
ATOM 2537 C C . GLY A 1 329 ? 18.139 2.371 -1.896 1.00 80.62 329 GLY A C 1
ATOM 2538 O O . GLY A 1 329 ? 18.690 3.102 -2.716 1.00 80.62 329 GLY A O 1
ATOM 2539 N N . ARG A 1 330 ? 18.073 1.044 -2.062 1.00 83.38 330 ARG A N 1
ATOM 2540 C CA . ARG A 1 330 ? 18.794 0.301 -3.102 1.00 83.38 330 ARG A CA 1
ATOM 2541 C C . ARG A 1 330 ? 17.879 -0.375 -4.119 1.00 83.38 330 ARG A C 1
ATOM 2543 O O . ARG A 1 330 ? 18.275 -0.578 -5.265 1.00 83.38 330 ARG A O 1
ATOM 2550 N N . THR A 1 331 ? 16.689 -0.796 -3.696 1.00 89.25 331 THR A N 1
ATOM 2551 C CA . THR A 1 331 ? 15.769 -1.580 -4.531 1.00 89.25 331 THR A CA 1
ATOM 2552 C C . THR A 1 331 ? 14.349 -1.048 -4.431 1.00 89.25 331 THR A C 1
ATOM 2554 O O . THR A 1 331 ? 13.866 -0.797 -3.332 1.00 89.25 331 THR A O 1
ATOM 2557 N N . ALA A 1 332 ? 13.672 -0.926 -5.569 1.00 94.31 332 ALA A N 1
ATOM 2558 C CA . ALA A 1 332 ? 12.218 -0.813 -5.636 1.00 94.31 332 ALA A CA 1
ATOM 2559 C C . ALA A 1 332 ? 11.660 -2.180 -6.047 1.00 94.31 332 ALA A C 1
ATOM 2561 O O . ALA A 1 332 ? 11.926 -2.628 -7.164 1.00 94.31 332 ALA A O 1
ATOM 2562 N N . GLY A 1 333 ? 10.973 -2.870 -5.137 1.00 95.38 333 GLY A N 1
ATOM 2563 C CA . GLY A 1 333 ? 10.407 -4.193 -5.391 1.00 95.38 333 GLY A CA 1
ATOM 2564 C C . GLY A 1 333 ? 8.887 -4.137 -5.473 1.00 95.38 333 GLY A C 1
ATOM 2565 O O . GLY A 1 333 ? 8.252 -3.526 -4.615 1.00 95.38 333 GLY A O 1
ATOM 2566 N N . PHE A 1 334 ? 8.318 -4.785 -6.487 1.00 97.38 334 PHE A N 1
ATOM 2567 C CA . PHE A 1 334 ? 6.887 -4.781 -6.762 1.00 97.38 334 PHE A CA 1
ATOM 2568 C C . PHE A 1 334 ? 6.330 -6.188 -6.941 1.00 97.38 334 PHE A C 1
ATOM 2570 O O . PHE A 1 334 ? 6.930 -7.025 -7.626 1.00 97.38 334 PHE A O 1
ATOM 2577 N N . HIS A 1 335 ? 5.145 -6.415 -6.380 1.00 95.94 335 HIS A N 1
ATOM 2578 C CA . HIS A 1 335 ? 4.338 -7.576 -6.722 1.00 95.94 335 HIS A CA 1
ATOM 2579 C C . HIS A 1 335 ? 3.678 -7.419 -8.097 1.00 95.94 335 HIS A C 1
ATOM 2581 O O . HIS A 1 335 ? 3.281 -6.329 -8.515 1.00 95.94 335 HIS A O 1
ATOM 2587 N N . GLY A 1 336 ? 3.526 -8.550 -8.780 1.00 93.88 336 GLY A N 1
ATOM 2588 C CA . GLY A 1 336 ? 2.537 -8.734 -9.827 1.00 93.88 336 GLY A CA 1
ATOM 2589 C C . GLY A 1 336 ? 1.865 -10.098 -9.696 1.00 93.88 336 GLY A C 1
ATOM 2590 O O . GLY A 1 336 ? 2.361 -10.984 -8.999 1.00 93.88 336 GLY A O 1
ATOM 2591 N N . VAL A 1 337 ? 0.732 -10.296 -10.366 1.00 93.69 337 VAL A N 1
ATOM 2592 C CA . VAL A 1 337 ? 0.068 -11.604 -10.413 1.00 93.69 337 VAL A CA 1
ATOM 2593 C C . VAL A 1 337 ? 0.940 -12.558 -11.227 1.00 93.69 337 VAL A C 1
ATOM 2595 O O . VAL A 1 337 ? 1.045 -12.439 -12.450 1.00 93.69 337 VAL A O 1
ATOM 2598 N N . GLY A 1 338 ? 1.598 -13.486 -10.530 1.00 91.38 338 GLY A N 1
ATOM 2599 C CA . GLY A 1 338 ? 2.557 -14.413 -11.130 1.00 91.38 338 GLY A CA 1
ATOM 2600 C C . GLY A 1 338 ? 3.900 -13.759 -11.458 1.00 91.38 338 GLY A C 1
ATOM 2601 O O . GLY A 1 338 ? 4.616 -14.264 -12.320 1.00 91.38 338 GLY A O 1
ATOM 2602 N N . ALA A 1 339 ? 4.242 -12.638 -10.815 1.00 92.25 339 ALA A N 1
ATOM 2603 C CA . ALA A 1 339 ? 5.455 -11.896 -11.122 1.00 92.25 339 ALA A CA 1
ATOM 2604 C C . ALA A 1 339 ? 6.069 -11.199 -9.907 1.00 92.25 339 ALA A C 1
ATOM 2606 O O . ALA A 1 339 ? 5.388 -10.822 -8.953 1.00 92.25 339 ALA A O 1
ATOM 2607 N N . VAL A 1 340 ? 7.375 -10.957 -9.996 1.00 93.88 340 VAL A N 1
ATOM 2608 C CA . VAL A 1 340 ? 8.067 -9.983 -9.150 1.00 93.88 340 VAL A CA 1
ATOM 2609 C C . VAL A 1 340 ? 8.921 -9.101 -10.049 1.00 93.88 340 VAL A C 1
ATOM 2611 O O . VAL A 1 340 ? 9.666 -9.596 -10.900 1.00 93.88 340 VAL A O 1
ATOM 2614 N N . VAL A 1 341 ? 8.822 -7.788 -9.843 1.00 94.75 341 VAL A N 1
ATOM 2615 C CA . VAL A 1 341 ? 9.648 -6.793 -10.533 1.00 94.75 341 VAL A CA 1
ATOM 2616 C C . VAL A 1 341 ? 10.536 -6.112 -9.509 1.00 94.75 341 VAL A C 1
ATOM 2618 O O . VAL A 1 341 ? 10.045 -5.531 -8.549 1.00 9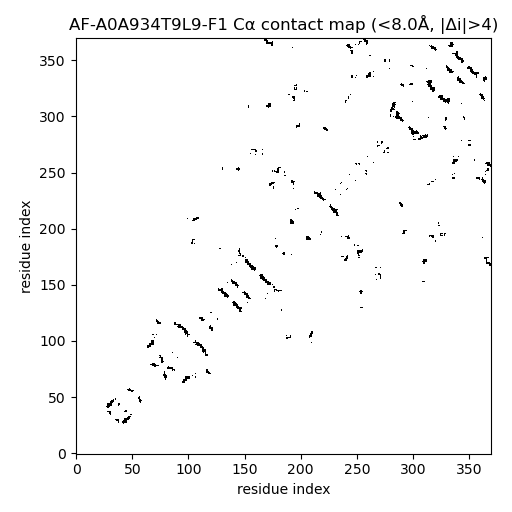4.75 341 VAL A O 1
ATOM 2621 N N . ASN A 1 342 ? 11.848 -6.172 -9.701 1.00 93.62 342 ASN A N 1
ATOM 2622 C CA . ASN A 1 342 ? 12.815 -5.495 -8.848 1.00 93.62 342 ASN A CA 1
ATOM 2623 C C . ASN A 1 342 ? 13.635 -4.525 -9.682 1.00 93.62 342 ASN A C 1
ATOM 2625 O O . ASN A 1 342 ? 14.349 -4.926 -10.593 1.00 93.62 342 ASN A O 1
ATOM 2629 N N . ILE A 1 343 ? 13.595 -3.249 -9.336 1.00 93.12 343 ILE A N 1
ATOM 2630 C CA . ILE A 1 343 ? 14.478 -2.243 -9.910 1.00 93.12 343 ILE A CA 1
ATOM 2631 C C . ILE A 1 343 ? 15.617 -2.067 -8.922 1.00 93.12 343 ILE A C 1
ATOM 2633 O O . ILE A 1 343 ? 15.428 -1.522 -7.836 1.00 93.12 343 ILE A O 1
ATOM 2637 N N . HIS A 1 344 ? 16.790 -2.570 -9.284 1.00 89.19 344 HIS A N 1
ATOM 2638 C CA . HIS A 1 344 ? 17.958 -2.566 -8.421 1.00 89.19 344 HIS A CA 1
ATOM 2639 C C . HIS A 1 344 ? 18.956 -1.501 -8.867 1.00 89.19 344 HIS A C 1
ATOM 2641 O O . HIS A 1 344 ? 19.259 -1.383 -10.058 1.00 89.19 344 HIS A O 1
ATOM 2647 N N . TYR A 1 345 ? 19.496 -0.749 -7.909 1.00 81.50 345 TYR A N 1
ATOM 2648 C CA . TYR A 1 345 ? 20.530 0.249 -8.151 1.00 81.50 345 TYR A CA 1
ATOM 2649 C C . TYR A 1 345 ? 21.660 0.118 -7.127 1.00 81.50 345 TYR A C 1
ATOM 2651 O O . TYR A 1 345 ? 21.425 0.152 -5.925 1.00 81.50 345 TYR A O 1
ATOM 2659 N N . GLY A 1 346 ? 22.897 -0.056 -7.597 1.00 73.94 346 GLY A N 1
ATOM 2660 C CA . GLY A 1 346 ? 24.067 -0.299 -6.750 1.00 73.94 346 GLY A CA 1
ATOM 2661 C C . GLY A 1 346 ? 25.272 -0.742 -7.580 1.00 73.94 346 GLY A C 1
ATOM 2662 O O . GLY A 1 346 ? 25.449 -0.272 -8.698 1.00 73.94 346 GLY A O 1
ATOM 2663 N N . GLY A 1 347 ? 26.085 -1.676 -7.066 1.00 68.62 347 GLY A N 1
ATOM 2664 C CA . GLY A 1 347 ? 27.267 -2.195 -7.783 1.00 68.62 347 GLY A CA 1
ATOM 2665 C C . GLY A 1 347 ? 26.966 -2.810 -9.161 1.00 68.62 347 GLY A C 1
ATOM 2666 O O . GLY A 1 347 ? 27.825 -2.800 -10.035 1.00 68.62 347 GLY A O 1
ATOM 2667 N N . PHE A 1 348 ? 25.732 -3.275 -9.373 1.00 76.44 348 PHE A N 1
ATOM 2668 C CA . PHE A 1 348 ? 25.166 -3.606 -10.680 1.00 76.44 348 PHE A CA 1
ATOM 2669 C C . PHE A 1 348 ? 23.750 -3.035 -10.737 1.00 76.44 348 PHE A C 1
ATOM 2671 O O . PHE A 1 348 ? 22.999 -3.205 -9.781 1.00 76.44 348 PHE A O 1
ATOM 2678 N N . THR A 1 349 ? 23.372 -2.373 -11.828 1.00 85.50 349 THR A N 1
ATOM 2679 C CA . THR A 1 349 ? 22.055 -1.731 -11.964 1.00 85.50 349 THR A CA 1
ATOM 2680 C C . THR A 1 349 ? 21.244 -2.443 -13.038 1.00 85.50 349 THR A C 1
ATOM 2682 O O . THR A 1 349 ? 21.718 -2.589 -14.163 1.00 85.50 349 THR A O 1
ATOM 2685 N N . TYR A 1 350 ? 20.036 -2.894 -12.700 1.00 91.81 350 TYR A N 1
ATOM 2686 C CA . TYR A 1 350 ? 19.181 -3.659 -13.610 1.00 91.81 350 TYR A CA 1
ATOM 2687 C C . TYR A 1 350 ? 17.713 -3.647 -13.160 1.00 91.81 350 TYR A C 1
ATOM 2689 O O . TYR A 1 350 ? 17.411 -3.379 -11.996 1.00 91.81 350 TYR A O 1
ATOM 2697 N N . ILE A 1 351 ? 16.805 -3.960 -14.088 1.00 91.94 351 ILE A N 1
ATOM 2698 C CA . ILE A 1 351 ? 15.436 -4.371 -13.761 1.00 91.94 351 ILE A CA 1
ATOM 2699 C C . ILE A 1 351 ? 15.416 -5.898 -13.792 1.00 91.94 351 ILE A C 1
ATOM 2701 O O . ILE A 1 351 ? 15.571 -6.508 -14.849 1.00 91.94 351 ILE A O 1
ATOM 2705 N N . GLY A 1 352 ? 15.291 -6.510 -12.619 1.00 89.88 352 GLY A N 1
ATOM 2706 C CA . GLY A 1 352 ? 15.049 -7.932 -12.455 1.00 89.88 352 GLY A CA 1
ATOM 2707 C C . GLY A 1 352 ? 13.565 -8.208 -12.618 1.00 89.88 352 GLY A C 1
ATOM 2708 O O . GLY A 1 352 ? 12.737 -7.541 -12.000 1.00 89.88 352 GLY A O 1
ATOM 2709 N N . PHE A 1 353 ? 13.233 -9.186 -13.446 1.00 87.31 353 PHE A N 1
ATOM 2710 C CA . PHE A 1 353 ? 11.853 -9.505 -13.760 1.00 87.31 353 PHE A CA 1
ATOM 2711 C C . PHE A 1 353 ? 11.676 -11.018 -13.800 1.00 87.31 353 PHE A C 1
ATOM 2713 O O . PHE A 1 353 ? 12.295 -11.692 -14.623 1.00 87.31 353 PHE A O 1
ATOM 2720 N N . THR A 1 354 ? 10.879 -11.557 -12.876 1.00 87.31 354 THR A N 1
ATOM 2721 C CA . THR A 1 354 ? 10.640 -13.001 -12.755 1.00 87.31 354 THR A CA 1
ATOM 2722 C C . THR A 1 354 ? 9.179 -13.337 -13.007 1.00 87.31 354 THR A C 1
ATOM 2724 O O . THR A 1 354 ? 8.289 -12.623 -12.556 1.00 87.31 354 THR A O 1
ATOM 2727 N N . ASN A 1 355 ? 8.931 -14.462 -13.677 1.00 88.00 355 ASN A N 1
ATOM 2728 C CA . ASN A 1 355 ? 7.602 -15.010 -13.977 1.00 88.00 355 ASN A CA 1
ATOM 2729 C C . ASN A 1 355 ? 7.087 -15.948 -12.869 1.00 88.00 355 ASN A C 1
ATOM 2731 O O . ASN A 1 355 ? 6.487 -16.990 -13.132 1.00 88.00 355 ASN A O 1
ATOM 2735 N N . SER A 1 356 ? 7.379 -15.599 -11.621 1.00 87.69 356 SER A N 1
ATOM 2736 C CA . SER A 1 356 ? 6.934 -16.333 -10.446 1.00 87.69 356 SER A CA 1
ATOM 2737 C C . SER A 1 356 ? 6.745 -15.377 -9.282 1.00 87.69 356 SER A C 1
ATOM 2739 O O . SER A 1 356 ? 7.526 -14.438 -9.110 1.00 87.69 356 SER A O 1
ATOM 2741 N N . ASN A 1 357 ? 5.750 -15.664 -8.449 1.00 88.62 357 ASN A N 1
ATOM 2742 C CA . ASN A 1 357 ? 5.576 -15.000 -7.165 1.00 88.62 357 ASN A CA 1
ATOM 2743 C C . ASN A 1 357 ? 6.706 -15.384 -6.197 1.00 88.62 357 ASN A C 1
ATOM 2745 O O . ASN A 1 357 ? 7.263 -16.478 -6.281 1.00 88.62 357 ASN A O 1
ATOM 2749 N N . ASN A 1 358 ? 6.994 -14.513 -5.232 1.00 87.56 358 ASN A N 1
ATOM 2750 C CA . ASN A 1 358 ? 7.874 -14.822 -4.109 1.00 87.56 358 ASN A CA 1
ATOM 2751 C C . ASN A 1 358 ? 7.079 -14.704 -2.806 1.00 87.56 358 ASN A C 1
ATOM 2753 O O . ASN A 1 358 ? 6.877 -13.606 -2.297 1.00 87.56 358 ASN A O 1
ATOM 2757 N N . ALA A 1 359 ? 6.621 -15.842 -2.286 1.00 87.00 359 ALA A N 1
ATOM 2758 C CA . ALA A 1 359 ? 5.828 -15.899 -1.058 1.00 87.00 359 ALA A CA 1
ATOM 2759 C C . ALA A 1 359 ? 6.648 -15.608 0.212 1.00 87.00 359 ALA A C 1
ATOM 2761 O O . ALA A 1 359 ? 6.072 -15.406 1.274 1.00 87.00 359 ALA A O 1
ATOM 2762 N N . SER A 1 360 ? 7.980 -15.577 0.118 1.00 90.00 360 SER A N 1
ATOM 2763 C CA . SER A 1 360 ? 8.865 -15.316 1.258 1.00 90.00 360 SER A CA 1
ATOM 2764 C C . SER A 1 360 ? 9.124 -13.828 1.486 1.00 90.00 360 SER A C 1
ATOM 2766 O O . SER A 1 360 ? 9.824 -13.477 2.434 1.00 90.00 360 SER A O 1
ATOM 2768 N N . MET A 1 361 ? 8.603 -12.952 0.624 1.00 89.75 361 MET A N 1
ATOM 2769 C CA . MET A 1 361 ? 8.876 -11.517 0.646 1.00 89.75 361 MET A CA 1
ATOM 2770 C C . MET A 1 361 ? 7.586 -10.712 0.538 1.00 89.75 361 MET A C 1
ATOM 2772 O O . MET A 1 361 ? 6.650 -11.109 -0.154 1.00 89.75 361 MET A O 1
ATOM 2776 N N . ARG A 1 362 ? 7.584 -9.554 1.195 1.00 92.19 362 ARG A N 1
ATOM 2777 C CA . ARG A 1 362 ? 6.591 -8.501 1.038 1.00 92.19 362 ARG A CA 1
ATOM 2778 C C . ARG A 1 362 ? 7.149 -7.398 0.154 1.00 92.19 362 ARG A C 1
ATOM 2780 O O . ARG A 1 362 ? 8.215 -6.856 0.463 1.00 92.19 362 ARG A O 1
ATOM 2787 N N . TYR A 1 363 ? 6.429 -7.058 -0.907 1.00 95.38 363 TYR A N 1
ATOM 2788 C CA . TYR A 1 363 ? 6.802 -6.006 -1.853 1.00 95.38 363 TYR A CA 1
ATOM 2789 C C . TYR A 1 363 ? 5.730 -4.924 -1.937 1.00 95.38 363 TYR A C 1
ATOM 2791 O O . TYR A 1 363 ? 4.589 -5.116 -1.516 1.00 95.38 363 TYR A O 1
ATOM 2799 N N . SER A 1 364 ? 6.095 -3.776 -2.505 1.00 97.06 364 SER A N 1
ATOM 2800 C CA . SER A 1 364 ? 5.125 -2.733 -2.814 1.00 97.06 364 SER A CA 1
ATOM 2801 C C . SER A 1 364 ? 4.149 -3.214 -3.886 1.00 97.06 364 SER A C 1
ATOM 2803 O O . SER A 1 364 ? 4.473 -4.060 -4.722 1.00 97.06 364 SER A O 1
ATOM 2805 N N . VAL A 1 365 ? 2.954 -2.636 -3.900 1.00 96.88 365 VAL A N 1
ATOM 2806 C CA . VAL A 1 365 ? 1.962 -2.883 -4.949 1.00 96.88 365 VAL A CA 1
ATOM 2807 C C . VAL A 1 365 ? 1.774 -1.607 -5.755 1.00 96.88 365 VAL A C 1
ATOM 2809 O O . VAL A 1 365 ? 1.711 -0.503 -5.210 1.00 96.88 365 VAL A O 1
ATOM 2812 N N . ARG A 1 366 ? 1.715 -1.780 -7.074 1.00 97.00 366 ARG A N 1
ATOM 2813 C CA . ARG A 1 366 ? 1.177 -0.805 -8.024 1.00 97.00 366 ARG A CA 1
ATOM 2814 C C . ARG A 1 366 ? -0.129 -1.357 -8.546 1.00 97.00 366 ARG A C 1
ATOM 2816 O O . ARG A 1 366 ? -0.274 -2.573 -8.587 1.00 97.00 366 ARG A O 1
ATOM 2823 N N . CYS A 1 367 ? -1.041 -0.483 -8.936 1.00 97.88 367 CYS A N 1
ATOM 2824 C CA . CYS A 1 367 ? -2.288 -0.895 -9.554 1.00 97.88 367 CYS A CA 1
ATOM 2825 C C . CYS A 1 367 ? -2.346 -0.412 -10.988 1.00 97.88 367 CYS A C 1
ATOM 2827 O O . CYS A 1 367 ? -1.811 0.647 -11.324 1.00 97.88 367 CYS A O 1
ATOM 2829 N N . VAL A 1 368 ? -3.026 -1.192 -11.810 1.00 97.81 368 VAL A N 1
ATOM 2830 C CA . VAL A 1 368 ? -3.296 -0.877 -13.202 1.00 97.81 368 VAL A CA 1
ATOM 2831 C C . VAL A 1 368 ? -4.800 -0.942 -13.449 1.00 97.81 368 VAL A C 1
ATOM 2833 O O . VAL A 1 368 ? -5.516 -1.689 -12.783 1.00 97.81 368 VAL A O 1
ATOM 2836 N N . MET A 1 369 ? -5.264 -0.108 -14.369 1.00 95.94 369 MET A N 1
ATOM 2837 C CA . MET A 1 369 ? -6.626 -0.091 -14.882 1.00 95.94 369 MET A CA 1
ATOM 2838 C C . MET A 1 369 ? -6.571 -0.254 -16.402 1.00 95.94 369 MET A C 1
ATOM 2840 O O . MET A 1 369 ? -5.681 0.306 -17.063 1.00 95.94 369 MET A O 1
ATOM 2844 N N . ASP A 1 370 ? -7.510 -1.046 -16.915 1.00 84.50 370 ASP A N 1
ATOM 2845 C CA . ASP A 1 370 ? -7.687 -1.331 -18.342 1.00 84.50 370 ASP A CA 1
ATOM 2846 C C . ASP A 1 370 ? -8.185 -0.132 -19.159 1.00 84.50 370 ASP A C 1
ATOM 2848 O O . ASP A 1 370 ? -8.934 0.719 -18.619 1.00 84.50 370 ASP A O 1
#

pLDDT: mean 80.73, std 16.6, range [32.69, 98.19]

Solvent-accessible surface area (backbone atoms only — not comparable to full-atom values): 20162 Å² total; per-residue (Å²): 123,68,73,62,55,52,51,52,53,50,52,49,50,51,53,51,52,52,64,74,67,57,76,76,79,78,73,81,54,41,39,47,72,38,93,58,84,49,58,92,90,43,64,68,30,82,30,55,48,73,65,50,99,82,66,47,29,55,96,72,81,88,85,62,58,75,41,52,59,69,44,54,56,62,58,48,21,57,17,57,70,47,90,62,90,55,62,37,64,84,44,44,68,44,65,35,29,31,43,56,33,94,68,41,23,77,52,54,62,43,48,29,32,27,74,38,51,36,57,42,61,64,96,60,86,83,76,74,76,44,57,46,77,48,77,46,97,86,39,36,32,41,38,25,27,40,87,54,55,75,36,47,28,33,53,48,72,48,65,35,97,88,66,50,77,44,66,38,36,31,41,26,42,47,41,67,60,60,35,18,55,84,64,46,70,56,56,65,74,82,52,51,30,56,51,84,39,70,66,64,101,71,68,74,71,64,41,56,55,53,62,75,61,56,90,62,57,41,73,68,40,60,26,100,85,55,59,46,75,60,39,36,56,60,63,47,35,72,74,50,13,33,27,29,44,66,71,46,34,68,43,36,27,36,71,87,36,36,43,34,37,42,64,56,55,50,51,55,31,43,60,48,66,24,54,78,57,27,55,53,26,38,32,38,71,36,44,41,39,25,43,33,61,84,83,47,68,32,55,26,59,55,66,84,57,66,60,72,61,50,37,43,53,36,40,13,33,30,33,58,87,80,48,46,66,41,54,33,25,31,21,26,32,31,50,27,53,50,10,32,40,34,42,37,38,66,103,65,69,48,57,48,76,44,86,44,64,57,85,61,37,16,24,23,34,42,32,33,30,122

Foldseek 3Di:
DPVVVVVVVVVVVVVVVCVVPPPPPPLQQDEDQDPDDADPPHSYHYFNDQQDPVGHRDPDDDDFAEAAFPFFFDFPCNRRVHPDHDQLQVQQQPWGQHDADPQALQDEGAIWGRRSTGTDGPPDDDQAALWDWDADPQQWIWTAASVGQIFIKGWQWDAFPVRDTDTWIKTLAFAAFQAFQNRGGLDDSQAKAFFLQADDPPDFDGPSVYDDQPQQASAAFDWPPDGPGRDGVVVVCSHHNIWAFLSSLQRRDHPQKGFAALVSVQRSQRSCVHWVSCQQQLADQAQTWGHHHPGDIDGHHHPPGNHPSSHQAQRAKAFRVRRDGDRRNAWQWEDHHQKIWIQGHDPDGTIDIGSHGDRGITHTTMIMHD

Nearest PDB structures (foldseek):
  3jtz-assembly1_A  TM=5.580E-01  e=1.250E+00  Yersinia pestis

Secondary structure (DSSP, 8-state):
-HHHHHHHHHHHHHHHHHHHH--------EEESSSSPPPTT-SEEE-SSS--TT----SSPPPPPEE--S-SBS-HHHHHT-SS---TTTTTT-EEEEPPPSS-TTS-SEEEEE-SSBEEETTS-------EEEE-TTSEEEEE-TTS-EEEEEEEEEE-TTS-EEEEEEESS----SB-TTS-B--TTT-BB-------SS----B---SS--S--B-----TT---TTB-HHHHHHHH--BB-HHHHHHHSPTT-BPPBHHHHHHHHHHTTSHHHHTTTTBSSTTEEEEETTTEEEEES-TT----S--B---BEEETTT--EE-TTTEEEEEEBTEEEEEE-SSS-EEEEESS--TTEEBB---EE-

Sequence (370 aa):
MERGVILSKFIAGILIFIMLNGSTALFSQITIGSSHEPNVGSLLDLKEHLADSDNTTASRGLLLPRVALKKLEGNLSETLGVIDSYSNIDHTGLIVYNITDPECPLFMSGIYVWDGSSWQILGRENLKDNFSYIENTDGTGVVTDYEGHSYTTKRFMGTLTDGTIYNKVWTTQNLRSLKDKDGQWIECPDGLYFNQGYNNTAGVLGVNVVTEIPNEVIGDYINAGVAISGQSYDDFIDNFGLLYTVDQGTKACPKGWHMPTYNEWKDLLDMMGGTTAALEPIKANAGKVYGYVEGGSYTWGKANNTPNGFNAIPAGYVEVTSRKPLNFGRTAGFHGVGAVVNIHYGGFTYIGFTNSNNASMRYSVRCVMD

Mean predicted aligned error: 13.44 Å